Protein AF-0000000069087493 (afdb_homodimer)

Foldseek 3Di:
DPPDDPPQDPLLVLLVVVLVVVLVVLVVPQPPDDDDCVCCCCVPPVVVLVVDVVSVVLLVVLLVLVLQVVLLVSSLVSQLVSCVVCCCVPVVNDSVVSNCVSPDDPDPVVVVSVVVSVVSLVVSVVVHCSNVVSVVLCPRSVSVSVSSVVSSVCVSVVVVPDDPVVVLVVCLVVLPDPLSVLLVCLCVVPVVQCLVCLVVQQVVVCVPDDPPFAEAEDSAEEEEAALLLADDPDLCVQPVQKAFPAKTDWDFDDDPNDHGDTDIFTWIWGDDPRYIYIYTYYYSVVSNVLNVLCVDVVSPQPSVNSNVSSVSNVVNNQVVQCVDPSRVLRYDYQYDHSVVVVVVPDDPVVSVVVVVVVSVVVVVVVVVD/DPPDDPPQDPLLVLLVVVLVVVLVVLVVPQPPDDDDCVCCCCVPPVVVCVVDVVSVVLLVVLLVLVLQVVLLVSSLVSQLVSCVVCCCVPVVNDSVVSNCVSPDDPDPVVVVSVVVSVVSLVVSVVVHCSNVVSVVLCPRSVSVSVSSVVSSVCVSVVVVPDDPVVVLVVCLVVLPDPLSVLLVCLCVVPVVQCLVCLVVQQVVVCVPDDPPFAEAEDSAEEEEAALLLADDPDLCVQPVQKAFPAKTDWDFDDDPNDHGDTDIFTWIWGDDPRYIYIYTYYYSVVSNVLNVLCVDVVSPQPSVNSNVSSVSNVVNNQVVQCVDPSRVLRYDYQYDHSVVVVVVPDDPVVSVVVVVVVSVVVVVVVVVD

Nearest PDB structures (foldseek):
  8ik3-assembly1_F  TM=7.720E-01  e=5.953E-19  Homo sapiens
  8ik3-assembly1_A  TM=7.837E-01  e=1.578E-18  Homo sapiens
  8t5l-assembly1_B-2  TM=9.305E-01  e=2.709E-14  Homo sapiens
  6xf4-assembly1_A  TM=9.193E-01  e=1.200E-13  Homo sapiens
  8a2i-assembly1_B  TM=8.775E-01  e=1.140E-13  Homo sapiens

InterPro domains:
  IPR029158 Stimulator of interferon genes protein [PTHR34339] (51-343)
  IPR038623 Stimulator of interferon genes protein, C-terminal domain superfamily [G3DSA:3.40.50.12100] (219-363)
  IPR055432 STING, ligand-binding domain [PF15009] (177-353)
  IPR055434 STING, transmembrane domain [PF23417] (68-175)

Structure (mmCIF, N/CA/C/O backbone):
data_AF-0000000069087493-model_v1
#
loop_
_entity.id
_entity.type
_entity.pdbx_description
1 polymer 'Stimulator of interferon genes protein'
#
loop_
_atom_site.group_PDB
_atom_site.id
_atom_site.type_symbol
_atom_site.label_atom_id
_atom_site.label_alt_id
_atom_site.label_comp_id
_atom_site.label_asym_id
_atom_site.label_entity_id
_atom_site.label_seq_id
_atom_site.pdbx_PDB_ins_code
_atom_site.Cartn_x
_atom_site.Cartn_y
_atom_site.Cartn_z
_atom_site.occupancy
_atom_site.B_iso_or_equiv
_atom_site.auth_seq_id
_atom_site.auth_comp_id
_atom_site.auth_asym_id
_atom_site.auth_atom_id
_atom_site.pdbx_PDB_model_num
ATOM 1 N N . MET A 1 1 ? -15.547 -16.578 16.344 1 19.97 1 MET A N 1
ATOM 2 C CA . MET A 1 1 ? -16.047 -15.547 15.445 1 19.97 1 MET A CA 1
ATOM 3 C C . MET A 1 1 ? -15.594 -15.805 14.016 1 19.97 1 MET A C 1
ATOM 5 O O . MET A 1 1 ? -14.398 -15.828 13.734 1 19.97 1 MET A O 1
ATOM 9 N N . PHE A 1 2 ? -16.312 -16.609 13.344 1 24.84 2 PHE A N 1
ATOM 10 C CA . PHE A 1 2 ? -16.188 -17.203 12.023 1 24.84 2 PHE A CA 1
ATOM 11 C C . PHE A 1 2 ? -16.031 -16.125 10.953 1 24.84 2 PHE A C 1
ATOM 13 O O . PHE A 1 2 ? -16.969 -15.359 10.703 1 24.84 2 PHE A O 1
ATOM 20 N N . ARG A 1 3 ? -14.992 -15.562 10.883 1 33.47 3 ARG A N 1
ATOM 21 C CA . ARG A 1 3 ? -14.617 -14.578 9.867 1 33.47 3 ARG A CA 1
ATOM 22 C C . ARG A 1 3 ? -15.164 -14.977 8.5 1 33.47 3 ARG A C 1
ATOM 24 O O . ARG A 1 3 ? -15.125 -16.156 8.125 1 33.47 3 ARG A O 1
ATOM 31 N N . THR A 1 4 ? -16.094 -14.188 7.957 1 34.22 4 THR A N 1
ATOM 32 C CA . THR A 1 4 ? -16.844 -14.297 6.715 1 34.22 4 THR A CA 1
ATOM 33 C C . THR A 1 4 ? -15.961 -14.82 5.586 1 34.22 4 THR A C 1
ATOM 35 O O . THR A 1 4 ? -14.766 -14.539 5.551 1 34.22 4 THR A O 1
ATOM 38 N N . CYS A 1 5 ? -16.406 -15.836 5.051 1 33.22 5 CYS A N 1
ATOM 39 C CA . CYS A 1 5 ? -15.906 -16.516 3.854 1 33.22 5 CYS A CA 1
ATOM 40 C C . CYS A 1 5 ? -15.438 -15.492 2.814 1 33.22 5 CYS A C 1
ATOM 42 O O . CYS A 1 5 ? -16.188 -14.586 2.451 1 33.22 5 CYS A O 1
ATOM 44 N N . PRO A 1 6 ? -14.281 -15.266 2.732 1 44.59 6 PRO A N 1
ATOM 45 C CA . PRO A 1 6 ? -13.797 -14.312 1.733 1 44.59 6 PRO A CA 1
ATOM 46 C C . PRO A 1 6 ? -14.625 -14.336 0.449 1 44.59 6 PRO A C 1
ATOM 48 O O . PRO A 1 6 ? -14.898 -15.406 -0.092 1 44.59 6 PRO A O 1
ATOM 51 N N . LYS A 1 7 ? -15.57 -13.508 0.241 1 47.47 7 LYS A N 1
ATOM 52 C CA . LYS A 1 7 ? -16.359 -13.312 -0.976 1 47.47 7 LYS A CA 1
ATOM 53 C C . LYS A 1 7 ? -15.492 -13.516 -2.221 1 47.47 7 LYS A C 1
ATOM 55 O O . LYS A 1 7 ? -14.43 -12.914 -2.348 1 47.47 7 LYS A O 1
ATOM 60 N N . LEU A 1 8 ? -15.703 -14.586 -2.928 1 49.97 8 LEU A N 1
ATOM 61 C CA . LEU A 1 8 ? -15.102 -14.82 -4.234 1 49.97 8 LEU A CA 1
ATOM 62 C C . LEU A 1 8 ? -15.195 -13.578 -5.113 1 49.97 8 LEU A C 1
ATOM 64 O O . LEU A 1 8 ? -16.266 -12.961 -5.207 1 49.97 8 LEU A O 1
ATOM 68 N N . SER A 1 9 ? -14.062 -13.047 -5.43 1 59.5 9 SER A N 1
ATOM 69 C CA . SER A 1 9 ? -14.078 -11.914 -6.352 1 59.5 9 SER A CA 1
ATOM 70 C C . SER A 1 9 ? -14.797 -12.266 -7.648 1 59.5 9 SER A C 1
ATOM 72 O O . SER A 1 9 ? -15.047 -13.438 -7.93 1 59.5 9 SER A O 1
ATOM 74 N N . LEU A 1 10 ? -15.523 -11.352 -8.234 1 59.5 10 LEU A N 1
ATOM 75 C CA . LEU A 1 10 ? -16.188 -11.523 -9.523 1 59.5 10 LEU A CA 1
ATOM 76 C C . LEU A 1 10 ? -15.312 -12.305 -10.492 1 59.5 10 LEU A C 1
ATOM 78 O O . LEU A 1 10 ? -15.812 -13.133 -11.266 1 59.5 10 LEU A O 1
ATOM 82 N N . SER A 1 11 ? -14.047 -12.078 -10.289 1 62.94 11 SER A N 1
ATOM 83 C CA . SER A 1 11 ? -13.125 -12.789 -11.172 1 62.94 11 SER A CA 1
ATOM 84 C C . SER A 1 11 ? -13.062 -14.273 -10.836 1 62.94 11 SER A C 1
ATOM 86 O O . SER A 1 11 ? -12.992 -15.117 -11.734 1 62.94 11 SER A O 1
ATOM 88 N N . ASP A 1 12 ? -13.203 -14.562 -9.625 1 63.97 12 ASP A N 1
ATOM 89 C CA . ASP A 1 12 ? -13.188 -15.969 -9.219 1 63.97 12 ASP A CA 1
ATOM 90 C C . ASP A 1 12 ? -14.43 -16.703 -9.719 1 63.97 12 ASP A C 1
ATOM 92 O O . ASP A 1 12 ? -14.352 -17.844 -10.156 1 63.97 12 ASP A O 1
ATOM 96 N N . ARG A 1 13 ? -15.523 -15.984 -9.641 1 65.62 13 ARG A N 1
ATOM 97 C CA . ARG A 1 13 ? -16.781 -16.562 -10.125 1 65.62 13 ARG A CA 1
ATOM 98 C C . ARG A 1 13 ? -16.719 -16.797 -11.633 1 65.62 13 ARG A C 1
ATOM 100 O O . ARG A 1 13 ? -17.188 -17.828 -12.125 1 65.62 13 ARG A O 1
ATOM 107 N N . ALA A 1 14 ? -16.141 -15.812 -12.219 1 68.38 14 ALA A N 1
ATOM 108 C CA . ALA A 1 14 ? -16.016 -15.93 -13.672 1 68.38 14 ALA A CA 1
ATOM 109 C C . ALA A 1 14 ? -15.086 -17.078 -14.055 1 68.38 14 ALA A C 1
ATOM 111 O O . ALA A 1 14 ? -15.352 -17.812 -15.016 1 68.38 14 ALA A O 1
ATOM 112 N N . MET A 1 15 ? -14.117 -17.234 -13.289 1 70.94 15 MET A N 1
ATOM 113 C CA . MET A 1 15 ? -13.172 -18.312 -13.562 1 70.94 15 MET A CA 1
ATOM 114 C C . MET A 1 15 ? -13.82 -19.672 -13.32 1 70.94 15 MET A C 1
ATOM 116 O O . MET A 1 15 ? -13.609 -20.609 -14.086 1 70.94 15 MET A O 1
ATOM 120 N N . ALA A 1 16 ? -14.57 -19.688 -12.258 1 68.38 16 ALA A N 1
ATOM 121 C CA . ALA A 1 16 ? -15.25 -20.953 -11.953 1 68.38 16 ALA A CA 1
ATOM 122 C C . ALA A 1 16 ? -16.25 -21.312 -13.047 1 68.38 16 ALA A C 1
ATOM 124 O O . ALA A 1 16 ? -16.281 -22.438 -13.523 1 68.38 16 ALA A O 1
ATOM 125 N N . LEU A 1 17 ? -16.984 -20.328 -13.445 1 71.81 17 LEU A N 1
ATOM 126 C CA . LEU A 1 17 ? -17.984 -20.547 -14.492 1 71.81 17 LEU A CA 1
ATOM 127 C C . LEU A 1 17 ? -17.312 -20.859 -15.828 1 71.81 17 LEU A C 1
ATOM 129 O O . LEU A 1 17 ? -17.781 -21.703 -16.594 1 71.81 17 LEU A O 1
ATOM 133 N N . GLY A 1 18 ? -16.266 -20.125 -16.047 1 71.19 18 GLY A N 1
ATOM 134 C CA . GLY A 1 18 ? -15.508 -20.375 -17.266 1 71.19 18 GLY A CA 1
ATOM 135 C C . GLY A 1 18 ? -14.914 -21.781 -17.312 1 71.19 18 GLY A C 1
ATOM 136 O O . GLY A 1 18 ? -14.938 -22.422 -18.359 1 71.19 18 GLY A O 1
ATOM 137 N N . THR A 1 19 ? -14.469 -22.188 -16.203 1 69.31 19 THR A N 1
ATOM 138 C CA . THR A 1 19 ? -13.906 -23.531 -16.141 1 69.31 19 THR A CA 1
ATOM 139 C C . THR A 1 19 ? -14.977 -24.578 -16.406 1 69.31 19 THR A C 1
ATOM 141 O O . THR A 1 19 ? -14.742 -25.531 -17.141 1 69.31 19 THR A O 1
ATOM 144 N N . ILE A 1 20 ? -16.031 -24.297 -15.828 1 70.56 20 ILE A N 1
ATOM 145 C CA . ILE A 1 20 ? -17.141 -25.219 -16.047 1 70.56 20 ILE A CA 1
ATOM 146 C C . ILE A 1 20 ? -17.531 -25.203 -17.516 1 70.56 20 ILE A C 1
ATOM 148 O O . ILE A 1 20 ? -17.812 -26.266 -18.094 1 70.56 20 ILE A O 1
ATOM 152 N N . GLY A 1 21 ? -17.516 -24 -18.031 1 70.75 21 GLY A N 1
ATOM 153 C CA . GLY A 1 21 ? -17.844 -23.891 -19.438 1 70.75 21 GLY A CA 1
ATOM 154 C C . GLY A 1 21 ? -16.828 -24.578 -20.344 1 70.75 21 GLY A C 1
ATOM 155 O O . GLY A 1 21 ? -17.203 -25.281 -21.281 1 70.75 21 GLY A O 1
ATOM 156 N N . ILE A 1 22 ? -15.617 -24.422 -20.031 1 71.19 22 ILE A N 1
ATOM 157 C CA . ILE A 1 22 ? -14.555 -25.016 -20.844 1 71.19 22 ILE A CA 1
ATOM 158 C C . ILE A 1 22 ? -14.594 -26.531 -20.703 1 71.19 22 ILE A C 1
ATOM 160 O O . ILE A 1 22 ? -14.484 -27.266 -21.703 1 71.19 22 ILE A O 1
ATOM 164 N N . LEU A 1 23 ? -14.836 -26.984 -19.531 1 68.31 23 LEU A N 1
ATOM 165 C CA . LEU A 1 23 ? -14.922 -28.422 -19.312 1 68.31 23 LEU A CA 1
ATOM 166 C C . LEU A 1 23 ? -16.125 -29.016 -20.047 1 68.31 23 LEU A C 1
ATOM 168 O O . LEU A 1 23 ? -16.031 -30.109 -20.609 1 68.31 23 LEU A O 1
ATOM 172 N N . SER A 1 24 ? -17.156 -28.297 -19.984 1 68.94 24 SER A N 1
ATOM 173 C CA . SER A 1 24 ? -18.344 -28.766 -20.688 1 68.94 24 SER A CA 1
ATOM 174 C C . SER A 1 24 ? -18.125 -28.781 -22.188 1 68.94 24 SER A C 1
ATOM 176 O O . SER A 1 24 ? -18.578 -29.703 -22.875 1 68.94 24 SER A O 1
ATOM 178 N N . MET A 1 25 ? -17.5 -27.766 -22.641 1 68.44 25 MET A N 1
ATOM 179 C CA . MET A 1 25 ? -17.219 -27.688 -24.078 1 68.44 25 MET A CA 1
ATOM 180 C C . MET A 1 25 ? -16.312 -28.844 -24.516 1 68.44 25 MET A C 1
ATOM 182 O O . MET A 1 25 ? -16.531 -29.438 -25.578 1 68.44 25 MET A O 1
ATOM 186 N N . PHE A 1 26 ? -15.438 -29.047 -23.75 1 63.72 26 PHE A N 1
ATOM 187 C CA . PHE A 1 26 ? -14.523 -30.125 -24.094 1 63.72 26 PHE A CA 1
ATOM 188 C C . PHE A 1 26 ? -15.219 -31.484 -23.984 1 63.72 26 PHE A C 1
ATOM 190 O O . PHE A 1 26 ? -14.945 -32.406 -24.766 1 63.72 26 PHE A O 1
ATOM 197 N N . SER A 1 27 ? -16.016 -31.594 -23.062 1 61.53 27 SER A N 1
ATOM 198 C CA . SER A 1 27 ? -16.734 -32.844 -22.891 1 61.53 27 SER A CA 1
ATOM 199 C C . SER A 1 27 ? -17.625 -33.125 -24.094 1 61.53 27 SER A C 1
ATOM 201 O O . SER A 1 27 ? -17.844 -34.281 -24.453 1 61.53 27 SER A O 1
ATOM 203 N N . VAL A 1 28 ? -18.094 -32.062 -24.609 1 62.84 28 VAL A N 1
ATOM 204 C CA . VAL A 1 28 ? -19 -32.219 -25.734 1 62.84 28 VAL A CA 1
ATOM 205 C C . VAL A 1 28 ? -18.203 -32.438 -27.016 1 62.84 28 VAL A C 1
ATOM 207 O O . VAL A 1 28 ? -18.609 -33.219 -27.875 1 62.84 28 VAL A O 1
ATOM 210 N N . THR A 1 29 ? -17.203 -31.625 -27.109 1 57.53 29 THR A N 1
ATOM 211 C CA . THR A 1 29 ? -16.469 -31.641 -28.359 1 57.53 29 THR A CA 1
ATOM 212 C C . THR A 1 29 ? -15.523 -32.844 -28.422 1 57.53 29 THR A C 1
ATOM 214 O O . THR A 1 29 ? -15.094 -33.25 -29.5 1 57.53 29 THR A O 1
ATOM 217 N N . CYS A 1 30 ? -14.992 -33 -27.281 1 52.28 30 CYS A N 1
ATOM 218 C CA . CYS A 1 30 ? -13.984 -34.062 -27.312 1 52.28 30 CYS A CA 1
ATOM 219 C C . CYS A 1 30 ? -14.633 -35.406 -27.562 1 52.28 30 CYS A C 1
ATOM 221 O O . CYS A 1 30 ? -15.445 -35.875 -26.766 1 52.28 30 CYS A O 1
ATOM 223 N N . LYS A 1 31 ? -15.141 -35.469 -28.766 1 50.5 31 LYS A N 1
ATOM 224 C CA . LYS A 1 31 ? -15.5 -36.812 -29.172 1 50.5 31 LYS A CA 1
ATOM 225 C C . LYS A 1 31 ? -14.438 -37.812 -28.734 1 50.5 31 LYS A C 1
ATOM 227 O O . LYS A 1 31 ? -13.242 -37.5 -28.75 1 50.5 31 LYS A O 1
ATOM 232 N N . SER A 1 32 ? -14.945 -38.688 -27.828 1 47.5 32 SER A N 1
ATOM 233 C CA . SER A 1 32 ? -14.234 -39.875 -27.375 1 47.5 32 SER A CA 1
ATOM 234 C C . SER A 1 32 ? -13.445 -40.5 -28.5 1 47.5 32 SER A C 1
ATOM 236 O O . SER A 1 32 ? -13.992 -41.312 -29.266 1 47.5 32 SER A O 1
ATOM 238 N N . THR A 1 33 ? -13.109 -39.781 -29.5 1 43.16 33 THR A N 1
ATOM 239 C CA . THR A 1 33 ? -12.555 -40.719 -30.469 1 43.16 33 THR A CA 1
ATOM 240 C C . THR A 1 33 ? -11.836 -41.844 -29.766 1 43.16 33 THR A C 1
ATOM 242 O O . THR A 1 33 ? -11.461 -41.719 -28.594 1 43.16 33 THR A O 1
ATOM 245 N N . ASP A 1 34 ? -11.398 -42.812 -30.75 1 41.62 34 ASP A N 1
ATOM 246 C CA . ASP A 1 34 ? -10.992 -44.219 -30.875 1 41.62 34 ASP A CA 1
ATOM 247 C C . ASP A 1 34 ? -9.938 -44.594 -29.828 1 41.62 34 ASP A C 1
ATOM 249 O O . ASP A 1 34 ? -9.398 -43.719 -29.156 1 41.62 34 ASP A O 1
ATOM 253 N N . ASN A 1 35 ? -8.688 -45.312 -30.438 1 47.47 35 ASN A N 1
ATOM 254 C CA . ASN A 1 35 ? -7.703 -46.281 -29.969 1 47.47 35 ASN A CA 1
ATOM 255 C C . ASN A 1 35 ? -6.73 -45.656 -28.969 1 47.47 35 ASN A C 1
ATOM 257 O O . ASN A 1 35 ? -6.473 -44.469 -29.016 1 47.47 35 ASN A O 1
ATOM 261 N N . ASN A 1 36 ? -6.352 -46.406 -27.875 1 54.53 36 ASN A N 1
ATOM 262 C CA . ASN A 1 36 ? -5.441 -46.312 -26.734 1 54.53 36 ASN A CA 1
ATOM 263 C C . ASN A 1 36 ? -4.172 -45.562 -27.094 1 54.53 36 ASN A C 1
ATOM 265 O O . ASN A 1 36 ? -3.246 -46.125 -27.672 1 54.53 36 ASN A O 1
ATOM 269 N N . PHE A 1 37 ? -4.234 -44.219 -27.438 1 58 37 PHE A N 1
ATOM 270 C CA . PHE A 1 37 ? -3.033 -43.469 -27.75 1 58 37 PHE A CA 1
ATOM 271 C C . PHE A 1 37 ? -1.846 -43.969 -26.938 1 58 37 PHE A C 1
ATOM 273 O O . PHE A 1 37 ? -0.772 -44.219 -27.5 1 58 37 PHE A O 1
ATOM 280 N N . TRP A 1 38 ? -2.176 -44.094 -25.797 1 60.09 38 TRP A N 1
ATOM 281 C CA . TRP A 1 38 ? -1.07 -44.531 -24.938 1 60.09 38 TRP A CA 1
ATOM 282 C C . TRP A 1 38 ? -0.703 -45.969 -25.219 1 60.09 38 TRP A C 1
ATOM 284 O O . TRP A 1 38 ? 0.477 -46.344 -25.203 1 60.09 38 TRP A O 1
ATOM 294 N N . LYS A 1 39 ? -1.8 -46.656 -25.5 1 61.22 39 LYS A N 1
ATOM 295 C CA . LYS A 1 39 ? -1.493 -48.031 -25.828 1 61.22 39 LYS A CA 1
ATOM 296 C C . LYS A 1 39 ? -0.771 -48.125 -27.172 1 61.22 39 LYS A C 1
ATOM 298 O O . LYS A 1 39 ? 0.178 -48.906 -27.312 1 61.22 39 LYS A O 1
ATOM 303 N N . SER A 1 40 ? -1.273 -47.375 -28.062 1 61.91 40 SER A N 1
ATOM 304 C CA . SER A 1 40 ? -0.661 -47.438 -29.391 1 61.91 40 SER A CA 1
ATOM 305 C C . SER A 1 40 ? 0.743 -46.844 -29.375 1 61.91 40 SER A C 1
ATOM 307 O O . SER A 1 40 ? 1.646 -47.344 -30.047 1 61.91 40 SER A O 1
ATOM 309 N N . THR A 1 41 ? 0.914 -45.781 -28.719 1 60.34 41 THR A N 1
ATOM 310 C CA . THR A 1 41 ? 2.201 -45.094 -28.672 1 60.34 41 THR A CA 1
ATOM 311 C C . THR A 1 41 ? 3.236 -45.938 -27.922 1 60.34 41 THR A C 1
ATOM 313 O O . THR A 1 41 ? 4.41 -45.969 -28.297 1 60.34 41 THR A O 1
ATOM 316 N N . PHE A 1 42 ? 2.65 -46.594 -26.953 1 58.25 42 PHE A N 1
ATOM 317 C CA . PHE A 1 42 ? 3.596 -47.375 -26.156 1 58.25 42 PHE A CA 1
ATOM 318 C C . PHE A 1 42 ? 3.818 -48.75 -26.734 1 58.25 42 PHE A C 1
ATOM 320 O O . PHE A 1 42 ? 4.848 -49.375 -26.484 1 58.25 42 PHE A O 1
ATOM 327 N N . THR A 1 43 ? 2.701 -49.219 -27.297 1 58.09 43 THR A N 1
ATOM 328 C CA . THR A 1 43 ? 2.889 -50.5 -27.938 1 58.09 43 THR A CA 1
ATOM 329 C C . THR A 1 43 ? 3.668 -50.375 -29.234 1 58.09 43 THR A C 1
ATOM 331 O O . THR A 1 43 ? 4.309 -51.312 -29.688 1 58.09 43 THR A O 1
ATOM 334 N N . SER A 1 44 ? 3.4 -49.188 -29.859 1 54.44 44 SER A N 1
ATOM 335 C CA . SER A 1 44 ? 4.129 -49.062 -31.125 1 54.44 44 SER A CA 1
ATOM 336 C C . SER A 1 44 ? 5.621 -48.875 -30.875 1 54.44 44 SER A C 1
ATOM 338 O O . SER A 1 44 ? 6.031 -48.469 -29.797 1 54.44 44 SER A O 1
ATOM 340 N N . ASN A 1 45 ? 6.551 -49.312 -31.75 1 51 45 ASN A N 1
ATOM 341 C CA . ASN A 1 45 ? 8.008 -49.25 -31.828 1 51 45 ASN A CA 1
ATOM 342 C C . ASN A 1 45 ? 8.539 -47.906 -31.344 1 51 45 ASN A C 1
ATOM 344 O O . ASN A 1 45 ? 9.742 -47.656 -31.328 1 51 45 ASN A O 1
ATOM 348 N N . ASN A 1 46 ? 7.789 -47 -31.156 1 51.88 46 ASN A N 1
ATOM 349 C CA . ASN A 1 46 ? 8.266 -45.688 -30.734 1 51.88 46 ASN A CA 1
ATOM 350 C C . ASN A 1 46 ? 8.727 -45.688 -29.281 1 51.88 46 ASN A C 1
ATOM 352 O O . ASN A 1 46 ? 8.977 -44.625 -28.703 1 51.88 46 ASN A O 1
ATOM 356 N N . VAL A 1 47 ? 8.742 -46.844 -28.656 1 54.75 47 VAL A N 1
ATOM 357 C CA . VAL A 1 47 ? 9.203 -47.25 -27.328 1 54.75 47 VAL A CA 1
ATOM 358 C C . VAL A 1 47 ? 10.656 -46.844 -27.125 1 54.75 47 VAL A C 1
ATOM 360 O O . VAL A 1 47 ? 11.109 -46.656 -26 1 54.75 47 VAL A O 1
ATOM 363 N N . ASN A 1 48 ? 11.203 -46.688 -28.156 1 56.84 48 ASN A N 1
ATOM 364 C CA . ASN A 1 48 ? 12.609 -46.375 -27.922 1 56.84 48 ASN A CA 1
ATOM 365 C C . ASN A 1 48 ? 12.766 -45 -27.281 1 56.84 48 ASN A C 1
ATOM 367 O O . ASN A 1 48 ? 13.766 -44.75 -26.609 1 56.84 48 ASN A O 1
ATOM 371 N N . LEU A 1 49 ? 11.805 -44.219 -27.516 1 56.69 49 LEU A N 1
ATOM 372 C CA . LEU A 1 49 ? 11.93 -42.875 -27 1 56.69 49 LEU A CA 1
ATOM 373 C C . LEU A 1 49 ? 11.828 -42.875 -25.469 1 56.69 49 LEU A C 1
ATOM 375 O O . LEU A 1 49 ? 12.477 -42.062 -24.812 1 56.69 49 LEU A O 1
ATOM 379 N N . PHE A 1 50 ? 11.086 -43.875 -24.984 1 57.19 50 PHE A N 1
ATOM 380 C CA . PHE A 1 50 ? 10.961 -43.969 -23.531 1 57.19 50 PHE A CA 1
ATOM 381 C C . PHE A 1 50 ? 12.086 -44.812 -22.938 1 57.19 50 PHE A C 1
ATOM 383 O O . PHE A 1 50 ? 12.219 -44.906 -21.719 1 57.19 50 PHE A O 1
ATOM 390 N N . GLY A 1 51 ? 12.781 -45.312 -23.953 1 58.28 51 GLY A N 1
ATOM 391 C CA . GLY A 1 51 ? 13.938 -46.062 -23.484 1 58.28 51 GLY A CA 1
ATOM 392 C C . GLY A 1 51 ? 15.055 -45.156 -22.984 1 58.28 51 GLY A C 1
ATOM 393 O O . GLY A 1 51 ? 15.828 -45.562 -22.109 1 58.28 51 GLY A O 1
ATOM 394 N N . ASP A 1 52 ? 15.141 -43.906 -23.594 1 64.38 52 ASP A N 1
ATOM 395 C CA . ASP A 1 52 ? 16.156 -42.969 -23.125 1 64.38 52 ASP A CA 1
ATOM 396 C C . ASP A 1 52 ? 15.594 -42.094 -22.016 1 64.38 52 ASP A C 1
ATOM 398 O O . ASP A 1 52 ? 14.617 -41.344 -22.219 1 64.38 52 ASP A O 1
ATOM 402 N N . GLU A 1 53 ? 16.141 -42.344 -20.844 1 65.19 53 GLU A N 1
ATOM 403 C CA . GLU A 1 53 ? 15.688 -41.656 -19.641 1 65.19 53 GLU A CA 1
ATOM 404 C C . GLU A 1 53 ? 15.688 -40.125 -19.828 1 65.19 53 GLU A C 1
ATOM 406 O O . GLU A 1 53 ? 14.781 -39.438 -19.375 1 65.19 53 GLU A O 1
ATOM 411 N N . LEU A 1 54 ? 16.641 -39.656 -20.547 1 67.25 54 LEU A N 1
ATOM 412 C CA . LEU A 1 54 ? 16.75 -38.219 -20.719 1 67.25 54 LEU A CA 1
ATOM 413 C C . LEU A 1 54 ? 15.625 -37.688 -21.609 1 67.25 54 LEU A C 1
ATOM 415 O O . LEU A 1 54 ? 15.055 -36.625 -21.328 1 67.25 54 LEU A O 1
ATOM 419 N N . SER A 1 55 ? 15.391 -38.469 -22.594 1 71.56 55 SER A N 1
ATOM 420 C CA . SER A 1 55 ? 14.352 -38.031 -23.516 1 71.56 55 SER A CA 1
ATOM 421 C C . SER A 1 55 ? 12.977 -38.062 -22.844 1 71.56 55 SER A C 1
ATOM 423 O O . SER A 1 55 ? 12.18 -37.125 -23.031 1 71.56 55 SER A O 1
ATOM 425 N N . TYR A 1 56 ? 12.883 -39 -21.953 1 73.38 56 TYR A N 1
ATOM 426 C CA . TYR A 1 56 ? 11.625 -39.125 -21.234 1 73.38 56 TYR A CA 1
ATOM 427 C C . TYR A 1 56 ? 11.438 -37.969 -20.266 1 73.38 56 TYR A C 1
ATOM 429 O O . TYR A 1 56 ? 10.359 -37.344 -20.219 1 73.38 56 TYR A O 1
ATOM 437 N N . ASN A 1 57 ? 12.453 -37.625 -19.547 1 77.5 57 ASN A N 1
ATOM 438 C CA . ASN A 1 57 ? 12.383 -36.531 -18.594 1 77.5 57 ASN A CA 1
ATOM 439 C C . ASN A 1 57 ? 12.125 -35.188 -19.281 1 77.5 57 ASN A C 1
ATOM 441 O O . ASN A 1 57 ? 11.336 -34.375 -18.797 1 77.5 57 ASN A O 1
ATOM 445 N N . LEU A 1 58 ? 12.742 -35.031 -20.375 1 81.81 58 LEU A N 1
ATOM 446 C CA . LEU A 1 58 ? 12.602 -33.781 -21.094 1 81.81 58 LEU A CA 1
ATOM 447 C C . LEU A 1 58 ? 11.188 -33.625 -21.641 1 81.81 58 LEU A C 1
ATOM 449 O O . LEU A 1 58 ? 10.648 -32.5 -21.656 1 81.81 58 LEU A O 1
ATOM 453 N N . ILE A 1 59 ? 10.625 -34.719 -22.047 1 82.94 59 ILE A N 1
ATOM 454 C CA . ILE A 1 59 ? 9.273 -34.688 -22.594 1 82.94 59 ILE A CA 1
ATOM 455 C C . ILE A 1 59 ? 8.281 -34.25 -21.516 1 82.94 59 ILE A C 1
ATOM 457 O O . ILE A 1 59 ? 7.48 -33.344 -21.734 1 82.94 59 ILE A O 1
ATOM 461 N N . PHE A 1 60 ? 8.43 -34.812 -20.344 1 82.38 60 PHE A N 1
ATOM 462 C CA . PHE A 1 60 ? 7.457 -34.531 -19.297 1 82.38 60 PHE A CA 1
ATOM 463 C C . PHE A 1 60 ? 7.703 -33.156 -18.672 1 82.38 60 PHE A C 1
ATOM 465 O O . PHE A 1 60 ? 6.762 -32.5 -18.266 1 82.38 60 PHE A O 1
ATOM 472 N N . VAL A 1 61 ? 8.906 -32.75 -18.656 1 85.5 61 VAL A N 1
ATOM 473 C CA . VAL A 1 61 ? 9.195 -31.391 -18.172 1 85.5 61 VAL A CA 1
ATOM 474 C C . VAL A 1 61 ? 8.609 -30.359 -19.141 1 85.5 61 VAL A C 1
ATOM 476 O O . VAL A 1 61 ? 8.008 -29.375 -18.703 1 85.5 61 VAL A O 1
ATOM 479 N N . THR A 1 62 ? 8.789 -30.656 -20.406 1 86.62 62 THR A N 1
ATOM 480 C CA . THR A 1 62 ? 8.25 -29.734 -21.406 1 86.62 62 THR A CA 1
ATOM 481 C C . THR A 1 62 ? 6.723 -29.688 -21.312 1 86.62 62 THR A C 1
ATOM 483 O O . THR A 1 62 ? 6.129 -28.609 -21.359 1 86.62 62 THR A O 1
ATOM 486 N N . LEU A 1 63 ? 6.133 -30.844 -21.109 1 85.12 63 LEU A N 1
ATOM 487 C CA . LEU A 1 63 ? 4.684 -30.891 -20.969 1 85.12 63 LEU A CA 1
ATOM 488 C C . LEU A 1 63 ? 4.227 -30.156 -19.719 1 85.12 63 LEU A C 1
ATOM 490 O O . LEU A 1 63 ? 3.197 -29.484 -19.719 1 85.12 63 LEU A O 1
ATOM 494 N N . GLY A 1 64 ? 5.012 -30.328 -18.672 1 87.25 64 GLY A N 1
ATOM 495 C CA . GLY A 1 64 ? 4.688 -29.641 -17.438 1 87.25 64 GLY A CA 1
ATOM 496 C C . GLY A 1 64 ? 4.754 -28.125 -17.562 1 87.25 64 GLY A C 1
ATOM 497 O O . GLY A 1 64 ? 3.871 -27.422 -17.078 1 87.25 64 GLY A O 1
ATOM 498 N N . ILE A 1 65 ? 5.742 -27.672 -18.234 1 87.31 65 ILE A N 1
ATOM 499 C CA . ILE A 1 65 ? 5.91 -26.219 -18.422 1 87.31 65 ILE A CA 1
ATOM 500 C C . ILE A 1 65 ? 4.793 -25.688 -19.312 1 87.31 65 ILE A C 1
ATOM 502 O O . ILE A 1 65 ? 4.25 -24.609 -19.047 1 87.31 65 ILE A O 1
ATOM 506 N N . ILE A 1 66 ? 4.461 -26.453 -20.312 1 85.75 66 ILE A N 1
ATOM 507 C CA . ILE A 1 66 ? 3.381 -26.047 -21.203 1 85.75 66 ILE A CA 1
ATOM 508 C C . ILE A 1 66 ? 2.068 -25.969 -20.422 1 85.75 66 ILE A C 1
ATOM 510 O O . ILE A 1 66 ? 1.273 -25.047 -20.609 1 85.75 66 ILE A O 1
ATOM 514 N N . ASP A 1 67 ? 1.892 -26.906 -19.547 1 86.19 67 ASP A N 1
ATOM 515 C CA . ASP A 1 67 ? 0.677 -26.922 -18.734 1 86.19 67 ASP A CA 1
ATOM 516 C C . ASP A 1 67 ? 0.579 -25.688 -17.859 1 86.19 67 ASP A C 1
ATOM 518 O O . ASP A 1 67 ? -0.473 -25.047 -17.797 1 86.19 67 ASP A O 1
ATOM 522 N N . ILE A 1 68 ? 1.643 -25.375 -17.266 1 86.44 68 ILE A N 1
ATOM 523 C CA . ILE A 1 68 ? 1.653 -24.219 -16.375 1 86.44 68 ILE A CA 1
ATOM 524 C C . ILE A 1 68 ? 1.447 -22.938 -17.188 1 86.44 68 ILE A C 1
ATOM 526 O O . ILE A 1 68 ? 0.686 -22.047 -16.797 1 86.44 68 ILE A O 1
ATOM 530 N N . TRP A 1 69 ? 2.096 -22.922 -18.312 1 85.94 69 TRP A N 1
ATOM 531 C CA . TRP A 1 69 ? 1.987 -21.75 -19.172 1 85.94 69 TRP A CA 1
ATOM 532 C C . TRP A 1 69 ? 0.562 -21.578 -19.688 1 85.94 69 TRP A C 1
ATOM 534 O O . TRP A 1 69 ? 0.025 -20.469 -19.688 1 85.94 69 TRP A O 1
ATOM 544 N N . VAL A 1 70 ? -0.018 -22.609 -20.141 1 83.25 70 VAL A N 1
ATOM 545 C CA . VAL A 1 70 ? -1.381 -22.562 -20.656 1 83.25 70 VAL A CA 1
ATOM 546 C C . VAL A 1 70 ? -2.35 -22.188 -19.547 1 83.25 70 VAL A C 1
ATOM 548 O O . VAL A 1 70 ? -3.268 -21.391 -19.734 1 83.25 70 VAL A O 1
ATOM 551 N N . GLY A 1 71 ? -2.143 -22.828 -18.453 1 82.25 71 GLY A N 1
ATOM 552 C CA . GLY A 1 71 ? -2.979 -22.516 -17.297 1 82.25 71 GLY A CA 1
ATOM 553 C C . GLY A 1 71 ? -2.928 -21.047 -16.906 1 82.25 71 GLY A C 1
ATOM 554 O O . GLY A 1 71 ? -3.959 -20.438 -16.625 1 82.25 71 GLY A O 1
ATOM 555 N N . GLU A 1 72 ? -1.788 -20.516 -16.969 1 83.62 72 GLU A N 1
ATOM 556 C CA . GLU A 1 72 ? -1.624 -19.109 -16.625 1 83.62 72 GLU A CA 1
ATOM 557 C C . GLU A 1 72 ? -2.277 -18.203 -17.656 1 83.62 72 GLU A C 1
ATOM 559 O O . GLU A 1 72 ? -2.865 -17.172 -17.312 1 83.62 72 GLU A O 1
ATOM 564 N N . MET A 1 73 ? -2.174 -18.625 -18.859 1 83.62 73 MET A N 1
ATOM 565 C CA . MET A 1 73 ? -2.779 -17.828 -19.922 1 83.62 73 MET A CA 1
ATOM 566 C C . MET A 1 73 ? -4.301 -17.828 -19.797 1 83.62 73 MET A C 1
ATOM 568 O O . MET A 1 73 ? -4.938 -16.797 -20 1 83.62 73 MET A O 1
ATOM 572 N N . ILE A 1 74 ? -4.809 -18.938 -19.484 1 81.06 74 ILE A N 1
ATOM 573 C CA . ILE A 1 74 ? -6.254 -19.031 -19.312 1 81.06 74 ILE A CA 1
ATOM 574 C C . ILE A 1 74 ? -6.684 -18.141 -18.141 1 81.06 74 ILE A C 1
ATOM 576 O O . ILE A 1 74 ? -7.668 -17.406 -18.234 1 81.06 74 ILE A O 1
ATOM 580 N N . LYS A 1 75 ? -5.965 -18.266 -17.125 1 81.5 75 LYS A N 1
ATOM 581 C CA . LYS A 1 75 ? -6.262 -17.438 -15.953 1 81.5 75 LYS A CA 1
ATOM 582 C C . LYS A 1 75 ? -6.234 -15.953 -16.297 1 81.5 75 LYS A C 1
ATOM 584 O O . LYS A 1 75 ? -7.121 -15.195 -15.898 1 81.5 75 LYS A O 1
ATOM 589 N N . ARG A 1 76 ? -5.285 -15.547 -17.047 1 83.19 76 ARG A N 1
ATOM 590 C CA . ARG A 1 76 ? -5.117 -14.141 -17.391 1 83.19 76 ARG A CA 1
ATOM 591 C C . ARG A 1 76 ? -6.246 -13.656 -18.297 1 83.19 76 ARG A C 1
ATOM 593 O O . ARG A 1 76 ? -6.648 -12.492 -18.234 1 83.19 76 ARG A O 1
ATOM 600 N N . VAL A 1 77 ? -6.715 -14.547 -19.078 1 83.06 77 VAL A N 1
ATOM 601 C CA . VAL A 1 77 ? -7.844 -14.195 -19.938 1 83.06 77 VAL A CA 1
ATOM 602 C C . VAL A 1 77 ? -9.086 -13.945 -19.094 1 83.06 77 VAL A C 1
ATOM 604 O O . VAL A 1 77 ? -9.859 -13.023 -19.359 1 83.06 77 VAL A O 1
ATOM 607 N N . PHE A 1 78 ? -9.234 -14.695 -18.078 1 80.19 78 PHE A N 1
ATOM 608 C CA . PHE A 1 78 ? -10.383 -14.5 -17.203 1 80.19 78 PHE A CA 1
ATOM 609 C C . PHE A 1 78 ? -10.227 -13.219 -16.391 1 80.19 78 PHE A C 1
ATOM 611 O O . PHE A 1 78 ? -11.211 -12.523 -16.125 1 80.19 78 PHE A O 1
ATOM 618 N N . VAL A 1 79 ? -9.039 -12.953 -16.016 1 80.5 79 VAL A N 1
ATOM 619 C CA . VAL A 1 79 ? -8.781 -11.703 -15.305 1 80.5 79 VAL A CA 1
ATOM 620 C C . VAL A 1 79 ? -9.07 -10.516 -16.219 1 80.5 79 VAL A C 1
ATOM 622 O O . VAL A 1 79 ? -9.664 -9.523 -15.805 1 80.5 79 VAL A O 1
ATOM 625 N N . PHE A 1 80 ? -8.672 -10.68 -17.438 1 84.25 80 PHE A N 1
ATOM 626 C CA . PHE A 1 80 ? -8.906 -9.641 -18.438 1 84.25 80 PHE A CA 1
ATOM 627 C C . PHE A 1 80 ? -10.398 -9.398 -18.609 1 84.25 80 PHE A C 1
ATOM 629 O O . PHE A 1 80 ? -10.852 -8.258 -18.656 1 84.25 80 PHE A O 1
ATOM 636 N N . CYS A 1 81 ? -11.133 -10.508 -18.688 1 81.19 81 CYS A N 1
ATOM 637 C CA . CYS A 1 81 ? -12.578 -10.383 -18.859 1 81.19 81 CYS A CA 1
ATOM 638 C C . CYS A 1 81 ? -13.219 -9.719 -17.641 1 81.19 81 CYS A C 1
ATOM 640 O O . CYS A 1 81 ? -14.148 -8.922 -17.797 1 81.19 81 CYS A O 1
ATOM 642 N N . GLY A 1 82 ? -12.773 -9.969 -16.547 1 78.88 82 GLY A N 1
ATOM 643 C CA . GLY A 1 82 ? -13.281 -9.336 -15.344 1 78.88 82 GLY A CA 1
ATOM 644 C C . GLY A 1 82 ? -12.977 -7.852 -15.273 1 78.88 82 GLY A C 1
ATOM 645 O O . GLY A 1 82 ? -13.828 -7.051 -14.898 1 78.88 82 GLY A O 1
ATOM 646 N N . GLU A 1 83 ? -11.781 -7.504 -15.711 1 79.25 83 GLU A N 1
ATOM 647 C CA . GLU A 1 83 ? -11.352 -6.109 -15.656 1 79.25 83 GLU A CA 1
ATOM 648 C C . GLU A 1 83 ? -11.984 -5.289 -16.781 1 79.25 83 GLU A C 1
ATOM 650 O O . GLU A 1 83 ? -12.141 -4.07 -16.641 1 79.25 83 GLU A O 1
ATOM 655 N N . PHE A 1 84 ? -12.352 -6.023 -17.766 1 82.69 84 PHE A N 1
ATOM 656 C CA . PHE A 1 84 ? -12.914 -5.352 -18.938 1 82.69 84 PHE A CA 1
ATOM 657 C C . PHE A 1 84 ? -14.242 -4.691 -18.594 1 82.69 84 PHE A C 1
ATOM 659 O O . PHE A 1 84 ? -14.594 -3.654 -19.156 1 82.69 84 PHE A O 1
ATOM 666 N N . ARG A 1 85 ? -14.938 -5.137 -17.672 1 81.06 85 ARG A N 1
ATOM 667 C CA . ARG A 1 85 ? -16.219 -4.582 -17.234 1 81.06 85 ARG A CA 1
ATOM 668 C C . ARG A 1 85 ? -16.031 -3.213 -16.594 1 81.06 85 ARG A C 1
ATOM 670 O O . ARG A 1 85 ? -16.953 -2.4 -16.562 1 81.06 85 ARG A O 1
ATOM 677 N N . PHE A 1 86 ? -14.852 -2.992 -16.109 1 78.44 86 PHE A N 1
ATOM 678 C CA . PHE A 1 86 ? -14.586 -1.741 -15.406 1 78.44 86 PHE A CA 1
ATOM 679 C C . PHE A 1 86 ? -13.742 -0.809 -16.266 1 78.44 86 PHE A C 1
ATOM 681 O O . PHE A 1 86 ? -13.008 0.033 -15.742 1 78.44 86 PHE A O 1
ATOM 688 N N . ILE A 1 87 ? -13.789 -0.944 -17.531 1 81.31 87 ILE A N 1
ATOM 689 C CA . ILE A 1 87 ? -12.922 -0.2 -18.438 1 81.31 87 ILE A CA 1
ATOM 690 C C . ILE A 1 87 ? -13.203 1.296 -18.297 1 81.31 87 ILE A C 1
ATOM 692 O O . ILE A 1 87 ? -12.273 2.107 -18.312 1 81.31 87 ILE A O 1
ATOM 696 N N . ASN A 1 88 ? -14.383 1.686 -18.031 1 75.31 88 ASN A N 1
ATOM 697 C CA . ASN A 1 88 ? -14.727 3.102 -17.984 1 75.31 88 ASN A CA 1
ATOM 698 C C . ASN A 1 88 ? -14.508 3.691 -16.594 1 75.31 88 ASN A C 1
ATOM 700 O O . ASN A 1 88 ? -14.039 4.824 -16.453 1 75.31 88 ASN A O 1
ATOM 704 N N . SER A 1 89 ? -14.742 2.924 -15.602 1 70.75 89 SER A N 1
ATOM 705 C CA . SER A 1 89 ? -14.664 3.439 -14.234 1 70.75 89 SER A CA 1
ATOM 706 C C . SER A 1 89 ? -13.227 3.461 -13.727 1 70.75 89 SER A C 1
ATOM 708 O O . SER A 1 89 ? -12.805 4.426 -13.086 1 70.75 89 SER A O 1
ATOM 710 N N . ARG A 1 90 ? -12.461 2.461 -14.211 1 74.12 90 ARG A N 1
ATOM 711 C CA . ARG A 1 90 ? -11.133 2.33 -13.625 1 74.12 90 ARG A CA 1
ATOM 712 C C . ARG A 1 90 ? -10.047 2.76 -14.609 1 74.12 90 ARG A C 1
ATOM 714 O O . ARG A 1 90 ? -8.984 3.232 -14.211 1 74.12 90 ARG A O 1
ATOM 721 N N . TYR A 1 91 ? -10.312 2.545 -15.898 1 75.5 91 TYR A N 1
ATOM 722 C CA . TYR A 1 91 ? -9.227 2.719 -16.859 1 75.5 91 TYR A CA 1
ATOM 723 C C . TYR A 1 91 ? -9.539 3.852 -17.828 1 75.5 91 TYR A C 1
ATOM 725 O O . TYR A 1 91 ? -8.867 3.996 -18.859 1 75.5 91 TYR A O 1
ATOM 733 N N . ASP A 1 92 ? -10.5 4.633 -17.625 1 73.44 92 ASP A N 1
ATOM 734 C CA . ASP A 1 92 ? -10.859 5.789 -18.438 1 73.44 92 ASP A CA 1
ATOM 735 C C . ASP A 1 92 ? -11.07 5.391 -19.891 1 73.44 92 ASP A C 1
ATOM 737 O O . ASP A 1 92 ? -10.625 6.09 -20.812 1 73.44 92 ASP A O 1
ATOM 741 N N . GLY A 1 93 ? -11.484 4.188 -20.188 1 75.5 93 GLY A N 1
ATOM 742 C CA . GLY A 1 93 ? -11.875 3.725 -21.5 1 75.5 93 GLY A CA 1
ATOM 743 C C . GLY A 1 93 ? -10.719 3.178 -22.312 1 75.5 93 GLY A C 1
ATOM 744 O O . GLY A 1 93 ? -10.883 2.832 -23.484 1 75.5 93 GLY A O 1
ATOM 745 N N . ARG A 1 94 ? -9.602 3.193 -21.875 1 82.62 94 ARG A N 1
ATOM 746 C CA . ARG A 1 94 ? -8.445 2.725 -22.641 1 82.62 94 ARG A CA 1
ATOM 747 C C . ARG A 1 94 ? -8.258 1.22 -22.484 1 82.62 94 ARG A C 1
ATOM 749 O O . ARG A 1 94 ? -7.887 0.744 -21.406 1 82.62 94 ARG A O 1
ATOM 756 N N . ILE A 1 95 ? -8.445 0.521 -23.562 1 85.94 95 ILE A N 1
ATOM 757 C CA . ILE A 1 95 ? -8.383 -0.937 -23.531 1 85.94 95 ILE A CA 1
ATOM 758 C C . ILE A 1 95 ? -6.93 -1.385 -23.359 1 85.94 95 ILE A C 1
ATOM 760 O O . ILE A 1 95 ? -6.66 -2.438 -22.781 1 85.94 95 ILE A O 1
ATOM 764 N N . SER A 1 96 ? -6.016 -0.61 -23.844 1 84.56 96 SER A N 1
ATOM 765 C CA . SER A 1 96 ? -4.605 -0.975 -23.75 1 84.56 96 SER A CA 1
ATOM 766 C C . SER A 1 96 ? -4.156 -1.09 -22.297 1 84.56 96 SER A C 1
ATOM 768 O O . SER A 1 96 ? -3.359 -1.967 -21.953 1 84.56 96 SER A O 1
ATOM 770 N N . PHE A 1 97 ? -4.793 -0.329 -21.469 1 80.44 97 PHE A N 1
ATOM 771 C CA . PHE A 1 97 ? -4.434 -0.37 -20.047 1 80.44 97 PHE A CA 1
ATOM 772 C C . PHE A 1 97 ? -5.004 -1.615 -19.391 1 80.44 97 PHE A C 1
ATOM 774 O O . PHE A 1 97 ? -4.371 -2.195 -18.5 1 80.44 97 PHE A O 1
ATOM 781 N N . VAL A 1 98 ? -6.109 -1.989 -19.922 1 84.06 98 VAL A N 1
ATOM 782 C CA . VAL A 1 98 ? -6.73 -3.186 -19.359 1 84.06 98 VAL A CA 1
ATOM 783 C C . VAL A 1 98 ? -5.891 -4.414 -19.703 1 84.06 98 VAL A C 1
ATOM 785 O O . VAL A 1 98 ? -5.672 -5.285 -18.859 1 84.06 98 VAL A O 1
ATOM 788 N N . VAL A 1 99 ? -5.41 -4.426 -20.922 1 84.12 99 VAL A N 1
ATOM 789 C CA . VAL A 1 99 ? -4.602 -5.551 -21.391 1 84.12 99 VAL A CA 1
ATOM 790 C C . VAL A 1 99 ? -3.273 -5.578 -20.641 1 84.12 99 VAL A C 1
ATOM 792 O O . VAL A 1 99 ? -2.824 -6.637 -20.188 1 84.12 99 VAL A O 1
ATOM 795 N N . GLN A 1 100 ? -2.771 -4.477 -20.438 1 81.06 100 GLN A N 1
ATOM 796 C CA . GLN A 1 100 ? -1.48 -4.395 -19.766 1 81.06 100 GLN A CA 1
ATOM 797 C C . GLN A 1 100 ? -1.602 -4.797 -18.297 1 81.06 100 GLN A C 1
ATOM 799 O O . GLN A 1 100 ? -0.748 -5.516 -17.781 1 81.06 100 GLN A O 1
ATOM 804 N N . GLN A 1 101 ? -2.617 -4.41 -17.719 1 78.94 101 GLN A N 1
ATOM 805 C CA . GLN A 1 101 ? -2.799 -4.695 -16.297 1 78.94 101 GLN A CA 1
ATOM 806 C C . GLN A 1 101 ? -3.162 -6.164 -16.078 1 78.94 101 GLN A C 1
ATOM 808 O O . GLN A 1 101 ? -2.828 -6.738 -15.031 1 78.94 101 GLN A O 1
ATOM 813 N N . SER A 1 102 ? -3.803 -6.727 -17.062 1 81.88 102 SER A N 1
ATOM 814 C CA . SER A 1 102 ? -4.281 -8.094 -16.875 1 81.88 102 SER A CA 1
ATOM 815 C C . SER A 1 102 ? -3.23 -9.109 -17.312 1 81.88 102 SER A C 1
ATOM 817 O O . SER A 1 102 ? -3.193 -10.234 -16.812 1 81.88 102 SER A O 1
ATOM 819 N N . PHE A 1 103 ? -2.348 -8.727 -18.234 1 81.69 103 PHE A N 1
ATOM 820 C CA . PHE A 1 103 ? -1.467 -9.742 -18.797 1 81.69 103 PHE A CA 1
ATOM 821 C C . PHE A 1 103 ? -0.021 -9.492 -18.375 1 81.69 103 PHE A C 1
ATOM 823 O O . PHE A 1 103 ? 0.788 -10.422 -18.359 1 81.69 103 PHE A O 1
ATOM 830 N N . CYS A 1 104 ? 0.248 -8.312 -18.078 1 74.38 104 CYS A N 1
ATOM 831 C CA . CYS A 1 104 ? 1.646 -8.016 -17.781 1 74.38 104 CYS A CA 1
ATOM 832 C C . CYS A 1 104 ? 1.943 -8.203 -16.312 1 74.38 104 CYS A C 1
ATOM 834 O O . CYS A 1 104 ? 1.077 -7.965 -15.461 1 74.38 104 CYS A O 1
ATOM 836 N N . THR A 1 105 ? 3.072 -8.867 -16.188 1 73.38 105 THR A N 1
ATOM 837 C CA . THR A 1 105 ? 3.611 -8.984 -14.844 1 73.38 105 THR A CA 1
ATOM 838 C C . THR A 1 105 ? 4.688 -7.934 -14.594 1 73.38 105 THR A C 1
ATOM 840 O O . THR A 1 105 ? 5.051 -7.188 -15.508 1 73.38 105 THR A O 1
ATOM 843 N N . LYS A 1 106 ? 5.031 -7.793 -13.406 1 63.94 106 LYS A N 1
ATOM 844 C CA . LYS A 1 106 ? 6.043 -6.797 -13.07 1 63.94 106 LYS A CA 1
ATOM 845 C C . LYS A 1 106 ? 7.391 -7.156 -13.688 1 63.94 106 LYS A C 1
ATOM 847 O O . LYS A 1 106 ? 8.164 -6.27 -14.07 1 63.94 106 LYS A O 1
ATOM 852 N N . SER A 1 107 ? 7.535 -8.477 -13.812 1 65.12 107 SER A N 1
ATOM 853 C CA . SER A 1 107 ? 8.82 -8.906 -14.352 1 65.12 107 SER A CA 1
ATOM 854 C C . SER A 1 107 ? 8.68 -9.391 -15.789 1 65.12 107 SER A C 1
ATOM 856 O O . SER A 1 107 ? 7.609 -9.867 -16.188 1 65.12 107 SER A O 1
ATOM 858 N N . ASN A 1 108 ? 9.672 -9.117 -16.609 1 66.44 108 ASN A N 1
ATOM 859 C CA . ASN A 1 108 ? 9.695 -9.617 -17.969 1 66.44 108 ASN A CA 1
ATOM 860 C C . ASN A 1 108 ? 10.273 -11.031 -18.047 1 66.44 108 ASN A C 1
ATOM 862 O O . ASN A 1 108 ? 10.453 -11.57 -19.141 1 66.44 108 ASN A O 1
ATOM 866 N N . ILE A 1 109 ? 10.344 -11.562 -16.938 1 70.06 109 ILE A N 1
ATOM 867 C CA . ILE A 1 109 ? 11.008 -12.867 -16.859 1 70.06 109 ILE A CA 1
ATOM 868 C C . ILE A 1 109 ? 10.125 -13.93 -17.516 1 70.06 109 ILE A C 1
ATOM 870 O O . ILE A 1 109 ? 10.625 -14.812 -18.219 1 70.06 109 ILE A O 1
ATOM 874 N N . PRO A 1 110 ? 8.836 -13.82 -17.453 1 75.56 110 PRO A N 1
ATOM 875 C CA . PRO A 1 110 ? 8 -14.859 -18.047 1 75.56 110 PRO A CA 1
ATOM 876 C C . PRO A 1 110 ? 8.102 -14.898 -19.578 1 75.56 110 PRO A C 1
ATOM 878 O O . PRO A 1 110 ? 7.805 -15.922 -20.188 1 75.56 110 PRO A O 1
ATOM 881 N N . PHE A 1 111 ? 8.664 -13.906 -20.156 1 76.5 111 PHE A N 1
ATOM 882 C CA . PHE A 1 111 ? 8.82 -13.891 -21.609 1 76.5 111 PHE A CA 1
ATOM 883 C C . PHE A 1 111 ? 9.938 -14.828 -22.047 1 76.5 111 PHE A C 1
ATOM 885 O O . PHE A 1 111 ? 9.992 -15.234 -23.203 1 76.5 111 PHE A O 1
ATOM 892 N N . LEU A 1 112 ? 10.75 -15.188 -21.078 1 79.56 112 LEU A N 1
ATOM 893 C CA . LEU A 1 112 ? 11.852 -16.094 -21.375 1 79.56 112 LEU A CA 1
ATOM 894 C C . LEU A 1 112 ? 11.359 -17.531 -21.531 1 79.56 112 LEU A C 1
ATOM 896 O O . LEU A 1 112 ? 12.094 -18.391 -22 1 79.56 112 LEU A O 1
ATOM 900 N N . THR A 1 113 ? 10.102 -17.703 -21.203 1 84.75 113 THR A N 1
ATOM 901 C CA . THR A 1 113 ? 9.57 -19.062 -21.266 1 84.75 113 THR A CA 1
ATOM 902 C C . THR A 1 113 ? 9.484 -19.547 -22.703 1 84.75 113 THR A C 1
ATOM 904 O O . THR A 1 113 ? 9.789 -20.703 -23 1 84.75 113 THR A O 1
ATOM 907 N N . LEU A 1 114 ? 9.188 -18.656 -23.578 1 83.75 114 LEU A N 1
ATOM 908 C CA . LEU A 1 114 ? 8.992 -19.062 -24.969 1 83.75 114 LEU A CA 1
ATOM 909 C C . LEU A 1 114 ? 10.312 -19.5 -25.594 1 83.75 114 LEU A C 1
ATOM 911 O O . LEU A 1 114 ? 10.406 -20.594 -26.172 1 83.75 114 LEU A O 1
ATOM 915 N N . PRO A 1 115 ? 11.352 -18.656 -25.422 1 85.94 115 PRO A N 1
ATOM 916 C CA . PRO A 1 115 ? 12.625 -19.109 -25.984 1 85.94 115 PRO A CA 1
ATOM 917 C C . PRO A 1 115 ? 13.133 -20.391 -25.328 1 85.94 115 PRO A C 1
ATOM 919 O O . PRO A 1 115 ? 13.75 -21.234 -25.984 1 85.94 115 PRO A O 1
ATOM 922 N N . ILE A 1 116 ? 12.922 -20.625 -24.125 1 86.31 116 ILE A N 1
ATOM 923 C CA . ILE A 1 116 ? 13.367 -21.828 -23.422 1 86.31 116 ILE A CA 1
ATOM 924 C C . ILE A 1 116 ? 12.586 -23.047 -23.938 1 86.31 116 ILE A C 1
ATOM 926 O O . ILE A 1 116 ? 13.172 -24.094 -24.188 1 86.31 116 ILE A O 1
ATOM 930 N N . LEU A 1 117 ? 11.297 -22.844 -24.172 1 87.81 117 LEU A N 1
ATOM 931 C CA . LEU A 1 117 ? 10.484 -23.938 -24.703 1 87.81 117 LEU A CA 1
ATOM 932 C C . LEU A 1 117 ? 10.906 -24.297 -26.125 1 87.81 117 LEU A C 1
ATOM 934 O O . LEU A 1 117 ? 10.984 -25.484 -26.469 1 87.81 117 LEU A O 1
ATOM 938 N N . VAL A 1 118 ? 11.219 -23.25 -26.875 1 86.44 118 VAL A N 1
ATOM 939 C CA . VAL A 1 118 ? 11.656 -23.5 -28.25 1 86.44 118 VAL A CA 1
ATOM 940 C C . VAL A 1 118 ? 12.992 -24.234 -28.234 1 86.44 118 VAL A C 1
ATOM 942 O O . VAL A 1 118 ? 13.203 -25.156 -29.031 1 86.44 118 VAL A O 1
ATOM 945 N N . ALA A 1 119 ? 13.844 -23.844 -27.344 1 87 119 ALA A N 1
ATOM 946 C CA . ALA A 1 119 ? 15.148 -24.5 -27.234 1 87 119 ALA A CA 1
ATOM 947 C C . ALA A 1 119 ? 14.992 -25.953 -26.812 1 87 119 ALA A C 1
ATOM 949 O O . ALA A 1 119 ? 15.664 -26.828 -27.359 1 87 119 ALA A O 1
ATOM 950 N N . MET A 1 120 ? 14.117 -26.219 -25.922 1 86.88 120 MET A N 1
ATOM 951 C CA . MET A 1 120 ? 13.891 -27.594 -25.469 1 86.88 120 MET A CA 1
ATOM 952 C C . MET A 1 120 ? 13.305 -28.453 -26.578 1 86.88 120 MET A C 1
ATOM 954 O O . MET A 1 120 ? 13.727 -29.578 -26.781 1 86.88 120 MET A O 1
ATOM 958 N N . LEU A 1 121 ? 12.414 -27.891 -27.344 1 84.94 121 LEU A N 1
ATOM 959 C CA . LEU A 1 121 ? 11.781 -28.609 -28.438 1 84.94 121 LEU A CA 1
ATOM 960 C C . LEU A 1 121 ? 12.773 -28.875 -29.562 1 84.94 121 LEU A C 1
ATOM 962 O O . LEU A 1 121 ? 12.766 -29.953 -30.172 1 84.94 121 LEU A O 1
ATOM 966 N N . THR A 1 122 ? 13.57 -27.859 -29.844 1 84.06 122 THR A N 1
ATOM 967 C CA . THR A 1 122 ? 14.594 -28.047 -30.875 1 84.06 122 THR A CA 1
ATOM 968 C C . THR A 1 122 ? 15.586 -29.125 -30.469 1 84.06 122 THR A C 1
ATOM 970 O O . THR A 1 122 ? 15.992 -29.938 -31.297 1 84.06 122 THR A O 1
ATOM 973 N N . TYR A 1 123 ? 15.953 -29.109 -29.234 1 84.31 123 TYR A N 1
ATOM 974 C CA . TYR A 1 123 ? 16.875 -30.141 -28.734 1 84.31 123 TYR A CA 1
ATOM 975 C C . TYR A 1 123 ? 16.266 -31.531 -28.875 1 84.31 123 TYR A C 1
ATOM 977 O O . TYR A 1 123 ? 16.938 -32.469 -29.297 1 84.31 123 TYR A O 1
ATOM 985 N N . MET A 1 124 ? 15.023 -31.703 -28.578 1 83.56 124 MET A N 1
ATOM 986 C CA . MET A 1 124 ? 14.344 -33 -28.672 1 83.56 124 MET A CA 1
ATOM 987 C C . MET A 1 124 ? 14.211 -33.438 -30.125 1 83.56 124 MET A C 1
ATOM 989 O O . MET A 1 124 ? 14.273 -34.625 -30.422 1 83.56 124 MET A O 1
ATOM 993 N N . ASN A 1 125 ? 14.07 -32.469 -30.969 1 81.75 125 ASN A N 1
ATOM 994 C CA . ASN A 1 125 ? 13.938 -32.812 -32.375 1 81.75 125 ASN A CA 1
ATOM 995 C C . ASN A 1 125 ? 15.266 -33.281 -32.969 1 81.75 125 ASN A C 1
ATOM 997 O O . ASN A 1 125 ? 15.281 -34.125 -33.844 1 81.75 125 ASN A O 1
ATOM 1001 N N . LEU A 1 126 ? 16.328 -32.781 -32.5 1 80.19 126 LEU A N 1
ATOM 1002 C CA . LEU A 1 126 ? 17.656 -33.125 -33.031 1 80.19 126 LEU A CA 1
ATOM 1003 C C . LEU A 1 126 ? 18.078 -34.5 -32.531 1 80.19 126 LEU A C 1
ATOM 1005 O O . LEU A 1 126 ? 18.828 -35.219 -33.219 1 80.19 126 LEU A O 1
ATOM 1009 N N . HIS A 1 127 ? 17.609 -34.938 -31.391 1 76.06 127 HIS A N 1
ATOM 1010 C CA . HIS A 1 127 ? 18.078 -36.188 -30.781 1 76.06 127 HIS A CA 1
ATOM 1011 C C . HIS A 1 127 ? 17 -37.281 -30.859 1 76.06 127 HIS A C 1
ATOM 1013 O O . HIS A 1 127 ? 17.188 -38.375 -30.312 1 76.06 127 HIS A O 1
ATOM 1019 N N . GLY A 1 128 ? 15.867 -36.906 -31.578 1 75.19 128 GLY A N 1
ATOM 1020 C CA . GLY A 1 128 ? 14.836 -37.906 -31.688 1 75.19 128 GLY A CA 1
ATOM 1021 C C . GLY A 1 128 ? 13.477 -37.344 -32.031 1 75.19 128 GLY A C 1
ATOM 1022 O O . GLY A 1 128 ? 13.375 -36.25 -32.562 1 75.19 128 GLY A O 1
ATOM 1023 N N . ASP A 1 129 ? 12.453 -38.188 -31.828 1 75.31 129 ASP A N 1
ATOM 1024 C CA . ASP A 1 129 ? 11.102 -37.781 -32.188 1 75.31 129 ASP A CA 1
ATOM 1025 C C . ASP A 1 129 ? 10.352 -37.25 -30.969 1 75.31 129 ASP A C 1
ATOM 1027 O O . ASP A 1 129 ? 9.148 -37.469 -30.828 1 75.31 129 ASP A O 1
ATOM 1031 N N . GLY A 1 130 ? 11.25 -36.688 -30.109 1 75.25 130 GLY A N 1
ATOM 1032 C CA . GLY A 1 130 ? 10.617 -36.188 -28.906 1 75.25 130 GLY A CA 1
ATOM 1033 C C . GLY A 1 130 ? 9.594 -35.094 -29.172 1 75.25 130 GLY A C 1
ATOM 1034 O O . GLY A 1 130 ? 8.539 -35.062 -28.547 1 75.25 130 GLY A O 1
ATOM 1035 N N . MET A 1 131 ? 9.883 -34.281 -30.156 1 78.38 131 MET A N 1
ATOM 1036 C CA . MET A 1 131 ? 8.969 -33.188 -30.484 1 78.38 131 MET A CA 1
ATOM 1037 C C . MET A 1 131 ? 7.664 -33.719 -31.062 1 78.38 131 MET A C 1
ATOM 1039 O O . MET A 1 131 ? 6.582 -33.219 -30.734 1 78.38 131 MET A O 1
ATOM 1043 N N . LEU A 1 132 ? 7.785 -34.656 -31.812 1 75.81 132 LEU A N 1
ATOM 1044 C CA . LEU A 1 132 ? 6.602 -35.281 -32.406 1 75.81 132 LEU A CA 1
ATOM 1045 C C . LEU A 1 132 ? 5.723 -35.906 -31.344 1 75.81 132 LEU A C 1
ATOM 1047 O O . LEU A 1 132 ? 4.492 -35.812 -31.406 1 75.81 132 LEU A O 1
ATOM 1051 N N . LEU A 1 133 ? 6.398 -36.469 -30.406 1 76.81 133 LEU A N 1
ATOM 1052 C CA . LEU A 1 133 ? 5.648 -37.094 -29.328 1 76.81 133 LEU A CA 1
ATOM 1053 C C . LEU A 1 133 ? 4.91 -36.062 -28.5 1 76.81 133 LEU A C 1
ATOM 1055 O O . LEU A 1 133 ? 3.75 -36.25 -28.125 1 76.81 133 LEU A O 1
ATOM 1059 N N . VAL A 1 134 ? 5.605 -35 -28.172 1 80.19 134 VAL A N 1
ATOM 1060 C CA . VAL A 1 134 ? 4.973 -33.938 -27.422 1 80.19 134 VAL A CA 1
ATOM 1061 C C . VAL A 1 134 ? 3.762 -33.406 -28.188 1 80.19 134 VAL A C 1
ATOM 1063 O O . VAL A 1 134 ? 2.693 -33.219 -27.609 1 80.19 134 VAL A O 1
ATOM 1066 N N . TRP A 1 135 ? 3.914 -33.312 -29.406 1 76.88 135 TRP A N 1
ATOM 1067 C CA . TRP A 1 135 ? 2.836 -32.812 -30.266 1 76.88 135 TRP A CA 1
ATOM 1068 C C . TRP A 1 135 ? 1.677 -33.781 -30.312 1 76.88 135 TRP A C 1
ATOM 1070 O O . TRP A 1 135 ? 0.51 -33.406 -30.25 1 76.88 135 TRP A O 1
ATOM 1080 N N . MET A 1 136 ? 2.029 -35.031 -30.359 1 75.25 136 MET A N 1
ATOM 1081 C CA . MET A 1 136 ? 1.001 -36.062 -30.391 1 75.25 136 MET A CA 1
ATOM 1082 C C . MET A 1 136 ? 0.21 -36.094 -29.094 1 75.25 136 MET A C 1
ATOM 1084 O O . MET A 1 136 ? -1.012 -36.25 -29.094 1 75.25 136 MET A O 1
ATOM 1088 N N . ILE A 1 137 ? 0.934 -35.875 -28.047 1 75.88 137 ILE A N 1
ATOM 1089 C CA . ILE A 1 137 ? 0.284 -35.906 -26.75 1 75.88 137 ILE A CA 1
ATOM 1090 C C . ILE A 1 137 ? -0.628 -34.688 -26.625 1 75.88 137 ILE A C 1
ATOM 1092 O O . ILE A 1 137 ? -1.759 -34.781 -26.141 1 75.88 137 ILE A O 1
ATOM 1096 N N . LEU A 1 138 ? -0.199 -33.562 -27.156 1 76.06 138 LEU A N 1
ATOM 1097 C CA . LEU A 1 138 ? -0.933 -32.312 -27.016 1 76.06 138 LEU A CA 1
ATOM 1098 C C . LEU A 1 138 ? -2.164 -32.281 -27.906 1 76.06 138 LEU A C 1
ATOM 1100 O O . LEU A 1 138 ? -3.109 -31.531 -27.656 1 76.06 138 LEU A O 1
ATOM 1104 N N . GLN A 1 139 ? -2.115 -33.125 -28.875 1 71 139 GLN A N 1
ATOM 1105 C CA . GLN A 1 139 ? -3.207 -33.094 -29.844 1 71 139 GLN A CA 1
ATOM 1106 C C . GLN A 1 139 ? -4.359 -34 -29.391 1 71 139 GLN A C 1
ATOM 1108 O O . GLN A 1 139 ? -5.48 -33.875 -29.891 1 71 139 GLN A O 1
ATOM 1113 N N . THR A 1 140 ? -4.082 -34.812 -28.406 1 70.81 140 THR A N 1
ATOM 1114 C CA . THR A 1 140 ? -5.148 -35.719 -27.938 1 70.81 140 THR A CA 1
ATOM 1115 C C . THR A 1 140 ? -6.141 -34.938 -27.062 1 70.81 140 THR A C 1
ATOM 1117 O O . THR A 1 140 ? -5.742 -34.125 -26.25 1 70.81 140 THR A O 1
ATOM 1120 N N . LYS A 1 141 ? -7.375 -35.094 -27.312 1 68.94 141 LYS A N 1
ATOM 1121 C CA . LYS A 1 141 ? -8.461 -34.406 -26.609 1 68.94 141 LYS A CA 1
ATOM 1122 C C . LYS A 1 141 ? -8.32 -34.594 -25.094 1 68.94 141 LYS A C 1
ATOM 1124 O O . LYS A 1 141 ? -8.484 -33.625 -24.344 1 68.94 141 LYS A O 1
ATOM 1129 N N . TRP A 1 142 ? -7.984 -35.75 -24.672 1 69.69 142 TRP A N 1
ATOM 1130 C CA . TRP A 1 142 ? -7.953 -36.062 -23.25 1 69.69 142 TRP A CA 1
ATOM 1131 C C . TRP A 1 142 ? -6.816 -35.344 -22.547 1 69.69 142 TRP A C 1
ATOM 1133 O O . TRP A 1 142 ? -6.961 -34.906 -21.406 1 69.69 142 TRP A O 1
ATOM 1143 N N . ASN A 1 143 ? -5.773 -35.125 -23.359 1 74.19 143 ASN A N 1
ATOM 1144 C CA . ASN A 1 143 ? -4.656 -34.406 -22.75 1 74.19 143 ASN A CA 1
ATOM 1145 C C . ASN A 1 143 ? -4.957 -32.938 -22.578 1 74.19 143 ASN A C 1
ATOM 1147 O O . ASN A 1 143 ? -4.547 -32.312 -21.594 1 74.19 143 ASN A O 1
ATOM 1151 N N . CYS A 1 144 ? -5.676 -32.438 -23.484 1 72.94 144 CYS A N 1
ATOM 1152 C CA . CYS A 1 144 ? -6.055 -31.016 -23.359 1 72.94 144 CYS A CA 1
ATOM 1153 C C . CYS A 1 144 ? -6.992 -30.812 -22.172 1 72.94 144 CYS A C 1
ATOM 1155 O O . CYS A 1 144 ? -6.859 -29.844 -21.438 1 72.94 144 CYS A O 1
ATOM 1157 N N . ILE A 1 145 ? -7.852 -31.797 -21.969 1 77.19 145 ILE A N 1
ATOM 1158 C CA . ILE A 1 145 ? -8.781 -31.703 -20.859 1 77.19 145 ILE A CA 1
ATOM 1159 C C . ILE A 1 145 ? -8.008 -31.797 -19.531 1 77.19 145 ILE A C 1
ATOM 1161 O O . ILE A 1 145 ? -8.312 -31.078 -18.578 1 77.19 145 ILE A O 1
ATOM 1165 N N . ILE A 1 146 ? -7.051 -32.625 -19.547 1 81.38 146 ILE A N 1
ATOM 1166 C CA . ILE A 1 146 ? -6.254 -32.812 -18.344 1 81.38 146 ILE A CA 1
ATOM 1167 C C . ILE A 1 146 ? -5.535 -31.5 -18 1 81.38 146 ILE A C 1
ATOM 1169 O O . ILE A 1 146 ? -5.582 -31.047 -16.859 1 81.38 146 ILE A O 1
ATOM 1173 N N . ILE A 1 147 ? -4.988 -30.922 -19.047 1 80.06 147 ILE A N 1
ATOM 1174 C CA . ILE A 1 147 ? -4.188 -29.719 -18.844 1 80.06 147 ILE A CA 1
ATOM 1175 C C . ILE A 1 147 ? -5.078 -28.594 -18.328 1 80.06 147 ILE A C 1
ATOM 1177 O O . ILE A 1 147 ? -4.738 -27.906 -17.359 1 80.06 147 ILE A O 1
ATOM 1181 N N . VAL A 1 148 ? -6.168 -28.453 -18.859 1 77.94 148 VAL A N 1
ATOM 1182 C CA . VAL A 1 148 ? -7.07 -27.359 -18.5 1 77.94 148 VAL A CA 1
ATOM 1183 C C . VAL A 1 148 ? -7.652 -27.609 -17.109 1 77.94 148 VAL A C 1
ATOM 1185 O O . VAL A 1 148 ? -7.785 -26.672 -16.312 1 77.94 148 VAL A O 1
ATOM 1188 N N . THR A 1 149 ? -7.973 -28.844 -16.828 1 81.44 149 THR A N 1
ATOM 1189 C CA . THR A 1 149 ? -8.562 -29.172 -15.531 1 81.44 149 THR A CA 1
ATOM 1190 C C . THR A 1 149 ? -7.559 -28.922 -14.406 1 81.44 149 THR A C 1
ATOM 1192 O O . THR A 1 149 ? -7.91 -28.375 -13.359 1 81.44 149 THR A O 1
ATOM 1195 N N . ILE A 1 150 ? -6.344 -29.328 -14.664 1 85.12 150 ILE A N 1
ATOM 1196 C CA . ILE A 1 150 ? -5.309 -29.109 -13.656 1 85.12 150 ILE A CA 1
ATOM 1197 C C . ILE A 1 150 ? -5.168 -27.625 -13.367 1 85.12 150 ILE A C 1
ATOM 1199 O O . ILE A 1 150 ? -5.152 -27.203 -12.203 1 85.12 150 ILE A O 1
ATOM 1203 N N . SER A 1 151 ? -5.078 -26.906 -14.438 1 79.38 151 SER A N 1
ATOM 1204 C CA . SER A 1 151 ? -4.883 -25.469 -14.297 1 79.38 151 SER A CA 1
ATOM 1205 C C . SER A 1 151 ? -6.059 -24.812 -13.586 1 79.38 151 SER A C 1
ATOM 1207 O O . SER A 1 151 ? -5.871 -23.938 -12.742 1 79.38 151 SER A O 1
ATOM 1209 N N . MET A 1 152 ? -7.195 -25.234 -13.828 1 79.69 152 MET A N 1
ATOM 1210 C CA . MET A 1 152 ? -8.391 -24.641 -13.234 1 79.69 152 MET A CA 1
ATOM 1211 C C . MET A 1 152 ? -8.5 -25 -11.758 1 79.69 152 MET A C 1
ATOM 1213 O O . MET A 1 152 ? -8.836 -24.141 -10.93 1 79.69 152 MET A O 1
ATOM 1217 N N . ILE A 1 153 ? -8.242 -26.203 -11.469 1 80.81 153 ILE A N 1
ATOM 1218 C CA . ILE A 1 153 ? -8.305 -26.625 -10.07 1 80.81 153 ILE A CA 1
ATOM 1219 C C . ILE A 1 153 ? -7.238 -25.875 -9.266 1 80.81 153 ILE A C 1
ATOM 1221 O O . ILE A 1 153 ? -7.504 -25.422 -8.148 1 80.81 153 ILE A O 1
ATOM 1225 N N . ALA A 1 154 ? -6.094 -25.781 -9.867 1 83.19 154 ALA A N 1
ATOM 1226 C CA . ALA A 1 154 ? -5.008 -25.094 -9.188 1 83.19 154 ALA A CA 1
ATOM 1227 C C . ALA A 1 154 ? -5.375 -23.641 -8.906 1 83.19 154 ALA A C 1
ATOM 1229 O O . ALA A 1 154 ? -5.051 -23.094 -7.848 1 83.19 154 ALA A O 1
ATOM 1230 N N . HIS A 1 155 ? -6.078 -23.078 -9.805 1 78.31 155 HIS A N 1
ATOM 1231 C CA . HIS A 1 155 ? -6.48 -21.688 -9.648 1 78.31 155 HIS A CA 1
ATOM 1232 C C . HIS A 1 155 ? -7.598 -21.547 -8.617 1 78.31 155 HIS A C 1
ATOM 1234 O O . HIS A 1 155 ? -7.562 -20.641 -7.781 1 78.31 155 HIS A O 1
ATOM 1240 N N . LEU A 1 156 ? -8.57 -22.391 -8.727 1 75.75 156 LEU A N 1
ATOM 1241 C CA . LEU A 1 156 ? -9.711 -22.312 -7.816 1 75.75 156 LEU A CA 1
ATOM 1242 C C . LEU A 1 156 ? -9.273 -22.562 -6.379 1 75.75 156 LEU A C 1
ATOM 1244 O O . LEU A 1 156 ? -9.805 -21.953 -5.445 1 75.75 156 LEU A O 1
ATOM 1248 N N . LEU A 1 157 ? -8.266 -23.391 -6.266 1 79.5 157 LEU A N 1
ATOM 1249 C CA . LEU A 1 157 ? -7.766 -23.688 -4.93 1 79.5 157 LEU A CA 1
ATOM 1250 C C . LEU A 1 157 ? -6.715 -22.672 -4.504 1 79.5 157 LEU A C 1
ATOM 1252 O O . LEU A 1 157 ? -6.199 -22.734 -3.387 1 79.5 157 LEU A O 1
ATOM 1256 N N . ARG A 1 158 ? -6.414 -21.75 -5.414 1 79.12 158 ARG A N 1
ATOM 1257 C CA . ARG A 1 158 ? -5.465 -20.672 -5.113 1 79.12 158 ARG A CA 1
ATOM 1258 C C . ARG A 1 158 ? -4.141 -21.25 -4.609 1 79.12 158 ARG A C 1
ATOM 1260 O O . ARG A 1 158 ? -3.6 -20.766 -3.611 1 79.12 158 ARG A O 1
ATOM 1267 N N . LEU A 1 159 ? -3.717 -22.25 -5.25 1 79.5 159 LEU A N 1
ATOM 1268 C CA . LEU A 1 159 ? -2.518 -22.953 -4.793 1 79.5 159 LEU A CA 1
ATOM 1269 C C . LEU A 1 159 ? -1.271 -22.109 -5.051 1 79.5 159 LEU A C 1
ATOM 1271 O O . LEU A 1 159 ? -0.275 -22.234 -4.332 1 79.5 159 LEU A O 1
ATOM 1275 N N . THR A 1 160 ? -1.355 -21.25 -6.012 1 77.44 160 THR A N 1
ATOM 1276 C CA . THR A 1 160 ? -0.155 -20.5 -6.383 1 77.44 160 THR A CA 1
ATOM 1277 C C . THR A 1 160 ? -0.239 -19.062 -5.898 1 77.44 160 THR A C 1
ATOM 1279 O O . THR A 1 160 ? 0.498 -18.188 -6.379 1 77.44 160 THR A O 1
ATOM 1282 N N . ASP A 1 161 ? -1.094 -18.828 -4.992 1 76.25 161 ASP A N 1
ATOM 1283 C CA . ASP A 1 161 ? -1.183 -17.5 -4.426 1 76.25 161 ASP A CA 1
ATOM 1284 C C . ASP A 1 161 ? 0.079 -17.141 -3.639 1 76.25 161 ASP A C 1
ATOM 1286 O O . ASP A 1 161 ? 0.641 -18 -2.945 1 76.25 161 ASP A O 1
ATOM 1290 N N . PRO A 1 162 ? 0.432 -15.977 -3.82 1 75.75 162 PRO A N 1
ATOM 1291 C CA . PRO A 1 162 ? 1.637 -15.57 -3.092 1 75.75 162 PRO A CA 1
ATOM 1292 C C . PRO A 1 162 ? 1.436 -15.562 -1.578 1 75.75 162 PRO A C 1
ATOM 1294 O O . PRO A 1 162 ? 0.317 -15.359 -1.101 1 75.75 162 PRO A O 1
ATOM 1297 N N . THR A 1 163 ? 2.545 -15.883 -0.894 1 77 163 THR A N 1
ATOM 1298 C CA . THR A 1 163 ? 2.535 -15.805 0.563 1 77 163 THR A CA 1
ATOM 1299 C C . THR A 1 163 ? 2.49 -14.359 1.032 1 77 163 THR A C 1
ATOM 1301 O O . THR A 1 163 ? 2.635 -13.438 0.227 1 77 163 THR A O 1
ATOM 1304 N N . ARG A 1 164 ? 2.246 -14.219 2.293 1 74.69 164 ARG A N 1
ATOM 1305 C CA . ARG A 1 164 ? 2.205 -12.883 2.879 1 74.69 164 ARG A CA 1
ATOM 1306 C C . ARG A 1 164 ? 3.545 -12.172 2.717 1 74.69 164 ARG A C 1
ATOM 1308 O O . ARG A 1 164 ? 3.586 -10.969 2.439 1 74.69 164 ARG A O 1
ATOM 1315 N N . SER A 1 165 ? 4.586 -12.898 2.885 1 76.75 165 SER A N 1
ATOM 1316 C CA . SER A 1 165 ? 5.914 -12.32 2.746 1 76.75 165 SER A CA 1
ATOM 1317 C C . SER A 1 165 ? 6.191 -11.906 1.305 1 76.75 165 SER A C 1
ATOM 1319 O O . SER A 1 165 ? 6.793 -10.859 1.06 1 76.75 165 SER A O 1
ATOM 1321 N N . GLU A 1 166 ? 5.758 -12.75 0.39 1 75.81 166 GLU A N 1
ATOM 1322 C CA . GLU A 1 166 ? 5.949 -12.422 -1.021 1 75.81 166 GLU A CA 1
ATOM 1323 C C . GLU A 1 166 ? 5.145 -11.18 -1.413 1 75.81 166 GLU A C 1
ATOM 1325 O O . GLU A 1 166 ? 5.629 -10.336 -2.168 1 75.81 166 GLU A O 1
ATOM 1330 N N . MET A 1 167 ? 3.971 -11.148 -0.912 1 72.56 167 MET A N 1
ATOM 1331 C CA . MET A 1 167 ? 3.119 -9.992 -1.188 1 72.56 167 MET A CA 1
ATOM 1332 C C . MET A 1 167 ? 3.74 -8.711 -0.639 1 72.56 167 MET A C 1
ATOM 1334 O O . MET A 1 167 ? 3.717 -7.672 -1.3 1 72.56 167 MET A O 1
ATOM 1338 N N . SER A 1 168 ? 4.25 -8.859 0.613 1 70.5 168 SER A N 1
ATOM 1339 C CA . SER A 1 168 ? 4.914 -7.715 1.227 1 70.5 168 SER A CA 1
ATOM 1340 C C . SER A 1 168 ? 6.102 -7.25 0.392 1 70.5 168 SER A C 1
ATOM 1342 O O . SER A 1 168 ? 6.332 -6.051 0.245 1 70.5 168 SER A O 1
ATOM 1344 N N . ARG A 1 169 ? 6.77 -8.18 -0.164 1 70.88 169 ARG A N 1
ATOM 1345 C CA . ARG A 1 169 ? 7.93 -7.859 -0.989 1 70.88 169 ARG A CA 1
ATOM 1346 C C . ARG A 1 169 ? 7.508 -7.176 -2.285 1 70.88 169 ARG A C 1
ATOM 1348 O O . ARG A 1 169 ? 8.148 -6.215 -2.723 1 70.88 169 ARG A O 1
ATOM 1355 N N . VAL A 1 170 ? 6.52 -7.734 -2.836 1 68.62 170 VAL A N 1
ATOM 1356 C CA . VAL A 1 170 ? 6.012 -7.156 -4.078 1 68.62 170 VAL A CA 1
ATOM 1357 C C . VAL A 1 170 ? 5.52 -5.734 -3.822 1 68.62 170 VAL A C 1
ATOM 1359 O O . VAL A 1 170 ? 5.77 -4.832 -4.625 1 68.62 170 VAL A O 1
ATOM 1362 N N . MET A 1 171 ? 4.848 -5.539 -2.742 1 68.81 171 MET A N 1
ATOM 1363 C CA . MET A 1 171 ? 4.344 -4.215 -2.389 1 68.81 171 MET A CA 1
ATOM 1364 C C . MET A 1 171 ? 5.496 -3.238 -2.168 1 68.81 171 MET A C 1
ATOM 1366 O O . MET A 1 171 ? 5.398 -2.066 -2.541 1 68.81 171 MET A O 1
ATOM 1370 N N . GLU A 1 172 ? 6.5 -3.717 -1.512 1 68.56 172 GLU A N 1
ATOM 1371 C CA . GLU A 1 172 ? 7.68 -2.893 -1.268 1 68.56 172 GLU A CA 1
ATOM 1372 C C . GLU A 1 172 ? 8.359 -2.5 -2.576 1 68.56 172 GLU A C 1
ATOM 1374 O O . GLU A 1 172 ? 8.789 -1.357 -2.74 1 68.56 172 GLU A O 1
ATOM 1379 N N . GLU A 1 173 ? 8.359 -3.455 -3.469 1 67.44 173 GLU A N 1
ATOM 1380 C CA . GLU A 1 173 ? 9.008 -3.215 -4.754 1 67.44 173 GLU A CA 1
ATOM 1381 C C . GLU A 1 173 ? 8.203 -2.24 -5.605 1 67.44 173 GLU A C 1
ATOM 1383 O O . GLU A 1 173 ? 8.766 -1.471 -6.383 1 67.44 173 GLU A O 1
ATOM 1388 N N . GLN A 1 174 ? 6.867 -2.281 -5.406 1 68.81 174 GLN A N 1
ATOM 1389 C CA . GLN A 1 174 ? 6 -1.439 -6.227 1 68.81 174 GLN A CA 1
ATOM 1390 C C . GLN A 1 174 ? 5.762 -0.085 -5.562 1 68.81 174 GLN A C 1
ATOM 1392 O O . GLN A 1 174 ? 5.148 0.802 -6.16 1 68.81 174 GLN A O 1
ATOM 1397 N N . LYS A 1 175 ? 6.32 0.119 -4.414 1 72.81 175 LYS A N 1
ATOM 1398 C CA . LYS A 1 175 ? 6.203 1.393 -3.709 1 72.81 175 LYS A CA 1
ATOM 1399 C C . LYS A 1 175 ? 4.738 1.779 -3.514 1 72.81 175 LYS A C 1
ATOM 1401 O O . LYS A 1 175 ? 4.355 2.924 -3.76 1 72.81 175 LYS A O 1
ATOM 1406 N N . LEU A 1 176 ? 3.936 0.814 -3.17 1 76.38 176 LEU A N 1
ATOM 1407 C CA . LEU A 1 176 ? 2.502 1.043 -3.023 1 76.38 176 LEU A CA 1
ATOM 1408 C C . LEU A 1 176 ? 2.061 0.815 -1.582 1 76.38 176 LEU A C 1
ATOM 1410 O O . LEU A 1 176 ? 0.864 0.819 -1.286 1 76.38 176 LEU A O 1
ATOM 1414 N N . ASN A 1 177 ? 3.059 0.729 -0.685 1 85.75 177 ASN A N 1
ATOM 1415 C CA . ASN A 1 177 ? 2.742 0.439 0.709 1 85.75 177 ASN A CA 1
ATOM 1416 C C . ASN A 1 177 ? 2.316 1.697 1.461 1 85.75 177 ASN A C 1
ATOM 1418 O O . ASN A 1 177 ? 2.639 2.812 1.046 1 85.75 177 ASN A O 1
ATOM 1422 N N . VAL A 1 178 ? 1.647 1.438 2.473 1 89.12 178 VAL A N 1
ATOM 1423 C CA . VAL A 1 178 ? 1.186 2.508 3.352 1 89.12 178 VAL A CA 1
ATOM 1424 C C . VAL A 1 178 ? 2.373 3.359 3.793 1 89.12 178 VAL A C 1
ATOM 1426 O O . VAL A 1 178 ? 2.326 4.59 3.713 1 89.12 178 VAL A O 1
ATOM 1429 N N . GLY A 1 179 ? 3.426 2.654 4.242 1 92.69 179 GLY A N 1
ATOM 1430 C CA . GLY A 1 179 ? 4.598 3.361 4.727 1 92.69 179 GLY A CA 1
ATOM 1431 C C . GLY A 1 179 ? 5.242 4.246 3.674 1 92.69 179 GLY A C 1
ATOM 1432 O O . GLY A 1 179 ? 5.668 5.363 3.971 1 92.69 179 GLY A O 1
ATOM 1433 N N . HIS A 1 180 ? 5.277 3.787 2.443 1 91.5 180 HIS A N 1
ATOM 1434 C CA . HIS A 1 180 ? 5.84 4.547 1.332 1 91.5 180 HIS A CA 1
ATOM 1435 C C . HIS A 1 180 ? 5.027 5.812 1.066 1 91.5 180 HIS A C 1
ATOM 1437 O O . HIS A 1 180 ? 5.594 6.898 0.923 1 91.5 180 HIS A O 1
ATOM 1443 N N . GLY A 1 181 ? 3.748 5.66 1.007 1 93.5 181 GLY A N 1
ATOM 1444 C CA . GLY A 1 181 ? 2.869 6.797 0.779 1 93.5 181 GLY A CA 1
ATOM 1445 C C . GLY A 1 181 ? 2.938 7.832 1.883 1 93.5 181 GLY A C 1
ATOM 1446 O O . GLY A 1 181 ? 2.961 9.039 1.61 1 93.5 181 GLY A O 1
ATOM 1447 N N . LEU A 1 182 ? 2.969 7.359 3.107 1 96.38 182 LEU A N 1
ATOM 1448 C CA . LEU A 1 182 ? 3.029 8.266 4.25 1 96.38 182 LEU A CA 1
ATOM 1449 C C . LEU A 1 182 ? 4.332 9.055 4.25 1 96.38 182 LEU A C 1
ATOM 1451 O O . LEU A 1 182 ? 4.352 10.234 4.609 1 96.38 182 LEU A O 1
ATOM 1455 N N . ALA A 1 183 ? 5.41 8.406 3.832 1 96.62 183 ALA A N 1
ATOM 1456 C CA . ALA A 1 183 ? 6.707 9.078 3.783 1 96.62 183 ALA A CA 1
ATOM 1457 C C . ALA A 1 183 ? 6.699 10.219 2.766 1 96.62 183 ALA A C 1
ATOM 1459 O O . ALA A 1 183 ? 7.121 11.336 3.072 1 96.62 183 ALA A O 1
ATOM 1460 N N . TRP A 1 184 ? 6.199 9.953 1.617 1 95.12 184 TRP A N 1
ATOM 1461 C CA . TRP A 1 184 ? 6.156 10.969 0.567 1 95.12 184 TRP A CA 1
ATOM 1462 C C . TRP A 1 184 ? 5.172 12.078 0.92 1 95.12 184 TRP A C 1
ATOM 1464 O O . TRP A 1 184 ? 5.426 13.25 0.643 1 95.12 184 TRP A O 1
ATOM 1474 N N . SER A 1 185 ? 4.074 11.664 1.508 1 94.75 185 SER A N 1
ATOM 1475 C CA . SER A 1 185 ? 3.109 12.664 1.953 1 94.75 185 SER A CA 1
ATOM 1476 C C . SER A 1 185 ? 3.715 13.586 3.008 1 94.75 185 SER A C 1
ATOM 1478 O O . SER A 1 185 ? 3.486 14.797 2.986 1 94.75 185 SER A O 1
ATOM 1480 N N . TYR A 1 186 ? 4.477 13.047 3.889 1 95.62 186 TYR A N 1
ATOM 1481 C CA . TYR A 1 186 ? 5.16 13.812 4.926 1 95.62 186 TYR A CA 1
ATOM 1482 C C . TYR A 1 186 ? 6.195 14.75 4.32 1 95.62 186 TYR A C 1
ATOM 1484 O O . TYR A 1 186 ? 6.336 15.898 4.758 1 95.62 186 TYR A O 1
ATOM 1492 N N . TYR A 1 187 ? 6.859 14.336 3.342 1 95.88 187 TYR A N 1
ATOM 1493 C CA . TYR A 1 187 ? 7.879 15.148 2.693 1 95.88 187 TYR A CA 1
ATOM 1494 C C . TYR A 1 187 ? 7.246 16.297 1.92 1 95.88 187 TYR A C 1
ATOM 1496 O O . TYR A 1 187 ? 7.602 17.469 2.121 1 95.88 187 TYR A O 1
ATOM 1504 N N . PHE A 1 188 ? 6.25 16 1.09 1 93.12 188 PHE A N 1
ATOM 1505 C CA . PHE A 1 188 ? 5.648 17.016 0.228 1 93.12 188 PHE A CA 1
ATOM 1506 C C . PHE A 1 188 ? 4.816 18 1.045 1 93.12 188 PHE A C 1
ATOM 1508 O O . PHE A 1 188 ? 4.758 19.188 0.721 1 93.12 188 PHE A O 1
ATOM 1515 N N . GLY A 1 189 ? 4.238 17.469 2.08 1 90.44 189 GLY A N 1
ATOM 1516 C CA . GLY A 1 189 ? 3.303 18.297 2.832 1 90.44 189 GLY A CA 1
ATOM 1517 C C . GLY A 1 189 ? 3.955 19.047 3.969 1 90.44 189 GLY A C 1
ATOM 1518 O O . GLY A 1 189 ? 3.385 20.016 4.488 1 90.44 189 GLY A O 1
ATOM 1519 N N . TYR A 1 190 ? 5.188 18.688 4.324 1 91.31 190 TYR A N 1
ATOM 1520 C CA . TYR A 1 190 ? 5.758 19.312 5.516 1 91.31 190 TYR A CA 1
ATOM 1521 C C . TYR A 1 190 ? 7.242 19.609 5.32 1 91.31 190 TYR A C 1
ATOM 1523 O O . TYR A 1 190 ? 7.641 20.766 5.242 1 91.31 190 TYR A O 1
ATOM 1531 N N . LEU A 1 191 ? 8.07 18.625 5.098 1 94 191 LEU A N 1
ATOM 1532 C CA . LEU A 1 191 ? 9.523 18.797 5.094 1 94 191 LEU A CA 1
ATOM 1533 C C . LEU A 1 191 ? 9.961 19.688 3.945 1 94 191 LEU A C 1
ATOM 1535 O O . LEU A 1 191 ? 10.82 20.562 4.121 1 94 191 LEU A O 1
ATOM 1539 N N . ARG A 1 192 ? 9.422 19.484 2.82 1 92.31 192 ARG A N 1
ATOM 1540 C CA . ARG A 1 192 ? 9.789 20.266 1.646 1 92.31 192 ARG A CA 1
ATOM 1541 C C . ARG A 1 192 ? 9.477 21.75 1.859 1 92.31 192 ARG A C 1
ATOM 1543 O O . ARG A 1 192 ? 10.133 22.609 1.279 1 92.31 192 ARG A O 1
ATOM 1550 N N . LEU A 1 193 ? 8.539 22.016 2.693 1 90 193 LEU A N 1
ATOM 1551 C CA . LEU A 1 193 ? 8.094 23.391 2.93 1 90 193 LEU A CA 1
ATOM 1552 C C . LEU A 1 193 ? 8.906 24.047 4.043 1 90 193 LEU A C 1
ATOM 1554 O O . LEU A 1 193 ? 9.312 25.203 3.92 1 90 193 LEU A O 1
ATOM 1558 N N . ILE A 1 194 ? 9.242 23.328 5.082 1 90.44 194 ILE A N 1
ATOM 1559 C CA . ILE A 1 194 ? 9.742 23.953 6.305 1 90.44 194 ILE A CA 1
ATOM 1560 C C . ILE A 1 194 ? 11.266 23.953 6.301 1 90.44 194 ILE A C 1
ATOM 1562 O O . ILE A 1 194 ? 11.891 24.781 6.961 1 90.44 194 ILE A O 1
ATOM 1566 N N . ILE A 1 195 ? 11.867 23.047 5.652 1 93 195 ILE A N 1
ATOM 1567 C CA . ILE A 1 195 ? 13.305 22.859 5.777 1 93 195 ILE A CA 1
ATOM 1568 C C . ILE A 1 195 ? 14.039 24 5.07 1 93 195 ILE A C 1
ATOM 1570 O O . ILE A 1 195 ? 15 24.547 5.605 1 93 195 ILE A O 1
ATOM 1574 N N . PRO A 1 196 ? 13.445 24.266 3.83 1 90.94 196 PRO A N 1
ATOM 1575 C CA . PRO A 1 196 ? 14.078 25.453 3.244 1 90.94 196 PRO A CA 1
ATOM 1576 C C . PRO A 1 196 ? 13.914 26.703 4.109 1 90.94 196 PRO A C 1
ATOM 1578 O O . PRO A 1 196 ? 12.805 27.016 4.539 1 90.94 196 PRO A O 1
ATOM 1581 N N . GLY A 1 197 ? 14.883 27.375 4.566 1 89.62 197 GLY A N 1
ATOM 1582 C CA . GLY A 1 197 ? 14.828 28.562 5.391 1 89.62 197 GLY A CA 1
ATOM 1583 C C . GLY A 1 197 ? 14.922 28.266 6.879 1 89.62 197 GLY A C 1
ATOM 1584 O O . GLY A 1 197 ? 14.836 29.188 7.703 1 89.62 197 GLY A O 1
ATOM 1585 N N . LEU A 1 198 ? 14.977 27.047 7.164 1 91.44 198 LEU A N 1
ATOM 1586 C CA . LEU A 1 198 ? 15.039 26.641 8.562 1 91.44 198 LEU A CA 1
ATOM 1587 C C . LEU A 1 198 ? 16.219 27.297 9.266 1 91.44 198 LEU A C 1
ATOM 1589 O O . LEU A 1 198 ? 16.109 27.75 10.414 1 91.44 198 LEU A O 1
ATOM 1593 N N . GLN A 1 199 ? 17.328 27.375 8.578 1 90.62 199 GLN A N 1
ATOM 1594 C CA . GLN A 1 199 ? 18.516 28 9.141 1 90.62 199 GLN A CA 1
ATOM 1595 C C . GLN A 1 199 ? 18.266 29.469 9.477 1 90.62 199 GLN A C 1
ATOM 1597 O O . GLN A 1 199 ? 18.641 29.938 10.547 1 90.62 199 GLN A O 1
ATOM 1602 N N . SER A 1 200 ? 17.656 30.094 8.562 1 91.19 200 SER A N 1
ATOM 1603 C CA . SER A 1 200 ? 17.359 31.516 8.766 1 91.19 200 SER A CA 1
ATOM 1604 C C . SER A 1 200 ? 16.391 31.719 9.93 1 91.19 200 SER A C 1
ATOM 1606 O O . SER A 1 200 ? 16.531 32.688 10.695 1 91.19 200 SER A O 1
ATOM 1608 N N . ARG A 1 201 ? 15.43 30.906 10.039 1 91.81 201 ARG A N 1
ATOM 1609 C CA . ARG A 1 201 ? 14.469 31 11.133 1 91.81 201 ARG A CA 1
ATOM 1610 C C . ARG A 1 201 ? 15.133 30.734 12.477 1 91.81 201 ARG A C 1
ATOM 1612 O O . ARG A 1 201 ? 14.844 31.406 13.469 1 91.81 201 ARG A O 1
ATOM 1619 N N . MET A 1 202 ? 16.031 29.812 12.516 1 91.12 202 MET A N 1
ATOM 1620 C CA . MET A 1 202 ? 16.75 29.5 13.742 1 91.12 202 MET A CA 1
ATOM 1621 C C . MET A 1 202 ? 17.688 30.625 14.125 1 91.12 202 MET A C 1
ATOM 1623 O O . MET A 1 202 ? 17.875 30.922 15.312 1 91.12 202 MET A O 1
ATOM 1627 N N . ASP A 1 203 ? 18.297 31.203 13.141 1 90.62 203 ASP A N 1
ATOM 1628 C CA . ASP A 1 203 ? 19.172 32.344 13.391 1 90.62 203 ASP A CA 1
ATOM 1629 C C . ASP A 1 203 ? 18.406 33.531 13.984 1 90.62 203 ASP A C 1
ATOM 1631 O O . ASP A 1 203 ? 18.906 34.219 14.867 1 90.62 203 ASP A O 1
ATOM 1635 N N . SER A 1 204 ? 17.25 33.656 13.445 1 89.38 204 SER A N 1
ATOM 1636 C CA . SER A 1 204 ? 16.391 34.719 13.961 1 89.38 204 SER A CA 1
ATOM 1637 C C . SER A 1 204 ? 15.977 34.469 15.398 1 89.38 204 SER A C 1
ATOM 1639 O O . SER A 1 204 ? 15.883 35.375 16.203 1 89.38 204 SER A O 1
ATOM 1641 N N . TRP A 1 205 ? 15.711 33.281 15.648 1 88.5 205 TRP A N 1
ATOM 1642 C CA . TRP A 1 205 ? 15.32 32.906 17 1 88.5 205 TRP A CA 1
ATOM 1643 C C . TRP A 1 205 ? 16.484 33.062 17.969 1 88.5 205 TRP A C 1
ATOM 1645 O O . TRP A 1 205 ? 16.312 33.469 19.109 1 88.5 205 TRP A O 1
ATOM 1655 N N . LYS A 1 206 ? 17.688 32.688 17.594 1 86.12 206 LYS A N 1
ATOM 1656 C CA . LYS A 1 206 ? 18.906 32.719 18.391 1 86.12 206 LYS A CA 1
ATOM 1657 C C . LYS A 1 206 ? 19.188 34.156 18.891 1 86.12 206 LYS A C 1
ATOM 1659 O O . LYS A 1 206 ? 19.781 34.312 19.953 1 86.12 206 LYS A O 1
ATOM 1664 N N . LYS A 1 207 ? 18.891 35.062 18.078 1 80.81 207 LYS A N 1
ATOM 1665 C CA . LYS A 1 207 ? 19.172 36.469 18.438 1 80.81 207 LYS A CA 1
ATOM 1666 C C . LYS A 1 207 ? 18.516 36.812 19.781 1 80.81 207 LYS A C 1
ATOM 1668 O O . LYS A 1 207 ? 18.984 37.719 20.484 1 80.81 207 LYS A O 1
ATOM 1673 N N . GLY A 1 208 ? 17.625 36 20.172 1 73.81 208 GLY A N 1
ATOM 1674 C CA . GLY A 1 208 ? 16.891 36.312 21.406 1 73.81 208 GLY A CA 1
ATOM 1675 C C . GLY A 1 208 ? 17.453 35.594 22.609 1 73.81 208 GLY A C 1
ATOM 1676 O O . GLY A 1 208 ? 17 35.812 23.734 1 73.81 208 GLY A O 1
ATOM 1677 N N . ILE A 1 209 ? 18.438 34.781 22.391 1 73.56 209 ILE A N 1
ATOM 1678 C CA . ILE A 1 209 ? 18.922 33.969 23.469 1 73.56 209 ILE A CA 1
ATOM 1679 C C . ILE A 1 209 ? 20.016 34.688 24.25 1 73.56 209 ILE A C 1
ATOM 1681 O O . ILE A 1 209 ? 20.797 35.438 23.672 1 73.56 209 ILE A O 1
ATOM 1685 N N . ASP A 1 210 ? 19.922 34.469 25.531 1 66.06 210 ASP A N 1
ATOM 1686 C CA . ASP A 1 210 ? 20.906 35.031 26.453 1 66.06 210 ASP A CA 1
ATOM 1687 C C . ASP A 1 210 ? 22.25 34.312 26.297 1 66.06 210 ASP A C 1
ATOM 1689 O O . ASP A 1 210 ? 22.328 33.094 26.469 1 66.06 210 ASP A O 1
ATOM 1693 N N . THR A 1 211 ? 23.203 34.938 25.859 1 64.94 211 THR A N 1
ATOM 1694 C CA . THR A 1 211 ? 24.531 34.438 25.531 1 64.94 211 THR A CA 1
ATOM 1695 C C . THR A 1 211 ? 25.391 34.312 26.781 1 64.94 211 THR A C 1
ATOM 1697 O O . THR A 1 211 ? 26.609 34.125 26.688 1 64.94 211 THR A O 1
ATOM 1700 N N . THR A 1 212 ? 24.859 34.312 27.891 1 68 212 THR A N 1
ATOM 1701 C CA . THR A 1 212 ? 25.719 34.281 29.062 1 68 212 THR A CA 1
ATOM 1702 C C . THR A 1 212 ? 26.328 32.906 29.266 1 68 212 THR A C 1
ATOM 1704 O O . THR A 1 212 ? 27.422 32.781 29.797 1 68 212 THR A O 1
ATOM 1707 N N . ARG A 1 213 ? 25.656 31.906 28.922 1 77.62 213 ARG A N 1
ATOM 1708 C CA . ARG A 1 213 ? 26.125 30.531 29.062 1 77.62 213 ARG A CA 1
ATOM 1709 C C . ARG A 1 213 ? 26.562 29.969 27.719 1 77.62 213 ARG A C 1
ATOM 1711 O O . ARG A 1 213 ? 26.109 30.422 26.672 1 77.62 213 ARG A O 1
ATOM 1718 N N . LYS A 1 214 ? 27.562 29.047 27.828 1 84.75 214 LYS A N 1
ATOM 1719 C CA . LYS A 1 214 ? 27.953 28.328 26.625 1 84.75 214 LYS A CA 1
ATOM 1720 C C . LYS A 1 214 ? 26.766 27.609 25.984 1 84.75 214 LYS A C 1
ATOM 1722 O O . LYS A 1 214 ? 26.047 26.875 26.672 1 84.75 214 LYS A O 1
ATOM 1727 N N . SER A 1 215 ? 26.406 28.078 24.828 1 87.62 215 SER A N 1
ATOM 1728 C CA . SER A 1 215 ? 25.25 27.484 24.172 1 87.62 215 SER A CA 1
ATOM 1729 C C . SER A 1 215 ? 25.578 27.031 22.75 1 87.62 215 SER A C 1
ATOM 1731 O O . SER A 1 215 ? 26.406 27.656 22.078 1 87.62 215 SER A O 1
ATOM 1733 N N . VAL A 1 216 ? 25.141 25.859 22.453 1 88.44 216 VAL A N 1
ATOM 1734 C CA . VAL A 1 216 ? 25.281 25.312 21.109 1 88.44 216 VAL A CA 1
ATOM 1735 C C . VAL A 1 216 ? 23.906 25.266 20.438 1 88.44 216 VAL A C 1
ATOM 1737 O O . VAL A 1 216 ? 22.969 24.641 20.953 1 88.44 216 VAL A O 1
ATOM 1740 N N . VAL A 1 217 ? 23.781 26 19.391 1 88.88 217 VAL A N 1
ATOM 1741 C CA . VAL A 1 217 ? 22.547 26 18.625 1 88.88 217 VAL A CA 1
ATOM 1742 C C . VAL A 1 217 ? 22.719 25.203 17.344 1 88.88 217 VAL A C 1
ATOM 1744 O O . VAL A 1 217 ? 23.594 25.531 16.516 1 88.88 217 VAL A O 1
ATOM 1747 N N . VAL A 1 218 ? 21.984 24.172 17.172 1 90.44 218 VAL A N 1
ATOM 1748 C CA . VAL A 1 218 ? 22.078 23.297 16 1 90.44 218 VAL A CA 1
ATOM 1749 C C . VAL A 1 218 ? 20.891 23.562 15.078 1 90.44 218 VAL A C 1
ATOM 1751 O O . VAL A 1 218 ? 19.75 23.219 15.398 1 90.44 218 VAL A O 1
ATOM 1754 N N . PRO A 1 219 ? 21.125 24.125 13.938 1 90 219 PRO A N 1
ATOM 1755 C CA . PRO A 1 219 ? 20.031 24.422 13 1 90 219 PRO A CA 1
ATOM 1756 C C . PRO A 1 219 ? 19.625 23.203 12.172 1 90 219 PRO A C 1
ATOM 1758 O O . PRO A 1 219 ? 19.672 23.25 10.938 1 90 219 PRO A O 1
ATOM 1761 N N . LYS A 1 220 ? 19.281 22.156 12.812 1 93 220 LYS A N 1
ATOM 1762 C CA . LYS A 1 220 ? 18.891 20.891 12.188 1 93 220 LYS A CA 1
ATOM 1763 C C . LYS A 1 220 ? 17.641 20.328 12.844 1 93 220 LYS A C 1
ATOM 1765 O O . LYS A 1 220 ? 17.453 20.438 14.055 1 93 220 LYS A O 1
ATOM 1770 N N . LEU A 1 221 ? 16.797 19.781 11.969 1 95.31 221 LEU A N 1
ATOM 1771 C CA . LEU A 1 221 ? 15.578 19.172 12.492 1 95.31 221 LEU A CA 1
ATOM 1772 C C . LEU A 1 221 ? 15.789 17.703 12.789 1 95.31 221 LEU A C 1
ATOM 1774 O O . LEU A 1 221 ? 16.141 16.922 11.891 1 95.31 221 LEU A O 1
ATOM 1778 N N . TYR A 1 222 ? 15.617 17.328 13.984 1 95.56 222 TYR A N 1
ATOM 1779 C CA . TYR A 1 222 ? 15.695 15.93 14.391 1 95.56 222 TYR A CA 1
ATOM 1780 C C . TYR A 1 222 ? 14.312 15.32 14.516 1 95.56 222 TYR A C 1
ATOM 1782 O O . TYR A 1 222 ? 13.5 15.758 15.336 1 95.56 222 TYR A O 1
ATOM 1790 N N . ILE A 1 223 ? 14.086 14.336 13.711 1 95.88 223 ILE A N 1
ATOM 1791 C CA . ILE A 1 223 ? 12.781 13.688 13.672 1 95.88 223 ILE A CA 1
ATOM 1792 C C . ILE A 1 223 ? 12.828 12.375 14.453 1 95.88 223 ILE A C 1
ATOM 1794 O O . ILE A 1 223 ? 13.57 11.461 14.094 1 95.88 223 ILE A O 1
ATOM 1798 N N . LEU A 1 224 ? 12.008 12.289 15.469 1 95.5 224 LEU A N 1
ATOM 1799 C CA . LEU A 1 224 ? 11.984 11.117 16.344 1 95.5 224 LEU A CA 1
ATOM 1800 C C . LEU A 1 224 ? 10.992 10.078 15.82 1 95.5 224 LEU A C 1
ATOM 1802 O O . LEU A 1 224 ? 9.867 10.414 15.445 1 95.5 224 LEU A O 1
ATOM 1806 N N . ILE A 1 225 ? 11.438 8.812 15.812 1 95.94 225 ILE A N 1
ATOM 1807 C CA . ILE A 1 225 ? 10.586 7.711 15.375 1 95.94 225 ILE A CA 1
ATOM 1808 C C . ILE A 1 225 ? 10.695 6.551 16.359 1 95.94 225 ILE A C 1
ATOM 1810 O O . ILE A 1 225 ? 11.578 5.703 16.234 1 95.94 225 ILE A O 1
ATOM 1814 N N . PRO A 1 226 ? 9.719 6.547 17.266 1 93.5 226 PRO A N 1
ATOM 1815 C CA . PRO A 1 226 ? 9.695 5.395 18.156 1 93.5 226 PRO A CA 1
ATOM 1816 C C . PRO A 1 226 ? 9.273 4.105 17.453 1 93.5 226 PRO A C 1
ATOM 1818 O O . PRO A 1 226 ? 8.383 4.129 16.609 1 93.5 226 PRO A O 1
ATOM 1821 N N . LYS A 1 227 ? 9.781 2.988 17.812 1 89.31 227 LYS A N 1
ATOM 1822 C CA . LYS A 1 227 ? 9.469 1.71 17.188 1 89.31 227 LYS A CA 1
ATOM 1823 C C . LYS A 1 227 ? 8.023 1.301 17.469 1 89.31 227 LYS A C 1
ATOM 1825 O O . LYS A 1 227 ? 7.398 0.604 16.672 1 89.31 227 LYS A O 1
ATOM 1830 N N . SER A 1 228 ? 7.496 1.668 18.578 1 89.62 228 SER A N 1
ATOM 1831 C CA . SER A 1 228 ? 6.102 1.382 18.906 1 89.62 228 SER A CA 1
ATOM 1832 C C . SER A 1 228 ? 5.156 2.229 18.062 1 89.62 228 SER A C 1
ATOM 1834 O O . SER A 1 228 ? 3.963 1.933 17.969 1 89.62 228 SER A O 1
ATOM 1836 N N . CYS A 1 229 ? 5.648 3.279 17.516 1 94.38 229 CYS A N 1
ATOM 1837 C CA . CYS A 1 229 ? 4.918 4.242 16.688 1 94.38 229 CYS A CA 1
ATOM 1838 C C . CYS A 1 229 ? 4.051 5.148 17.562 1 94.38 229 CYS A C 1
ATOM 1840 O O . CYS A 1 229 ? 3.301 5.977 17.047 1 94.38 229 CYS A O 1
ATOM 1842 N N . TYR A 1 230 ? 4.145 4.934 18.875 1 93.19 230 TYR A N 1
ATOM 1843 C CA . TYR A 1 230 ? 3.406 5.832 19.75 1 93.19 230 TYR A CA 1
ATOM 1844 C C . TYR A 1 230 ? 4.18 7.121 19.984 1 93.19 230 TYR A C 1
ATOM 1846 O O . TYR A 1 230 ? 5.344 7.094 20.375 1 93.19 230 TYR A O 1
ATOM 1854 N N . CYS A 1 231 ? 3.578 8.195 19.656 1 92.88 231 CYS A N 1
ATOM 1855 C CA . CYS A 1 231 ? 4.133 9.523 19.859 1 92.88 231 CYS A CA 1
ATOM 1856 C C . CYS A 1 231 ? 3.346 10.281 20.922 1 92.88 231 CYS A C 1
ATOM 1858 O O . CYS A 1 231 ? 2.238 10.75 20.656 1 92.88 231 CYS A O 1
ATOM 1860 N N . PRO A 1 232 ? 3.953 10.438 22.031 1 89.25 232 PRO A N 1
ATOM 1861 C CA . PRO A 1 232 ? 3.252 11.195 23.078 1 89.25 232 PRO A CA 1
ATOM 1862 C C . PRO A 1 232 ? 2.949 12.633 22.656 1 89.25 232 PRO A C 1
ATOM 1864 O O . PRO A 1 232 ? 3.613 13.172 21.766 1 89.25 232 PRO A O 1
ATOM 1867 N N . PRO A 1 233 ? 1.972 13.234 23.266 1 86.56 233 PRO A N 1
ATOM 1868 C CA . PRO A 1 233 ? 1.603 14.609 22.906 1 86.56 233 PRO A CA 1
ATOM 1869 C C . PRO A 1 233 ? 2.707 15.609 23.219 1 86.56 233 PRO A C 1
ATOM 1871 O O . PRO A 1 233 ? 2.818 16.641 22.547 1 86.56 233 PRO A O 1
ATOM 1874 N N . SER A 1 234 ? 3.451 15.328 24.266 1 87.25 234 SER A N 1
ATOM 1875 C CA . SER A 1 234 ? 4.555 16.203 24.641 1 87.25 234 SER A CA 1
ATOM 1876 C C . SER A 1 234 ? 5.863 15.43 24.75 1 87.25 234 SER A C 1
ATOM 1878 O O . SER A 1 234 ? 5.906 14.367 25.375 1 87.25 234 SER A O 1
ATOM 1880 N N . ILE A 1 235 ? 6.863 15.992 24.062 1 90.31 235 ILE A N 1
ATOM 1881 C CA . ILE A 1 235 ? 8.172 15.344 24.125 1 90.31 235 ILE A CA 1
ATOM 1882 C C . ILE A 1 235 ? 8.766 15.508 25.516 1 90.31 235 ILE A C 1
ATOM 1884 O O . ILE A 1 235 ? 9.469 14.617 26 1 90.31 235 ILE A O 1
ATOM 1888 N N . THR A 1 236 ? 8.484 16.625 26.172 1 88.81 236 THR A N 1
ATOM 1889 C CA . THR A 1 236 ? 8.953 16.875 27.531 1 88.81 236 THR A CA 1
ATOM 1890 C C . THR A 1 236 ? 8.367 15.867 28.516 1 88.81 236 THR A C 1
ATOM 1892 O O . THR A 1 236 ? 9.023 15.484 29.484 1 88.81 236 THR A O 1
ATOM 1895 N N . ALA A 1 237 ? 7.18 15.477 28.203 1 84.06 237 ALA A N 1
ATOM 1896 C CA . ALA A 1 237 ? 6.555 14.461 29.047 1 84.06 237 ALA A CA 1
ATOM 1897 C C . ALA A 1 237 ? 7.266 13.117 28.906 1 84.06 237 ALA A C 1
ATOM 1899 O O . ALA A 1 237 ? 7.363 12.352 29.875 1 84.06 237 ALA A O 1
ATOM 1900 N N . ALA A 1 238 ? 7.727 12.852 27.734 1 86.12 238 ALA A N 1
ATOM 1901 C CA . ALA A 1 238 ? 8.43 11.602 27.484 1 86.12 238 ALA A CA 1
ATOM 1902 C C . ALA A 1 238 ? 9.844 11.641 28.047 1 86.12 238 ALA A C 1
ATOM 1904 O O . ALA A 1 238 ? 10.367 10.625 28.516 1 86.12 238 ALA A O 1
ATOM 1905 N N . ASP A 1 239 ? 10.492 12.75 27.953 1 90.12 239 ASP A N 1
ATOM 1906 C CA . ASP A 1 239 ? 11.82 12.977 28.5 1 90.12 239 ASP A CA 1
ATOM 1907 C C . ASP A 1 239 ? 11.914 14.344 29.156 1 90.12 239 ASP A C 1
ATOM 1909 O O . ASP A 1 239 ? 12.172 15.352 28.484 1 90.12 239 ASP A O 1
ATOM 1913 N N . PRO A 1 240 ? 11.883 14.43 30.469 1 89.44 240 PRO A N 1
ATOM 1914 C CA . PRO A 1 240 ? 11.844 15.695 31.203 1 89.44 240 PRO A CA 1
ATOM 1915 C C . PRO A 1 240 ? 13.117 16.516 31.016 1 89.44 240 PRO A C 1
ATOM 1917 O O . PRO A 1 240 ? 13.133 17.719 31.312 1 89.44 240 PRO A O 1
ATOM 1920 N N . GLN A 1 241 ? 14.18 15.938 30.547 1 91.06 241 GLN A N 1
ATOM 1921 C CA . GLN A 1 241 ? 15.422 16.672 30.328 1 91.06 241 GLN A CA 1
ATOM 1922 C C . GLN A 1 241 ? 15.312 17.578 29.109 1 91.06 241 GLN A C 1
ATOM 1924 O O . GLN A 1 241 ? 16.094 18.516 28.953 1 91.06 241 GLN A O 1
ATOM 1929 N N . LEU A 1 242 ? 14.43 17.297 28.25 1 92.12 242 LEU A N 1
ATOM 1930 C CA . LEU A 1 242 ? 14.188 18.109 27.062 1 92.12 242 LEU A CA 1
ATOM 1931 C C . LEU A 1 242 ? 13.109 19.156 27.344 1 92.12 242 LEU A C 1
ATOM 1933 O O . LEU A 1 242 ? 11.914 18.844 27.344 1 92.12 242 LEU A O 1
ATOM 1937 N N . LYS A 1 243 ? 13.508 20.344 27.484 1 92.06 243 LYS A N 1
ATOM 1938 C CA . LYS A 1 243 ? 12.578 21.422 27.828 1 92.06 243 LYS A CA 1
ATOM 1939 C C . LYS A 1 243 ? 12.336 22.344 26.641 1 92.06 243 LYS A C 1
ATOM 1941 O O . LYS A 1 243 ? 13.219 22.531 25.797 1 92.06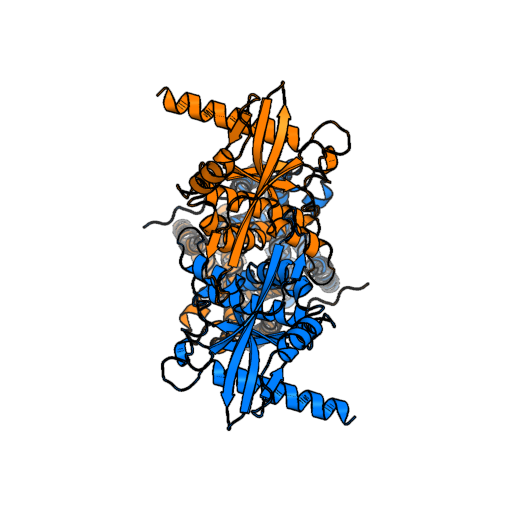 243 LYS A O 1
ATOM 1946 N N . VAL A 1 244 ? 11.156 22.891 26.625 1 91.44 244 VAL A N 1
ATOM 1947 C CA . VAL A 1 244 ? 10.812 23.797 25.547 1 91.44 244 VAL A CA 1
ATOM 1948 C C . VAL A 1 244 ? 11.516 25.141 25.766 1 91.44 244 VAL A C 1
ATOM 1950 O O . VAL A 1 244 ? 11.367 25.766 26.828 1 91.44 244 VAL A O 1
ATOM 1953 N N . ALA A 1 245 ? 12.32 25.531 24.812 1 90.56 245 ALA A N 1
ATOM 1954 C CA . ALA A 1 245 ? 13.023 26.812 24.891 1 90.56 245 ALA A CA 1
ATOM 1955 C C . ALA A 1 245 ? 12.234 27.922 24.203 1 90.56 245 ALA A C 1
ATOM 1957 O O . ALA A 1 245 ? 12.312 29.094 24.578 1 90.56 245 ALA A O 1
ATOM 1958 N N . GLY A 1 246 ? 11.547 27.547 23.188 1 88.31 246 GLY A N 1
ATOM 1959 C CA . GLY A 1 246 ? 10.758 28.5 22.422 1 88.31 246 GLY A CA 1
ATOM 1960 C C . GLY A 1 246 ? 10.242 27.953 21.109 1 88.31 246 GLY A C 1
ATOM 1961 O O . GLY A 1 246 ? 10.227 26.734 20.906 1 88.31 246 GLY A O 1
ATOM 1962 N N . VAL A 1 247 ? 9.641 28.906 20.312 1 88.88 247 VAL A N 1
ATOM 1963 C CA . VAL A 1 247 ? 9.109 28.547 19 1 88.88 247 VAL A CA 1
ATOM 1964 C C . VAL A 1 247 ? 9.727 29.453 17.938 1 88.88 247 VAL A C 1
ATOM 1966 O O . VAL A 1 247 ? 9.93 30.641 18.172 1 88.88 247 VAL A O 1
ATOM 1969 N N . THR A 1 248 ? 10.109 28.859 16.859 1 89.25 248 THR A N 1
ATOM 1970 C CA . THR A 1 248 ? 10.664 29.641 15.766 1 89.25 248 THR A CA 1
ATOM 1971 C C . THR A 1 248 ? 9.594 30.531 15.148 1 89.25 248 THR A C 1
ATOM 1973 O O . THR A 1 248 ? 8.398 30.297 15.32 1 89.25 248 THR A O 1
ATOM 1976 N N . PRO A 1 249 ? 10.086 31.516 14.461 1 87.69 249 PRO A N 1
ATOM 1977 C CA . PRO A 1 249 ? 9.117 32.312 13.711 1 87.69 249 PRO A CA 1
ATOM 1978 C C . PRO A 1 249 ? 8.297 31.484 12.727 1 87.69 249 PRO A C 1
ATOM 1980 O O . PRO A 1 249 ? 8.828 30.547 12.109 1 87.69 249 PRO A O 1
ATOM 1983 N N . SER A 1 250 ? 7.074 31.875 12.594 1 86 250 SER A N 1
ATOM 1984 C CA . SER A 1 250 ? 6.137 31.109 11.789 1 86 250 SER A CA 1
ATOM 1985 C C . SER A 1 250 ? 6.441 31.25 10.297 1 86 250 SER A C 1
ATOM 1987 O O . SER A 1 250 ? 6.844 32.312 9.836 1 86 250 SER A O 1
ATOM 1989 N N . PHE A 1 251 ? 6.367 30.094 9.656 1 86.88 251 PHE A N 1
ATOM 1990 C CA . PHE A 1 251 ? 6.375 30.031 8.203 1 86.88 251 PHE A CA 1
ATOM 1991 C C . PHE A 1 251 ? 4.965 29.844 7.66 1 86.88 251 PHE A C 1
ATOM 1993 O O . PHE A 1 251 ? 4.242 28.938 8.102 1 86.88 251 PHE A O 1
ATOM 2000 N N . VAL A 1 252 ? 4.508 30.812 6.816 1 85.06 252 VAL A N 1
ATOM 2001 C CA . VAL A 1 252 ? 3.146 30.75 6.297 1 85.06 252 VAL A CA 1
ATOM 2002 C C . VAL A 1 252 ? 3.168 30.312 4.836 1 85.06 252 VAL A C 1
ATOM 2004 O O . VAL A 1 252 ? 3.953 30.828 4.039 1 85.06 252 VAL A O 1
ATOM 2007 N N . ALA A 1 253 ? 2.434 29.344 4.531 1 83.19 253 ALA A N 1
ATOM 2008 C CA . ALA A 1 253 ? 2.338 28.875 3.152 1 83.19 253 ALA A CA 1
ATOM 2009 C C . ALA A 1 253 ? 0.912 28.453 2.814 1 83.19 253 ALA A C 1
ATOM 2011 O O . ALA A 1 253 ? 0.139 28.094 3.703 1 83.19 253 ALA A O 1
ATOM 2012 N N . ASN A 1 254 ? 0.605 28.594 1.494 1 77.75 254 ASN A N 1
ATOM 2013 C CA . ASN A 1 254 ? -0.65 28.062 0.979 1 77.75 254 ASN A CA 1
ATOM 2014 C C . ASN A 1 254 ? -0.479 26.641 0.461 1 77.75 254 ASN A C 1
ATOM 2016 O O . ASN A 1 254 ? 0.528 26.328 -0.174 1 77.75 254 ASN A O 1
ATOM 2020 N N . ARG A 1 255 ? -1.397 25.797 0.899 1 79.5 255 ARG A N 1
ATOM 2021 C CA . ARG A 1 255 ? -1.332 24.422 0.404 1 79.5 255 ARG A CA 1
ATOM 2022 C C . ARG A 1 255 ? -2.729 23.859 0.202 1 79.5 255 ARG A C 1
ATOM 2024 O O . ARG A 1 255 ? -3.578 23.938 1.09 1 79.5 255 ARG A O 1
ATOM 2031 N N . ALA A 1 256 ? -2.996 23.25 -0.908 1 78.69 256 ALA A N 1
ATOM 2032 C CA . ALA A 1 256 ? -4.219 22.531 -1.247 1 78.69 256 ALA A CA 1
ATOM 2033 C C . ALA A 1 256 ? -5.457 23.344 -0.884 1 78.69 256 ALA A C 1
ATOM 2035 O O . ALA A 1 256 ? -6.363 22.844 -0.215 1 78.69 256 ALA A O 1
ATOM 2036 N N . GLY A 1 257 ? -5.453 24.562 -1.135 1 74.75 257 GLY A N 1
ATOM 2037 C CA . GLY A 1 257 ? -6.625 25.391 -0.911 1 74.75 257 GLY A CA 1
ATOM 2038 C C . GLY A 1 257 ? -6.688 25.984 0.488 1 74.75 257 GLY A C 1
ATOM 2039 O O . GLY A 1 257 ? -7.551 26.812 0.784 1 74.75 257 GLY A O 1
ATOM 2040 N N . ASN A 1 258 ? -5.879 25.422 1.405 1 73.25 258 ASN A N 1
ATOM 2041 C CA . ASN A 1 258 ? -5.762 26 2.738 1 73.25 258 ASN A CA 1
ATOM 2042 C C . ASN A 1 258 ? -4.828 27.203 2.746 1 73.25 258 ASN A C 1
ATOM 2044 O O . ASN A 1 258 ? -3.613 27.047 2.605 1 73.25 258 ASN A O 1
ATOM 2048 N N . GLN A 1 259 ? -5.492 28.281 2.998 1 74.5 259 GLN A N 1
ATOM 2049 C CA . GLN A 1 259 ? -4.738 29.516 2.877 1 74.5 259 GLN A CA 1
ATOM 2050 C C . GLN A 1 259 ? -4.078 29.891 4.199 1 74.5 259 GLN A C 1
ATOM 2052 O O . GLN A 1 259 ? -4.664 29.703 5.27 1 74.5 259 GLN A O 1
ATOM 2057 N N . ARG A 1 260 ? -2.842 30.25 4.09 1 76.25 260 ARG A N 1
ATOM 2058 C CA . ARG A 1 260 ? -2.051 30.828 5.172 1 76.25 260 ARG A CA 1
ATOM 2059 C C . ARG A 1 260 ? -1.877 29.828 6.316 1 76.25 260 ARG A C 1
ATOM 2061 O O . ARG A 1 260 ? -2.164 30.156 7.473 1 76.25 260 ARG A O 1
ATOM 2068 N N . ARG A 1 261 ? -1.543 28.672 5.941 1 76.75 261 ARG A N 1
ATOM 2069 C CA . ARG A 1 261 ? -1.199 27.703 6.973 1 76.75 261 ARG A CA 1
ATOM 2070 C C . ARG A 1 261 ? 0.102 28.078 7.672 1 76.75 261 ARG A C 1
ATOM 2072 O O . ARG A 1 261 ? 1.076 28.453 7.02 1 76.75 261 ARG A O 1
ATOM 2079 N N . GLU A 1 262 ? 0.027 28.016 8.961 1 80.94 262 GLU A N 1
ATOM 2080 C CA . GLU A 1 262 ? 1.198 28.422 9.734 1 80.94 262 GLU A CA 1
ATOM 2081 C C . GLU A 1 262 ? 1.975 27.188 10.219 1 80.94 262 GLU A C 1
ATOM 2083 O O . GLU A 1 262 ? 1.397 26.281 10.805 1 80.94 262 GLU A O 1
ATOM 2088 N N . TYR A 1 263 ? 3.213 27.203 9.859 1 84 263 TYR A N 1
ATOM 2089 C CA . TYR A 1 263 ? 4.133 26.156 10.312 1 84 263 TYR A CA 1
ATOM 2090 C C . TYR A 1 263 ? 5.094 26.703 11.359 1 84 263 TYR A C 1
ATOM 2092 O O . TYR A 1 263 ? 5.652 27.797 11.195 1 84 263 TYR A O 1
ATOM 2100 N N . LYS A 1 264 ? 5.105 26.031 12.469 1 83.31 264 LYS A N 1
ATOM 2101 C CA . LYS A 1 264 ? 6.031 26.406 13.531 1 83.31 264 LYS A CA 1
ATOM 2102 C C . LYS A 1 264 ? 6.809 25.203 14.047 1 83.31 264 LYS A C 1
ATOM 2104 O O . LYS A 1 264 ? 6.312 24.078 14 1 83.31 264 LYS A O 1
ATOM 2109 N N . ASN A 1 265 ? 8.031 25.469 14.391 1 88.56 265 ASN A N 1
ATOM 2110 C CA . ASN A 1 265 ? 8.828 24.422 15.031 1 88.56 265 ASN A CA 1
ATOM 2111 C C . ASN A 1 265 ? 9.164 24.781 16.469 1 88.56 265 ASN A C 1
ATOM 2113 O O . ASN A 1 265 ? 9.422 25.938 16.781 1 88.56 265 ASN A O 1
ATOM 2117 N N . THR A 1 266 ? 9.109 23.812 17.25 1 88.88 266 THR A N 1
ATOM 2118 C CA . THR A 1 266 ? 9.445 24 18.656 1 88.88 266 THR A CA 1
ATOM 2119 C C . THR A 1 266 ? 10.93 23.766 18.891 1 88.88 266 THR A C 1
ATOM 2121 O O . THR A 1 266 ? 11.492 22.781 18.422 1 88.88 266 THR A O 1
ATOM 2124 N N . VAL A 1 267 ? 11.562 24.734 19.547 1 92.19 267 VAL A N 1
ATOM 2125 C CA . VAL A 1 267 ? 12.969 24.609 19.906 1 92.19 267 VAL A CA 1
ATOM 2126 C C . VAL A 1 267 ? 13.078 24.016 21.312 1 92.19 267 VAL A C 1
ATOM 2128 O O . VAL A 1 267 ? 12.445 24.516 22.25 1 92.19 267 VAL A O 1
ATOM 2131 N N . TYR A 1 268 ? 13.859 22.984 21.391 1 92.88 268 TYR A N 1
ATOM 2132 C CA . TYR A 1 268 ? 14.086 22.344 22.672 1 92.88 268 TYR A CA 1
ATOM 2133 C C . TYR A 1 268 ? 15.5 22.625 23.188 1 92.88 268 TYR A C 1
ATOM 2135 O O . TYR A 1 268 ? 16.406 22.891 22.391 1 92.88 268 TYR A O 1
ATOM 2143 N N . CYS A 1 269 ? 15.602 22.609 24.484 1 93.19 269 CYS A N 1
ATOM 2144 C CA . CYS A 1 269 ? 16.906 22.828 25.125 1 93.19 269 CYS A CA 1
ATOM 2145 C C . CYS A 1 269 ? 17.172 21.766 26.172 1 93.19 269 CYS A C 1
ATOM 2147 O O . CYS A 1 269 ? 16.25 21.312 26.859 1 93.19 269 CYS A O 1
ATOM 2149 N N . PHE A 1 270 ? 18.375 21.328 26.234 1 93.5 270 PHE A N 1
ATOM 2150 C CA . PHE A 1 270 ? 18.828 20.453 27.297 1 93.5 270 PHE A CA 1
ATOM 2151 C C . PHE A 1 270 ? 20.266 20.781 27.672 1 93.5 270 PHE A C 1
ATOM 2153 O O . PHE A 1 270 ? 21.016 21.359 26.875 1 93.5 270 PHE A O 1
ATOM 2160 N N . GLU A 1 271 ? 20.531 20.484 28.891 1 92 271 GLU A N 1
ATOM 2161 C CA . GLU A 1 271 ? 21.875 20.766 29.406 1 92 271 GLU A CA 1
ATOM 2162 C C . GLU A 1 271 ? 22.703 19.5 29.484 1 92 271 GLU A C 1
ATOM 2164 O O . GLU A 1 271 ? 22.234 18.453 29.953 1 92 271 GLU A O 1
ATOM 2169 N N . ALA A 1 272 ? 23.859 19.578 28.812 1 87.75 272 ALA A N 1
ATOM 2170 C CA . ALA A 1 272 ? 24.844 18.516 28.906 1 87.75 272 ALA A CA 1
ATOM 2171 C C . ALA A 1 272 ? 26.266 19.062 29.031 1 87.75 272 ALA A C 1
ATOM 2173 O O . ALA A 1 272 ? 26.672 19.938 28.25 1 87.75 272 ALA A O 1
ATOM 2174 N N . ASP A 1 273 ? 27.031 18.594 30.062 1 86.88 273 ASP A N 1
ATOM 2175 C CA . ASP A 1 273 ? 28.422 19 30.281 1 86.88 273 ASP A CA 1
ATOM 2176 C C . ASP A 1 273 ? 28.531 20.516 30.422 1 86.88 273 ASP A C 1
ATOM 2178 O O . ASP A 1 273 ? 29.375 21.141 29.766 1 86.88 273 ASP A O 1
ATOM 2182 N N . LYS A 1 274 ? 27.656 21.156 31.031 1 87 274 LYS A N 1
ATOM 2183 C CA . LYS A 1 274 ? 27.641 22.578 31.328 1 87 274 LYS A CA 1
ATOM 2184 C C . LYS A 1 274 ? 27.438 23.406 30.062 1 87 274 LYS A C 1
ATOM 2186 O O . LYS A 1 274 ? 27.906 24.547 29.969 1 87 274 LYS A O 1
ATOM 2191 N N . THR A 1 275 ? 26.953 22.75 29.078 1 89.56 275 THR A N 1
ATOM 2192 C CA . THR A 1 275 ? 26.625 23.406 27.828 1 89.56 275 THR A CA 1
ATOM 2193 C C . THR A 1 275 ? 25.141 23.266 27.5 1 89.56 275 THR A C 1
ATOM 2195 O O . THR A 1 275 ? 24.562 22.203 27.703 1 89.56 275 THR A O 1
ATOM 2198 N N . ASP A 1 276 ? 24.578 24.344 27.094 1 90.81 276 ASP A N 1
ATOM 2199 C CA . ASP A 1 276 ? 23.172 24.328 26.688 1 90.81 276 ASP A CA 1
ATOM 2200 C C . ASP A 1 276 ? 23.047 24.031 25.188 1 90.81 276 ASP A C 1
ATOM 2202 O O . ASP A 1 276 ? 23.641 24.719 24.359 1 90.81 276 ASP A O 1
ATOM 2206 N N . TYR A 1 277 ? 22.359 23 24.938 1 92.56 277 TYR A N 1
ATOM 2207 C CA . TYR A 1 277 ? 22.109 22.625 23.547 1 92.56 277 TYR A CA 1
ATOM 2208 C C . TYR A 1 277 ? 20.703 23.047 23.125 1 92.56 277 TYR A C 1
ATOM 2210 O O . TYR A 1 277 ? 19.734 22.844 23.875 1 92.56 277 TYR A O 1
ATOM 2218 N N . TYR A 1 278 ? 20.609 23.734 22.016 1 92.25 278 TYR A N 1
ATOM 2219 C CA . TYR A 1 278 ? 19.328 24.109 21.422 1 92.25 278 TYR A CA 1
ATOM 2220 C C . TYR A 1 278 ? 19.125 23.438 20.078 1 92.25 278 TYR A C 1
ATOM 2222 O O . TYR A 1 278 ? 19.984 23.516 19.203 1 92.25 278 TYR A O 1
ATOM 2230 N N . CYS A 1 279 ? 18.016 22.719 19.953 1 93.06 279 CYS A N 1
ATOM 2231 C CA . CYS A 1 279 ? 17.766 21.984 18.719 1 93.06 279 CYS A CA 1
ATOM 2232 C C . CYS A 1 279 ? 16.281 21.859 18.438 1 93.06 279 CYS A C 1
ATOM 2234 O O . CYS A 1 279 ? 15.453 22.125 19.312 1 93.06 279 CYS A O 1
ATOM 2236 N N . LEU A 1 280 ? 15.992 21.594 17.203 1 93.69 280 LEU A N 1
ATOM 2237 C CA . LEU A 1 280 ? 14.617 21.328 16.797 1 93.69 280 LEU A CA 1
ATOM 2238 C C . LEU A 1 280 ? 14.32 19.844 16.844 1 93.69 280 LEU A C 1
ATOM 2240 O O . LEU A 1 280 ? 15.039 19.047 16.234 1 93.69 280 LEU A O 1
ATOM 2244 N N . VAL A 1 281 ? 13.289 19.469 17.594 1 93.88 281 VAL A N 1
ATOM 2245 C CA . VAL A 1 281 ? 12.938 18.062 17.734 1 93.88 281 VAL A CA 1
ATOM 2246 C C . VAL A 1 281 ? 11.43 17.891 17.547 1 93.88 281 VAL A C 1
ATOM 2248 O O . VAL A 1 281 ? 10.641 18.656 18.094 1 93.88 281 VAL A O 1
ATOM 2251 N N . GLU A 1 282 ? 11.086 16.906 16.719 1 93.19 282 GLU A N 1
ATOM 2252 C CA . GLU A 1 282 ? 9.672 16.625 16.5 1 93.19 282 GLU A CA 1
ATOM 2253 C C . GLU A 1 282 ? 9.453 15.133 16.219 1 93.19 282 GLU A C 1
ATOM 2255 O O . GLU A 1 282 ? 10.367 14.438 15.773 1 93.19 282 GLU A O 1
ATOM 2260 N N . TYR A 1 283 ? 8.305 14.68 16.594 1 94.06 283 TYR A N 1
ATOM 2261 C CA . TYR A 1 283 ? 7.891 13.367 16.125 1 94.06 283 TYR A CA 1
ATOM 2262 C C . TYR A 1 283 ? 7.344 13.453 14.703 1 94.06 283 TYR A C 1
ATOM 2264 O O . TYR A 1 283 ? 6.789 14.477 14.305 1 94.06 283 TYR A O 1
ATOM 2272 N N . ALA A 1 284 ? 7.543 12.367 13.93 1 93.19 284 ALA A N 1
ATOM 2273 C CA . ALA A 1 284 ? 6.859 12.273 12.641 1 93.19 284 ALA A CA 1
ATOM 2274 C C . ALA A 1 284 ? 5.375 11.961 12.828 1 93.19 284 ALA A C 1
ATOM 2276 O O . ALA A 1 284 ? 5.023 10.867 13.289 1 93.19 284 ALA A O 1
ATOM 2277 N N . THR A 1 285 ? 4.535 12.789 12.43 1 91.94 285 THR A N 1
ATOM 2278 C CA . THR A 1 285 ? 3.104 12.672 12.688 1 91.94 285 THR A CA 1
ATOM 2279 C C . THR A 1 285 ? 2.535 11.422 12.008 1 91.94 285 THR A C 1
ATOM 2281 O O . THR A 1 285 ? 1.626 10.781 12.539 1 91.94 285 THR A O 1
ATOM 2284 N N . PRO A 1 286 ? 3.041 11.047 10.789 1 94.44 286 PRO A N 1
ATOM 2285 C CA . PRO A 1 286 ? 2.475 9.859 10.148 1 94.44 286 PRO A CA 1
ATOM 2286 C C . PRO A 1 286 ? 2.711 8.586 10.961 1 94.44 286 PRO A C 1
ATOM 2288 O O . PRO A 1 286 ? 1.943 7.625 10.852 1 94.44 286 PRO A O 1
ATOM 2291 N N . ILE A 1 287 ? 3.75 8.578 11.742 1 95.75 287 ILE A N 1
ATOM 2292 C CA . ILE A 1 287 ? 4.062 7.414 12.562 1 95.75 287 ILE A CA 1
ATOM 2293 C C . ILE A 1 287 ? 2.969 7.215 13.609 1 95.75 287 ILE A C 1
ATOM 2295 O O . ILE A 1 287 ? 2.59 6.082 13.914 1 95.75 287 ILE A O 1
ATOM 2299 N N . LEU A 1 288 ? 2.518 8.312 14.164 1 94.62 288 LEU A N 1
ATOM 2300 C CA . LEU A 1 288 ? 1.404 8.234 15.102 1 94.62 288 LEU A CA 1
ATOM 2301 C C . LEU A 1 288 ? 0.157 7.68 14.422 1 94.62 288 LEU A C 1
ATOM 2303 O O . LEU A 1 288 ? -0.62 6.949 15.039 1 94.62 288 LEU A O 1
ATOM 2307 N N . SER A 1 289 ? -0.031 8.078 13.18 1 94.25 289 SER A N 1
ATOM 2308 C CA . SER A 1 289 ? -1.161 7.559 12.422 1 94.25 289 SER A CA 1
ATOM 2309 C C . SER A 1 289 ? -1.08 6.043 12.281 1 94.25 289 SER A C 1
ATOM 2311 O O . SER A 1 289 ? -2.1 5.352 12.344 1 94.25 289 SER A O 1
ATOM 2313 N N . LEU A 1 290 ? 0.108 5.555 12.047 1 95.12 290 LEU A N 1
ATOM 2314 C CA . LEU A 1 290 ? 0.297 4.109 11.961 1 95.12 290 LEU A CA 1
ATOM 2315 C C . LEU A 1 290 ? -0.108 3.43 13.266 1 95.12 290 LEU A C 1
ATOM 2317 O O . LEU A 1 290 ? -0.742 2.373 13.25 1 95.12 290 LEU A O 1
ATOM 2321 N N . TYR A 1 291 ? 0.286 4.031 14.344 1 94.81 291 TYR A N 1
ATOM 2322 C CA . TYR A 1 291 ? -0.076 3.504 15.648 1 94.81 291 TYR A CA 1
ATOM 2323 C C . TYR A 1 291 ? -1.59 3.471 15.828 1 94.81 291 TYR A C 1
ATOM 2325 O O . TYR A 1 291 ? -2.146 2.469 16.281 1 94.81 291 TYR A O 1
ATOM 2333 N N . GLU A 1 292 ? -2.178 4.523 15.5 1 94.62 292 GLU A N 1
ATOM 2334 C CA . GLU A 1 292 ? -3.625 4.637 15.648 1 94.62 292 GLU A CA 1
ATOM 2335 C C . GLU A 1 292 ? -4.355 3.658 14.734 1 94.62 292 GLU A C 1
ATOM 2337 O O . GLU A 1 292 ? -5.383 3.096 15.109 1 94.62 292 GLU A O 1
ATOM 2342 N N . MET A 1 293 ? -3.861 3.465 13.57 1 93.19 293 MET A N 1
ATOM 2343 C CA . MET A 1 293 ? -4.434 2.496 12.633 1 93.19 293 MET A CA 1
ATOM 2344 C C . MET A 1 293 ? -4.383 1.088 13.219 1 93.19 293 MET A C 1
ATOM 2346 O O . MET A 1 293 ? -5.316 0.303 13.039 1 93.19 293 MET A O 1
ATOM 2350 N N . SER A 1 294 ? -3.24 0.808 13.812 1 91.62 294 SER A N 1
ATOM 2351 C CA . SER A 1 294 ? -3.053 -0.523 14.383 1 91.62 294 SER A CA 1
ATOM 2352 C C . SER A 1 294 ? -3.938 -0.731 15.609 1 91.62 294 SER A C 1
ATOM 2354 O O . SER A 1 294 ? -4.223 -1.868 15.992 1 91.62 294 SER A O 1
ATOM 2356 N N . ASN A 1 295 ? -4.383 0.326 16.203 1 91.5 295 ASN A N 1
ATOM 2357 C CA . ASN A 1 295 ? -5.219 0.235 17.406 1 91.5 295 ASN A CA 1
ATOM 2358 C C . ASN A 1 295 ? -6.691 0.474 17.078 1 91.5 295 ASN A C 1
ATOM 2360 O O . ASN A 1 295 ? -7.527 0.545 17.984 1 91.5 295 ASN A O 1
ATOM 2364 N N . SER A 1 296 ? -6.938 0.691 15.906 1 88.44 296 SER A N 1
ATOM 2365 C CA . SER A 1 296 ? -8.312 0.829 15.43 1 88.44 296 SER A CA 1
ATOM 2366 C C . SER A 1 296 ? -8.797 -0.457 14.773 1 88.44 296 SER A C 1
ATOM 2368 O O . SER A 1 296 ? -8.156 -0.977 13.859 1 88.44 296 SER A O 1
ATOM 2370 N N . GLU A 1 297 ? -9.859 -0.941 15.188 1 82.31 297 GLU A N 1
ATOM 2371 C CA . GLU A 1 297 ? -10.414 -2.162 14.617 1 82.31 297 GLU A CA 1
ATOM 2372 C C . GLU A 1 297 ? -10.82 -1.951 13.156 1 82.31 297 GLU A C 1
ATOM 2374 O O . GLU A 1 297 ? -10.68 -2.855 12.328 1 82.31 297 GLU A O 1
ATOM 2379 N N . GLU A 1 298 ? -11.266 -0.819 12.875 1 83.56 298 GLU A N 1
ATOM 2380 C CA . GLU A 1 298 ? -11.766 -0.517 11.539 1 83.56 298 GLU A CA 1
ATOM 2381 C C . GLU A 1 298 ? -10.625 -0.428 10.523 1 83.56 298 GLU A C 1
ATOM 2383 O O . GLU A 1 298 ? -10.773 -0.865 9.383 1 83.56 298 GLU A O 1
ATOM 2388 N N . ALA A 1 299 ? -9.562 0.124 10.953 1 85.62 299 ALA A N 1
ATOM 2389 C CA . ALA A 1 299 ? -8.445 0.293 10.031 1 85.62 299 ALA A CA 1
ATOM 2390 C C . ALA A 1 299 ? -7.773 -1.045 9.727 1 85.62 299 ALA A C 1
ATOM 2392 O O . ALA A 1 299 ? -7.238 -1.245 8.633 1 85.62 299 ALA A O 1
ATOM 2393 N N . GLY A 1 300 ? -7.77 -1.944 10.688 1 78.62 300 GLY A N 1
ATOM 2394 C CA . GLY A 1 300 ? -7.383 -3.328 10.469 1 78.62 300 GLY A CA 1
ATOM 2395 C C . GLY A 1 300 ? -5.891 -3.504 10.258 1 78.62 300 GLY A C 1
ATOM 2396 O O . GLY A 1 300 ? -5.465 -4.387 9.508 1 78.62 300 GLY A O 1
ATOM 2397 N N . LEU A 1 301 ? -5.027 -2.678 10.719 1 84.19 301 LEU A N 1
ATOM 2398 C CA . LEU A 1 301 ? -3.582 -2.84 10.617 1 84.19 301 LEU A CA 1
ATOM 2399 C C . LEU A 1 301 ? -3.047 -3.674 11.781 1 84.19 301 LEU A C 1
ATOM 2401 O O . LEU A 1 301 ? -3.184 -3.287 12.938 1 84.19 301 LEU A O 1
ATOM 2405 N N . SER A 1 302 ? -2.461 -4.773 11.5 1 80.5 302 SER A N 1
ATOM 2406 C CA . SER A 1 302 ? -1.913 -5.625 12.547 1 80.5 302 SER A CA 1
ATOM 2407 C C . SER A 1 302 ? -0.635 -5.035 13.133 1 80.5 302 SER A C 1
ATOM 2409 O O . SER A 1 302 ? -0.021 -4.152 12.523 1 80.5 302 SER A O 1
ATOM 2411 N N . SER A 1 303 ? -0.278 -5.512 14.312 1 81.88 303 SER A N 1
ATOM 2412 C CA . SER A 1 303 ? 0.958 -5.055 14.945 1 81.88 303 SER A CA 1
ATOM 2413 C C . SER A 1 303 ? 2.172 -5.383 14.078 1 81.88 303 SER A C 1
ATOM 2415 O O . SER A 1 303 ? 3.127 -4.605 14.023 1 81.88 303 SER A O 1
ATOM 2417 N N . PHE A 1 304 ? 2.123 -6.461 13.461 1 78.56 304 PHE A N 1
ATOM 2418 C CA . PHE A 1 304 ? 3.207 -6.852 12.562 1 78.56 304 PHE A CA 1
ATOM 2419 C C . PHE A 1 304 ? 3.291 -5.906 11.367 1 78.56 304 PHE A C 1
ATOM 2421 O O . PHE A 1 304 ? 4.379 -5.461 11 1 78.56 304 PHE A O 1
ATOM 2428 N N . ASP A 1 305 ? 2.129 -5.672 10.812 1 81.31 305 ASP A N 1
ATOM 2429 C CA . ASP A 1 305 ? 2.1 -4.781 9.656 1 81.31 305 ASP A CA 1
ATOM 2430 C C . ASP A 1 305 ? 2.539 -3.369 10.039 1 81.31 305 ASP A C 1
ATOM 2432 O O . ASP A 1 305 ? 3.168 -2.67 9.242 1 81.31 305 ASP A O 1
ATOM 2436 N N . ARG A 1 306 ? 2.135 -2.984 11.219 1 89.31 306 ARG A N 1
ATOM 2437 C CA . ARG A 1 306 ? 2.543 -1.671 11.711 1 89.31 306 ARG A CA 1
ATOM 2438 C C . ARG A 1 306 ? 4.062 -1.537 11.719 1 89.31 306 ARG A C 1
ATOM 2440 O O . ARG A 1 306 ? 4.605 -0.545 11.227 1 89.31 306 ARG A O 1
ATOM 2447 N N . LEU A 1 307 ? 4.684 -2.539 12.234 1 85.31 307 LEU A N 1
ATOM 2448 C CA . LEU A 1 307 ? 6.141 -2.518 12.305 1 85.31 307 LEU A CA 1
ATOM 2449 C C . LEU A 1 307 ? 6.746 -2.502 10.906 1 85.31 307 LEU A C 1
ATOM 2451 O O . LEU A 1 307 ? 7.711 -1.775 10.648 1 85.31 307 LEU A O 1
ATOM 2455 N N . GLN A 1 308 ? 6.234 -3.248 10.07 1 83.19 308 GLN A N 1
ATOM 2456 C CA . GLN A 1 308 ? 6.734 -3.297 8.695 1 83.19 308 GLN A CA 1
ATOM 2457 C C . GLN A 1 308 ? 6.543 -1.958 7.992 1 83.19 308 GLN A C 1
ATOM 2459 O O . GLN A 1 308 ? 7.43 -1.492 7.277 1 83.19 308 GLN A O 1
ATOM 2464 N N . GLN A 1 309 ? 5.344 -1.383 8.164 1 89.06 309 GLN A N 1
ATOM 2465 C CA . GLN A 1 309 ? 5.051 -0.098 7.535 1 89.06 309 GLN A CA 1
ATOM 2466 C C . GLN A 1 309 ? 5.922 1.01 8.117 1 89.06 309 GLN A C 1
ATOM 2468 O O . GLN A 1 309 ? 6.336 1.924 7.398 1 89.06 309 GLN A O 1
ATOM 2473 N N . MET A 1 310 ? 6.188 0.895 9.43 1 92.69 310 MET A N 1
ATOM 2474 C CA . MET A 1 310 ? 7.078 1.86 10.062 1 92.69 310 MET A CA 1
ATOM 2475 C C . MET A 1 310 ? 8.477 1.78 9.461 1 92.69 310 MET A C 1
ATOM 2477 O O . MET A 1 310 ? 9.086 2.807 9.148 1 92.69 310 MET A O 1
ATOM 2481 N N . ARG A 1 311 ? 8.969 0.658 9.227 1 88.5 311 ARG A N 1
ATOM 2482 C CA . ARG A 1 311 ? 10.297 0.466 8.641 1 88.5 311 ARG A CA 1
ATOM 2483 C C . ARG A 1 311 ? 10.344 0.989 7.211 1 88.5 311 ARG A C 1
ATOM 2485 O O . ARG A 1 311 ? 11.328 1.604 6.805 1 88.5 311 ARG A O 1
ATOM 2492 N N . THR A 1 312 ? 9.328 0.658 6.496 1 89.19 312 THR A N 1
ATOM 2493 C CA . THR A 1 312 ? 9.25 1.163 5.133 1 89.19 312 THR A CA 1
ATOM 2494 C C . THR A 1 312 ? 9.227 2.689 5.117 1 89.19 312 THR A C 1
ATOM 2496 O O . THR A 1 312 ? 9.859 3.314 4.266 1 89.19 312 THR A O 1
ATOM 2499 N N . PHE A 1 313 ? 8.469 3.277 6.027 1 95.38 313 PHE A N 1
ATOM 2500 C CA . PHE A 1 313 ? 8.414 4.727 6.164 1 95.38 313 PHE A CA 1
ATOM 2501 C C . PHE A 1 313 ? 9.805 5.301 6.395 1 95.38 313 PHE A C 1
ATOM 2503 O O . PHE A 1 313 ? 10.211 6.25 5.719 1 95.38 313 PHE A O 1
ATOM 2510 N N . VAL A 1 314 ? 10.484 4.668 7.324 1 95.31 314 VAL A N 1
ATOM 2511 C CA . VAL A 1 314 ? 11.805 5.156 7.707 1 95.31 314 VAL A CA 1
ATOM 2512 C C . VAL A 1 314 ? 12.766 5.027 6.531 1 95.31 314 VAL A C 1
ATOM 2514 O O . VAL A 1 314 ? 13.492 5.973 6.207 1 95.31 314 VAL A O 1
ATOM 2517 N N . ALA A 1 315 ? 12.766 3.947 5.902 1 92 315 ALA A N 1
ATOM 2518 C CA . ALA A 1 315 ? 13.664 3.709 4.777 1 92 315 ALA A CA 1
ATOM 2519 C C . ALA A 1 315 ? 13.375 4.676 3.631 1 92 315 ALA A C 1
ATOM 2521 O O . ALA A 1 315 ? 14.297 5.246 3.047 1 92 315 ALA A O 1
ATOM 2522 N N . THR A 1 316 ? 12.109 4.816 3.326 1 93.12 316 THR A N 1
ATOM 2523 C CA . THR A 1 316 ? 11.711 5.707 2.244 1 93.12 316 THR A CA 1
ATOM 2524 C C . THR A 1 316 ? 12.062 7.156 2.578 1 93.12 316 THR A C 1
ATOM 2526 O O . THR A 1 316 ? 12.617 7.875 1.741 1 93.12 316 THR A O 1
ATOM 2529 N N . LEU A 1 317 ? 11.711 7.578 3.793 1 96.31 317 LEU A N 1
ATOM 2530 C CA . LEU A 1 317 ? 11.984 8.953 4.195 1 96.31 317 LEU A CA 1
ATOM 2531 C C . LEU A 1 317 ? 13.484 9.234 4.199 1 96.31 317 LEU A C 1
ATOM 2533 O O . LEU A 1 317 ? 13.922 10.32 3.824 1 96.31 317 LEU A O 1
ATOM 2537 N N . GLN A 1 318 ? 14.234 8.281 4.633 1 95.56 318 GLN A N 1
ATOM 2538 C CA . GLN A 1 318 ? 15.688 8.43 4.613 1 95.56 318 GLN A CA 1
ATOM 2539 C C . GLN A 1 318 ? 16.203 8.609 3.188 1 95.56 318 GLN A C 1
ATOM 2541 O O . GLN A 1 318 ? 17.078 9.43 2.939 1 95.56 318 GLN A O 1
ATOM 2546 N N . GLU A 1 319 ? 15.703 7.859 2.314 1 92.69 319 GLU A N 1
ATOM 2547 C CA . GLU A 1 319 ? 16.078 7.992 0.909 1 92.69 319 GLU A CA 1
ATOM 2548 C C . GLU A 1 319 ? 15.703 9.375 0.37 1 92.69 319 GLU A C 1
ATOM 2550 O O . GLU A 1 319 ? 16.484 9.984 -0.37 1 92.69 319 GLU A O 1
ATOM 2555 N N . ILE A 1 320 ? 14.539 9.844 0.709 1 94.81 320 ILE A N 1
ATOM 2556 C CA . ILE A 1 320 ? 14.078 11.156 0.273 1 94.81 320 ILE A CA 1
ATOM 2557 C C . ILE A 1 320 ? 15.016 12.234 0.8 1 94.81 320 ILE A C 1
ATOM 2559 O O . ILE A 1 320 ? 15.453 13.109 0.046 1 94.81 320 ILE A O 1
ATOM 2563 N N . ILE A 1 321 ? 15.305 12.141 2.061 1 94.75 321 ILE A N 1
ATOM 2564 C CA . ILE A 1 321 ? 16.141 13.141 2.723 1 94.75 321 ILE A CA 1
ATOM 2565 C C . ILE A 1 321 ? 17.531 13.148 2.09 1 94.75 321 ILE A C 1
ATOM 2567 O O . ILE A 1 321 ? 18.094 14.219 1.827 1 94.75 321 ILE A O 1
ATOM 2571 N N . ASN A 1 322 ? 18.031 12.031 1.784 1 92.81 322 ASN A N 1
ATOM 2572 C CA . ASN A 1 322 ? 19.375 11.906 1.25 1 92.81 322 ASN A CA 1
ATOM 2573 C C . ASN A 1 322 ? 19.438 12.32 -0.218 1 92.81 322 ASN A C 1
ATOM 2575 O O . ASN A 1 322 ? 20.5 12.734 -0.706 1 92.81 322 ASN A O 1
ATOM 2579 N N . SER A 1 323 ? 18.375 12.211 -0.866 1 90.69 323 SER A N 1
ATOM 2580 C CA . SER A 1 323 ? 18.359 12.477 -2.299 1 90.69 323 SER A CA 1
ATOM 2581 C C . SER A 1 323 ? 18.172 13.969 -2.576 1 90.69 323 SER A C 1
ATOM 2583 O O . SER A 1 323 ? 18.453 14.438 -3.682 1 90.69 323 SER A O 1
ATOM 2585 N N . ASN A 1 324 ? 17.719 14.719 -1.669 1 90.25 324 ASN A N 1
ATOM 2586 C CA . ASN A 1 324 ? 17.469 16.156 -1.829 1 90.25 324 ASN A CA 1
ATOM 2587 C C . ASN A 1 324 ? 18.531 16.984 -1.108 1 90.25 324 ASN A C 1
ATOM 2589 O O . ASN A 1 324 ? 18.688 16.875 0.108 1 90.25 324 ASN A O 1
ATOM 2593 N N . PRO A 1 325 ? 19.156 17.797 -1.806 1 89.69 325 PRO A N 1
ATOM 2594 C CA . PRO A 1 325 ? 20.219 18.594 -1.206 1 89.69 325 PRO A CA 1
ATOM 2595 C C . PRO A 1 325 ? 19.719 19.531 -0.111 1 89.69 325 PRO A C 1
ATOM 2597 O O . PRO A 1 325 ? 20.438 19.812 0.848 1 89.69 325 PRO A O 1
ATOM 2600 N N . GLU A 1 326 ? 18.5 20 -0.199 1 88.56 326 GLU A N 1
ATOM 2601 C CA . GLU A 1 326 ? 17.953 20.938 0.786 1 88.56 326 GLU A CA 1
ATOM 2602 C C . GLU A 1 326 ? 17.703 20.234 2.121 1 88.56 326 GLU A C 1
ATOM 2604 O O . GLU A 1 326 ? 17.781 20.859 3.18 1 88.56 326 GLU A O 1
ATOM 2609 N N . THR A 1 327 ? 17.438 18.938 2.053 1 91.12 327 THR A N 1
ATOM 2610 C CA . THR A 1 327 ? 17.062 18.234 3.27 1 91.12 327 THR A CA 1
ATOM 2611 C C . THR A 1 327 ? 18.219 17.391 3.803 1 91.12 327 THR A C 1
ATOM 2613 O O . THR A 1 327 ? 18.297 17.109 5 1 91.12 327 THR A O 1
ATOM 2616 N N . LYS A 1 328 ? 19.109 16.953 3.1 1 89.62 328 LYS A N 1
ATOM 2617 C CA . LYS A 1 328 ? 20.156 16 3.432 1 89.62 328 LYS A CA 1
ATOM 2618 C C . LYS A 1 328 ? 20.922 16.438 4.672 1 89.62 328 LYS A C 1
ATOM 2620 O O . LYS A 1 328 ? 21.156 15.641 5.582 1 89.62 328 LYS A O 1
ATOM 2625 N N . ASP A 1 329 ? 21.234 17.641 4.809 1 87.94 329 ASP A N 1
ATOM 2626 C CA . ASP A 1 329 ? 22.062 18.094 5.926 1 87.94 329 ASP A CA 1
ATOM 2627 C C . ASP A 1 329 ? 21.25 18.891 6.938 1 87.94 329 ASP A C 1
ATOM 2629 O O . ASP A 1 329 ? 21.766 19.328 7.957 1 87.94 329 ASP A O 1
ATOM 2633 N N . ASN A 1 330 ? 20 18.938 6.742 1 92.81 330 ASN A N 1
ATOM 2634 C CA . ASN A 1 330 ? 19.172 19.797 7.586 1 92.81 330 ASN A CA 1
ATOM 2635 C C . ASN A 1 330 ? 18.141 19 8.367 1 92.81 330 ASN A C 1
ATOM 2637 O O . ASN A 1 330 ? 17.438 19.531 9.227 1 92.81 330 ASN A O 1
ATOM 2641 N N . CYS A 1 331 ? 18.109 17.719 8.062 1 93.56 331 CYS A N 1
ATOM 2642 C CA . CYS A 1 331 ? 17.188 16.828 8.766 1 93.56 331 CYS A CA 1
ATOM 2643 C C . CYS A 1 331 ? 17.859 15.5 9.086 1 93.56 331 CYS A C 1
ATOM 2645 O O . CYS A 1 331 ? 18.672 15.008 8.297 1 93.56 331 CYS A O 1
ATOM 2647 N N . SER A 1 332 ? 17.531 14.961 10.234 1 94.5 332 SER A N 1
ATOM 2648 C CA . SER A 1 332 ? 18.031 13.641 10.625 1 94.5 332 SER A CA 1
ATOM 2649 C C . SER A 1 332 ? 16.922 12.812 11.273 1 94.5 332 SER A C 1
ATOM 2651 O O . SER A 1 332 ? 16.125 13.336 12.055 1 94.5 332 SER A O 1
ATOM 2653 N N . LEU A 1 333 ? 16.922 11.562 10.922 1 96.12 333 LEU A N 1
ATOM 2654 C CA . LEU A 1 333 ? 15.953 10.641 11.5 1 96.12 333 LEU A CA 1
ATOM 2655 C C . LEU A 1 333 ? 16.562 9.883 12.672 1 96.12 333 LEU A C 1
ATOM 2657 O O . LEU A 1 333 ? 17.688 9.398 12.586 1 96.12 333 LEU A O 1
ATOM 2661 N N . LEU A 1 334 ? 15.836 9.844 13.742 1 95.62 334 LEU A N 1
ATOM 2662 C CA . LEU A 1 334 ? 16.266 9.109 14.93 1 95.62 334 LEU A CA 1
ATOM 2663 C C . LEU A 1 334 ? 15.266 8.016 15.281 1 95.62 334 LEU A C 1
ATOM 2665 O O . LEU A 1 334 ? 14.234 8.281 15.906 1 95.62 334 LEU A O 1
ATOM 2669 N N . VAL A 1 335 ? 15.664 6.797 14.945 1 94.19 335 VAL A N 1
ATOM 2670 C CA . VAL A 1 335 ? 14.828 5.645 15.266 1 94.19 335 VAL A CA 1
ATOM 2671 C C . VAL A 1 335 ? 15.281 5.031 16.594 1 94.19 335 VAL A C 1
ATOM 2673 O O . VAL A 1 335 ? 16.484 4.836 16.812 1 94.19 335 VAL A O 1
ATOM 2676 N N . TYR A 1 336 ? 14.312 4.836 17.484 1 90.88 336 TYR A N 1
ATOM 2677 C CA . TYR A 1 336 ? 14.711 4.262 18.766 1 90.88 336 TYR A CA 1
ATOM 2678 C C . TYR A 1 336 ? 13.641 3.301 19.281 1 90.88 336 TYR A C 1
ATOM 2680 O O . TYR A 1 336 ? 12.492 3.35 18.844 1 90.88 336 TYR A O 1
ATOM 2688 N N . ASP A 1 337 ? 14.078 2.445 20.156 1 87.44 337 ASP A N 1
ATOM 2689 C CA . ASP A 1 337 ? 13.172 1.497 20.797 1 87.44 337 ASP A CA 1
ATOM 2690 C C . ASP A 1 337 ? 12.656 2.045 22.125 1 87.44 337 ASP A C 1
ATOM 2692 O O . ASP A 1 337 ? 13.359 2.018 23.141 1 87.44 337 ASP A O 1
ATOM 2696 N N . ASP A 1 338 ? 11.445 2.49 22.141 1 85.75 338 ASP A N 1
ATOM 2697 C CA . ASP A 1 338 ? 10.883 3.156 23.312 1 85.75 338 ASP A CA 1
ATOM 2698 C C . ASP A 1 338 ? 10.609 2.156 24.438 1 85.75 338 ASP A C 1
ATOM 2700 O O . ASP A 1 338 ? 10.43 2.545 25.594 1 85.75 338 ASP A O 1
ATOM 2704 N N . LYS A 1 339 ? 10.562 0.88 24.156 1 78.19 339 LYS A N 1
ATOM 2705 C CA . LYS A 1 339 ? 10.406 -0.123 25.203 1 78.19 339 LYS A CA 1
ATOM 2706 C C . LYS A 1 339 ? 11.641 -0.182 26.094 1 78.19 339 LYS A C 1
ATOM 2708 O O . LYS A 1 339 ? 11.555 -0.561 27.266 1 78.19 339 LYS A O 1
ATOM 2713 N N . LYS A 1 340 ? 12.703 0.199 25.547 1 77.19 340 LYS A N 1
ATOM 2714 C CA . LYS A 1 340 ? 13.969 0.149 26.281 1 77.19 340 LYS A CA 1
ATOM 2715 C C . LYS A 1 340 ? 14.164 1.406 27.125 1 77.19 340 LYS A C 1
ATOM 2717 O O . LYS A 1 340 ? 15.047 1.453 27.984 1 77.19 340 LYS A O 1
ATOM 2722 N N . PHE A 1 341 ? 13.539 2.465 26.859 1 70 341 PHE A N 1
ATOM 2723 C CA . PHE A 1 341 ? 13.688 3.746 27.547 1 70 341 PHE A CA 1
ATOM 2724 C C . PHE A 1 341 ? 13.109 3.682 28.953 1 70 341 PHE A C 1
ATOM 2726 O O . PHE A 1 341 ? 13.578 4.387 29.844 1 70 341 PHE A O 1
ATOM 2733 N N . GLY A 1 342 ? 12.211 2.855 29.266 1 59.72 342 GLY A N 1
ATOM 2734 C CA . GLY A 1 342 ? 11.695 2.738 30.625 1 59.72 342 GLY A CA 1
ATOM 2735 C C . GLY A 1 342 ? 12.734 2.252 31.625 1 59.72 342 GLY A C 1
ATOM 2736 O O . GLY A 1 342 ? 12.688 2.605 32.812 1 59.72 342 GLY A O 1
ATOM 2737 N N . ASP A 1 343 ? 13.562 1.609 31.219 1 58.28 343 ASP A N 1
ATOM 2738 C CA . ASP A 1 343 ? 14.477 0.983 32.188 1 58.28 343 ASP A CA 1
ATOM 2739 C C . ASP A 1 343 ? 15.633 1.915 32.531 1 58.28 343 ASP A C 1
ATOM 2741 O O . ASP A 1 343 ? 16.531 1.542 33.281 1 58.28 343 ASP A O 1
ATOM 2745 N N . GLY A 1 344 ? 15.539 3.197 32.125 1 60.62 344 GLY A N 1
ATOM 2746 C CA . GLY A 1 344 ? 16.547 4.172 32.531 1 60.62 344 GLY A CA 1
ATOM 2747 C C . GLY A 1 344 ? 17.781 4.141 31.688 1 60.62 344 GLY A C 1
ATOM 2748 O O . GLY A 1 344 ? 18.672 4.988 31.828 1 60.62 344 GLY A O 1
ATOM 2749 N N . GLU A 1 345 ? 17.922 3.316 30.844 1 59.38 345 GLU A N 1
ATOM 2750 C CA . GLU A 1 345 ? 19.188 3.121 30.141 1 59.38 345 GLU A CA 1
ATOM 2751 C C . GLU A 1 345 ? 19.312 4.078 28.953 1 59.38 345 GLU A C 1
ATOM 2753 O O . GLU A 1 345 ? 20.391 4.574 28.672 1 59.38 345 GLU A O 1
ATOM 2758 N N . GLN A 1 346 ? 18.234 4.406 28.328 1 74.19 346 GLN A N 1
ATOM 2759 C CA . GLN A 1 346 ? 18.312 5.262 27.156 1 74.19 346 GLN A CA 1
ATOM 2760 C C . GLN A 1 346 ? 17.25 6.352 27.203 1 74.19 346 GLN A C 1
ATOM 2762 O O . GLN A 1 346 ? 16.141 6.137 27.719 1 74.19 346 GLN A O 1
ATOM 2767 N N . SER A 1 347 ? 17.734 7.578 27.078 1 87.38 347 SER A N 1
ATOM 2768 C CA . SER A 1 347 ? 16.812 8.711 27.031 1 87.38 347 SER A CA 1
ATOM 2769 C C . SER A 1 347 ? 16.859 9.391 25.656 1 87.38 347 SER A C 1
ATOM 2771 O O . SER A 1 347 ? 17.797 9.18 24.891 1 87.38 347 SER A O 1
ATOM 2773 N N . ILE A 1 348 ? 15.781 10 25.312 1 91.81 348 ILE A N 1
ATOM 2774 C CA . ILE A 1 348 ? 15.711 10.727 24.062 1 91.81 348 ILE A CA 1
ATOM 2775 C C . ILE A 1 348 ? 16.828 11.773 24 1 91.81 348 ILE A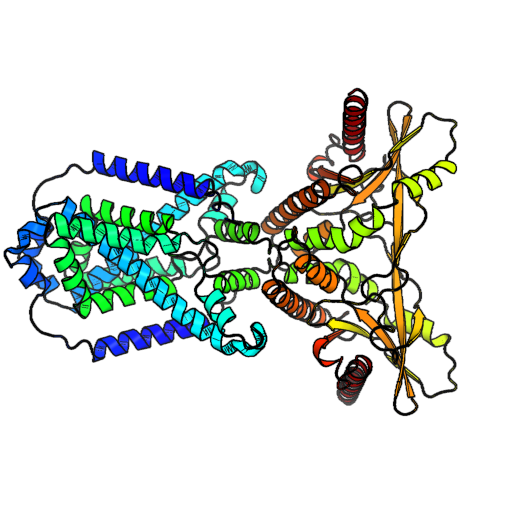 C 1
ATOM 2777 O O . ILE A 1 348 ? 17.438 11.977 22.953 1 91.81 348 ILE A O 1
ATOM 2781 N N . THR A 1 349 ? 17.078 12.359 25.141 1 92.12 349 THR A N 1
ATOM 2782 C CA . THR A 1 349 ? 18.125 13.383 25.234 1 92.12 349 THR A CA 1
ATOM 2783 C C . THR A 1 349 ? 19.484 12.812 24.875 1 92.12 349 THR A C 1
ATOM 2785 O O . THR A 1 349 ? 20.25 13.445 24.141 1 92.12 349 THR A O 1
ATOM 2788 N N . MET A 1 350 ? 19.75 11.68 25.344 1 90.12 350 MET A N 1
ATOM 2789 C CA . MET A 1 350 ? 21.031 11.031 25.047 1 90.12 350 MET A CA 1
ATOM 2790 C C . MET A 1 350 ? 21.141 10.695 23.562 1 90.12 350 MET A C 1
ATOM 2792 O O . MET A 1 350 ? 22.203 10.82 22.969 1 90.12 350 MET A O 1
ATOM 2796 N N . LEU A 1 351 ? 20.047 10.258 23.016 1 92.06 351 LEU A N 1
ATOM 2797 C CA . LEU A 1 351 ? 20.016 9.922 21.594 1 92.06 351 LEU A CA 1
ATOM 2798 C C . LEU A 1 351 ? 20.312 11.148 20.734 1 92.06 351 LEU A C 1
ATOM 2800 O O . LEU A 1 351 ? 21.078 11.07 19.781 1 92.06 351 LEU A O 1
ATOM 2804 N N . ILE A 1 352 ? 19.703 12.227 21.094 1 93.81 352 ILE A N 1
ATOM 2805 C CA . ILE A 1 352 ? 19.875 13.469 20.344 1 93.81 352 ILE A CA 1
ATOM 2806 C C . ILE A 1 352 ? 21.297 13.992 20.516 1 93.81 352 ILE A C 1
ATOM 2808 O O . ILE A 1 352 ? 21.922 14.453 19.562 1 93.81 352 ILE A O 1
ATOM 2812 N N . LYS A 1 353 ? 21.766 13.906 21.766 1 93 353 LYS A N 1
ATOM 2813 C CA . LYS A 1 353 ? 23.125 14.359 22.047 1 93 353 LYS A CA 1
ATOM 2814 C C . LYS A 1 353 ? 24.141 13.586 21.219 1 93 353 LYS A C 1
ATOM 2816 O O . LYS A 1 353 ? 25.031 14.18 20.609 1 93 353 LYS A O 1
ATOM 2821 N N . ASP A 1 354 ? 23.969 12.32 21.219 1 91.56 354 ASP A N 1
ATOM 2822 C CA . ASP A 1 354 ? 24.875 11.461 20.453 1 91.56 354 ASP A CA 1
ATOM 2823 C C . ASP A 1 354 ? 24.844 11.82 18.969 1 91.56 354 ASP A C 1
ATOM 2825 O O . ASP A 1 354 ? 25.891 11.828 18.312 1 91.56 354 ASP A O 1
ATOM 2829 N N . ARG A 1 355 ? 23.719 12.039 18.484 1 92.81 355 ARG A N 1
ATOM 2830 C CA . ARG A 1 355 ? 23.578 12.352 17.062 1 92.81 355 ARG A CA 1
ATOM 2831 C C . ARG A 1 355 ? 24.188 13.719 16.75 1 92.81 355 ARG A C 1
ATOM 2833 O O . ARG A 1 355 ? 24.812 13.898 15.695 1 92.81 355 ARG A O 1
ATOM 2840 N N . ILE A 1 356 ? 23.953 14.703 17.609 1 92.06 356 ILE A N 1
ATOM 2841 C CA . ILE A 1 356 ? 24.5 16.047 17.422 1 92.06 356 ILE A CA 1
ATOM 2842 C C . ILE A 1 356 ? 26.016 15.984 17.391 1 92.06 356 ILE A C 1
ATOM 2844 O O . ILE A 1 356 ? 26.656 16.609 16.531 1 92.06 356 ILE A O 1
ATOM 2848 N N . GLU A 1 357 ? 26.516 15.281 18.281 1 89.25 357 GLU A N 1
ATOM 2849 C CA . GLU A 1 357 ? 27.969 15.148 18.344 1 89.25 357 GLU A CA 1
ATOM 2850 C C . GLU A 1 357 ? 28.516 14.484 17.078 1 89.25 357 GLU A C 1
ATOM 2852 O O . GLU A 1 357 ? 29.578 14.875 16.578 1 89.25 357 GLU A O 1
ATOM 2857 N N . LYS A 1 358 ? 27.828 13.531 16.641 1 89.62 358 LYS A N 1
ATOM 2858 C CA . LYS A 1 358 ? 28.234 12.867 15.414 1 89.62 358 LYS A CA 1
ATOM 2859 C C . LYS A 1 358 ? 28.141 13.812 14.219 1 89.62 358 LYS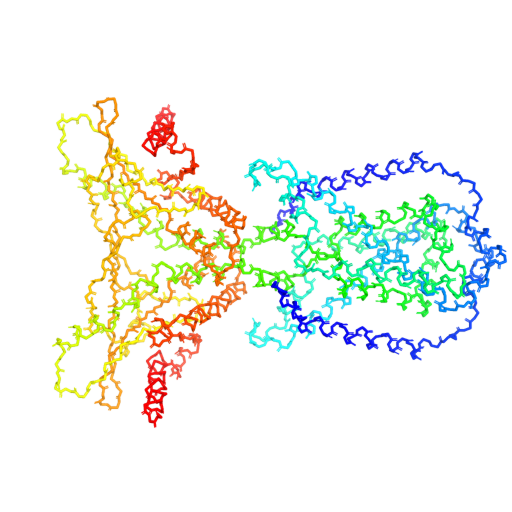 A C 1
ATOM 2861 O O . LYS A 1 358 ? 29.031 13.82 13.359 1 89.62 358 LYS A O 1
ATOM 2866 N N . ASP A 1 359 ? 27.078 14.578 14.148 1 87.12 359 ASP A N 1
ATOM 2867 C CA . ASP A 1 359 ? 26.891 15.531 13.062 1 87.12 359 ASP A CA 1
ATOM 2868 C C . ASP A 1 359 ? 27.969 16.609 13.086 1 87.12 359 ASP A C 1
ATOM 2870 O O . ASP A 1 359 ? 28.438 17.062 12.031 1 87.12 359 ASP A O 1
ATOM 2874 N N . LEU A 1 360 ? 28.328 17.047 14.25 1 83.06 360 LEU A N 1
ATOM 2875 C CA . LEU A 1 360 ? 29.344 18.078 14.406 1 83.06 360 LEU A CA 1
ATOM 2876 C C . LEU A 1 360 ? 30.719 17.547 14.039 1 83.06 360 LEU A C 1
ATOM 2878 O O . LEU A 1 360 ? 31.531 18.266 13.469 1 83.06 360 LEU A O 1
ATOM 2882 N N . SER A 1 361 ? 30.891 16.328 14.344 1 82.94 361 SER A N 1
ATOM 2883 C CA . SER A 1 361 ? 32.188 15.711 14.008 1 82.94 361 SER A CA 1
ATOM 2884 C C . SER A 1 361 ? 32.312 15.5 12.5 1 82.94 361 SER A C 1
ATOM 2886 O O . SER A 1 361 ? 33.406 15.664 11.945 1 82.94 361 SER A O 1
ATOM 2888 N N . ASP A 1 362 ? 31.297 15.164 11.828 1 76.38 362 ASP A N 1
ATOM 2889 C CA . ASP A 1 362 ? 31.297 14.953 10.383 1 76.38 362 ASP A CA 1
ATOM 2890 C C . ASP A 1 362 ? 31.531 16.266 9.633 1 76.38 362 ASP A C 1
ATOM 2892 O O . ASP A 1 362 ? 32.188 16.266 8.594 1 76.38 362 ASP A O 1
ATOM 2896 N N . LYS A 1 363 ? 31.047 17.375 10.016 1 69.25 363 LYS A N 1
ATOM 2897 C CA . LYS A 1 363 ? 31.234 18.672 9.391 1 69.25 363 LYS A CA 1
ATOM 2898 C C . LYS A 1 363 ? 32.688 19.156 9.578 1 69.25 363 LYS A C 1
ATOM 2900 O O . LYS A 1 363 ? 33.219 19.828 8.703 1 69.25 363 LYS A O 1
ATOM 2905 N N . ALA A 1 364 ? 33.219 18.906 10.734 1 59.16 364 ALA A N 1
ATOM 2906 C CA . ALA A 1 364 ? 34.594 19.297 11.008 1 59.16 364 ALA A CA 1
ATOM 2907 C C . ALA A 1 364 ? 35.562 18.562 10.086 1 59.16 364 ALA A C 1
ATOM 2909 O O . ALA A 1 364 ? 36.531 19.141 9.625 1 59.16 364 ALA A O 1
ATOM 2910 N N . VAL A 1 365 ? 35.25 17.406 9.797 1 53.94 365 VAL A N 1
ATOM 2911 C CA . VAL A 1 365 ? 36.125 16.609 8.922 1 53.94 365 VAL A CA 1
ATOM 2912 C C . VAL A 1 365 ? 35.969 17.094 7.48 1 53.94 365 VAL A C 1
ATOM 2914 O O . VAL A 1 365 ? 36.969 17.141 6.734 1 53.94 365 VAL A O 1
ATOM 2917 N N . THR A 1 366 ? 34.781 17.5 7.078 1 51.97 366 THR A N 1
ATOM 2918 C CA . THR A 1 366 ? 34.562 17.969 5.719 1 51.97 366 THR A CA 1
ATOM 2919 C C . THR A 1 366 ? 35.156 19.375 5.539 1 51.97 366 THR A C 1
ATOM 2921 O O . THR A 1 366 ? 35.5 19.781 4.422 1 51.97 366 THR A O 1
ATOM 2924 N N . LYS A 1 367 ? 35.188 20.219 6.512 1 49.56 367 LYS A N 1
ATOM 2925 C CA . LYS A 1 367 ? 35.812 21.547 6.398 1 49.56 367 LYS A CA 1
ATOM 2926 C C . LYS A 1 367 ? 37.344 21.438 6.332 1 49.56 367 LYS A C 1
ATOM 2928 O O . LYS A 1 367 ? 38 22.359 5.898 1 49.56 367 LYS A O 1
ATOM 2933 N N . THR A 1 368 ? 37.844 20.391 6.844 1 42.34 368 THR A N 1
ATOM 2934 C CA . THR A 1 368 ? 39.281 20.25 6.836 1 42.34 368 THR A CA 1
ATOM 2935 C C . THR A 1 368 ? 39.781 19.734 5.484 1 42.34 368 THR A C 1
ATOM 2937 O O . THR A 1 368 ? 40.969 19.703 5.223 1 42.34 368 THR A O 1
ATOM 2940 N N . PHE A 1 369 ? 38.812 19.312 4.762 1 32.78 369 PHE A N 1
ATOM 2941 C CA . PHE A 1 369 ? 39.312 19.047 3.412 1 32.78 369 PHE A CA 1
ATOM 2942 C C . PHE A 1 369 ? 38.969 20.203 2.482 1 32.78 369 PHE A C 1
ATOM 2944 O O . PHE A 1 369 ? 37.875 20.781 2.555 1 32.78 369 PHE A O 1
ATOM 2951 N N . MET B 1 1 ? 16.641 3.318 -22.766 1 19.64 1 MET B N 1
ATOM 2952 C CA . MET B 1 1 ? 17.016 3.365 -21.359 1 19.64 1 MET B CA 1
ATOM 2953 C C . MET B 1 1 ? 16.656 2.057 -20.656 1 19.64 1 MET B C 1
ATOM 2955 O O . MET B 1 1 ? 15.484 1.711 -20.531 1 19.64 1 MET B O 1
ATOM 2959 N N . PHE B 1 2 ? 17.469 1.107 -20.828 1 24.83 2 PHE B N 1
ATOM 2960 C CA . PHE B 1 2 ? 17.469 -0.298 -20.438 1 24.83 2 PHE B CA 1
ATOM 2961 C C . PHE B 1 2 ? 17.312 -0.447 -18.922 1 24.83 2 PHE B C 1
ATOM 2963 O O . PHE B 1 2 ? 18.203 -0.083 -18.172 1 24.83 2 PHE B O 1
ATOM 2970 N N . ARG B 1 3 ? 16.234 -0.227 -18.469 1 33.62 3 ARG B N 1
ATOM 2971 C CA . ARG B 1 3 ? 15.852 -0.372 -17.062 1 33.62 3 ARG B CA 1
ATOM 2972 C C . ARG B 1 3 ? 16.484 -1.613 -16.438 1 33.62 3 ARG B C 1
ATOM 2974 O O . ARG B 1 3 ? 16.562 -2.662 -17.094 1 33.62 3 ARG B O 1
ATOM 2981 N N . THR B 1 4 ? 17.344 -1.436 -15.422 1 34.03 4 THR B N 1
ATOM 2982 C CA . THR B 1 4 ? 18.156 -2.359 -14.648 1 34.03 4 THR B CA 1
ATOM 2983 C C . THR B 1 4 ? 17.406 -3.66 -14.383 1 34.03 4 THR B C 1
ATOM 2985 O O . THR B 1 4 ? 16.188 -3.656 -14.219 1 34.03 4 THR B O 1
ATOM 2988 N N . CYS B 1 5 ? 18.016 -4.668 -14.773 1 33.03 5 CYS B N 1
ATOM 2989 C CA . CYS B 1 5 ? 17.688 -6.066 -14.539 1 33.03 5 CYS B CA 1
ATOM 2990 C C . CYS B 1 5 ? 17.141 -6.27 -13.133 1 33.03 5 CYS B C 1
ATOM 2992 O O . CYS B 1 5 ? 17.781 -5.871 -12.156 1 33.03 5 CYS B O 1
ATOM 2994 N N . PRO B 1 6 ? 15.961 -6.328 -12.953 1 44.66 6 PRO B N 1
ATOM 2995 C CA . PRO B 1 6 ? 15.414 -6.531 -11.617 1 44.66 6 PRO B CA 1
ATOM 2996 C C . PRO B 1 6 ? 16.297 -7.434 -10.75 1 44.66 6 PRO B C 1
ATOM 2998 O O . PRO B 1 6 ? 16.703 -8.508 -11.188 1 44.66 6 PRO B O 1
ATOM 3001 N N . LYS B 1 7 ? 17.172 -6.973 -9.938 1 47.75 7 LYS B N 1
ATOM 3002 C CA . LYS B 1 7 ? 17.984 -7.688 -8.961 1 47.75 7 LYS B CA 1
ATOM 3003 C C . LYS B 1 7 ? 17.203 -8.852 -8.344 1 47.75 7 LYS B C 1
ATOM 3005 O O . LYS B 1 7 ? 16.078 -8.664 -7.859 1 47.75 7 LYS B O 1
ATOM 3010 N N . LEU B 1 8 ? 17.547 -10.039 -8.68 1 50.78 8 LEU B N 1
ATOM 3011 C CA . LEU B 1 8 ? 17.016 -11.25 -8.055 1 50.78 8 LEU B CA 1
ATOM 3012 C C . LEU B 1 8 ? 17.031 -11.117 -6.531 1 50.78 8 LEU B C 1
ATOM 3014 O O . LEU B 1 8 ? 18.031 -10.688 -5.953 1 50.78 8 LEU B O 1
ATOM 3018 N N . SER B 1 9 ? 15.867 -11.141 -5.969 1 60.19 9 SER B N 1
ATOM 3019 C CA . SER B 1 9 ? 15.812 -11.125 -4.508 1 60.19 9 SER B CA 1
ATOM 3020 C C . SER B 1 9 ? 16.609 -12.273 -3.91 1 60.19 9 SER B C 1
ATOM 3022 O O . SER B 1 9 ? 16.984 -13.211 -4.617 1 60.19 9 SER B O 1
ATOM 3024 N N . LEU B 1 10 ? 17.266 -12.086 -2.807 1 60.25 10 LEU B N 1
ATOM 3025 C CA . LEU B 1 10 ? 18 -13.117 -2.084 1 60.25 10 LEU B CA 1
ATOM 3026 C C . LEU B 1 10 ? 17.234 -14.438 -2.1 1 60.25 10 LEU B C 1
ATOM 3028 O O . LEU B 1 10 ? 17.844 -15.508 -2.213 1 60.25 10 LEU B O 1
ATOM 3032 N N . SER B 1 11 ? 15.969 -14.258 -2.115 1 63.72 11 SER B N 1
ATOM 3033 C CA . SER B 1 11 ? 15.156 -15.469 -2.131 1 63.72 11 SER B CA 1
ATOM 3034 C C . SER B 1 11 ? 15.227 -16.156 -3.486 1 63.72 11 SER B C 1
ATOM 3036 O O . SER B 1 11 ? 15.266 -17.391 -3.557 1 63.72 11 SER B O 1
ATOM 3038 N N . ASP B 1 12 ? 15.344 -15.398 -4.484 1 64.62 12 ASP B N 1
ATOM 3039 C CA . ASP B 1 12 ? 15.453 -15.984 -5.82 1 64.62 12 ASP B CA 1
ATOM 3040 C C . ASP B 1 12 ? 16.781 -16.719 -5.996 1 64.62 12 ASP B C 1
ATOM 3042 O O . ASP B 1 12 ? 16.828 -17.797 -6.598 1 64.62 12 ASP B O 1
ATOM 3046 N N . ARG B 1 13 ? 17.797 -16.109 -5.441 1 66.38 13 ARG B N 1
ATOM 3047 C CA . ARG B 1 13 ? 19.109 -16.734 -5.504 1 66.38 13 ARG B CA 1
ATOM 3048 C C . ARG B 1 13 ? 19.141 -18.047 -4.715 1 66.38 13 ARG B C 1
ATOM 3050 O O . ARG B 1 13 ? 19.703 -19.031 -5.164 1 66.38 13 ARG B O 1
ATOM 3057 N N . ALA B 1 14 ? 18.484 -17.938 -3.621 1 69.62 14 ALA B N 1
ATOM 3058 C CA . ALA B 1 14 ? 18.422 -19.125 -2.785 1 69.62 14 ALA B CA 1
ATOM 3059 C C . ALA B 1 14 ? 17.625 -20.234 -3.461 1 69.62 14 ALA B C 1
ATOM 3061 O O . ALA B 1 14 ? 17.984 -21.406 -3.385 1 69.62 14 ALA B O 1
ATOM 3062 N N . MET B 1 15 ? 16.656 -19.828 -4.109 1 71.56 15 MET B N 1
ATOM 3063 C CA . MET B 1 15 ? 15.828 -20.812 -4.805 1 71.56 15 MET B CA 1
ATOM 3064 C C . MET B 1 15 ? 16.594 -21.438 -5.973 1 71.56 15 MET B C 1
ATOM 3066 O O . MET B 1 15 ? 16.5 -22.641 -6.207 1 71.56 15 MET B O 1
ATOM 3070 N N . ALA B 1 16 ? 17.297 -20.562 -6.629 1 68.81 16 ALA B N 1
ATOM 3071 C CA . ALA B 1 16 ? 18.078 -21.078 -7.754 1 68.81 16 ALA B CA 1
ATOM 3072 C C . ALA B 1 16 ? 19.156 -22.047 -7.277 1 68.81 16 ALA B C 1
ATOM 3074 O O . ALA B 1 16 ? 19.297 -23.141 -7.84 1 68.81 16 ALA B O 1
ATOM 3075 N N . LEU B 1 17 ? 19.812 -21.672 -6.242 1 72.25 17 LEU B N 1
ATOM 3076 C CA . LEU B 1 17 ? 20.859 -22.531 -5.691 1 72.25 17 LEU B CA 1
ATOM 3077 C C . LEU B 1 17 ? 20.281 -23.797 -5.09 1 72.25 17 LEU B C 1
ATOM 3079 O O . LEU B 1 17 ? 20.859 -24.875 -5.227 1 72.25 17 LEU B O 1
ATOM 3083 N N . GLY B 1 18 ? 19.172 -23.594 -4.453 1 72.06 18 GLY B N 1
ATOM 3084 C CA . GLY B 1 18 ? 18.5 -24.75 -3.887 1 72.06 18 GLY B CA 1
ATOM 3085 C C . GLY B 1 18 ? 18.031 -25.75 -4.938 1 72.06 18 GLY B C 1
ATOM 3086 O O . GLY B 1 18 ? 18.156 -26.953 -4.758 1 72.06 18 GLY B O 1
ATOM 3087 N N . THR B 1 19 ? 17.562 -25.188 -5.98 1 69.88 19 THR B N 1
ATOM 3088 C CA . THR B 1 19 ? 17.125 -26.047 -7.07 1 69.88 19 THR B CA 1
ATOM 3089 C C . THR B 1 19 ? 18.281 -26.828 -7.664 1 69.88 19 THR B C 1
ATOM 3091 O O . THR B 1 19 ? 18.172 -28.016 -7.938 1 69.88 19 THR B O 1
ATOM 3094 N N . ILE B 1 20 ? 19.312 -26.141 -7.781 1 70.81 20 ILE B N 1
ATOM 3095 C CA . ILE B 1 20 ? 20.5 -26.797 -8.297 1 70.81 20 ILE B CA 1
ATOM 3096 C C . ILE B 1 20 ? 20.953 -27.891 -7.332 1 70.81 20 ILE B C 1
ATOM 3098 O O . ILE B 1 20 ? 21.328 -28.984 -7.754 1 70.81 20 ILE B O 1
ATOM 3102 N N . GLY B 1 21 ? 20.828 -27.5 -6.082 1 71.81 21 GLY B N 1
ATOM 3103 C CA . GLY B 1 21 ? 21.203 -28.484 -5.074 1 71.81 21 GLY B CA 1
ATOM 3104 C C . GLY B 1 21 ? 20.297 -29.688 -5.059 1 71.81 21 GLY B C 1
ATOM 3105 O O . GLY B 1 21 ? 20.766 -30.828 -4.98 1 71.81 21 GLY B O 1
ATOM 3106 N N . ILE B 1 22 ? 19.047 -29.469 -5.191 1 72.12 22 ILE B N 1
ATOM 3107 C CA . ILE B 1 22 ? 18.078 -30.562 -5.172 1 72.12 22 ILE B CA 1
ATOM 3108 C C . ILE B 1 22 ? 18.234 -31.422 -6.422 1 72.12 22 ILE B C 1
ATOM 3110 O O . ILE B 1 22 ? 18.234 -32.656 -6.34 1 72.12 22 ILE B O 1
ATOM 3114 N N . LEU B 1 23 ? 18.484 -30.797 -7.504 1 69 23 LEU B N 1
ATOM 3115 C CA . LEU B 1 23 ? 18.672 -31.531 -8.75 1 69 23 LEU B CA 1
ATOM 3116 C C . LEU B 1 23 ? 19.938 -32.375 -8.695 1 69 23 LEU B C 1
ATOM 3118 O O . LEU B 1 23 ? 19.969 -33.5 -9.18 1 69 23 LEU B O 1
ATOM 3122 N N . SER B 1 24 ? 20.922 -31.781 -8.117 1 70.31 24 SER B N 1
ATOM 3123 C CA . SER B 1 24 ? 22.172 -32.531 -7.977 1 70.31 24 SER B CA 1
ATOM 3124 C C . SER B 1 24 ? 22.031 -33.719 -7.031 1 70.31 24 SER B C 1
ATOM 3126 O O . SER B 1 24 ? 22.562 -34.781 -7.281 1 70.31 24 SER B O 1
ATOM 3128 N N . MET B 1 25 ? 21.312 -33.469 -6.016 1 69.69 25 MET B N 1
ATOM 3129 C CA . MET B 1 25 ? 21.078 -34.562 -5.051 1 69.69 25 MET B CA 1
ATOM 3130 C C . MET B 1 25 ? 20.297 -35.688 -5.68 1 69.69 25 MET B C 1
ATOM 3132 O O . MET B 1 25 ? 20.609 -36.875 -5.461 1 69.69 25 MET B O 1
ATOM 3136 N N . PHE B 1 26 ? 19.406 -35.312 -6.375 1 64.44 26 PHE B N 1
ATOM 3137 C CA . PHE B 1 26 ? 18.594 -36.344 -7.012 1 64.44 26 PHE B CA 1
ATOM 3138 C C . PHE B 1 26 ? 19.391 -37.062 -8.102 1 64.44 26 PHE B C 1
ATOM 3140 O O . PHE B 1 26 ? 19.219 -38.25 -8.312 1 64.44 26 PHE B O 1
ATOM 3147 N N . SER B 1 27 ? 20.172 -36.344 -8.742 1 61.72 27 SER B N 1
ATOM 3148 C CA . SER B 1 27 ? 20.984 -36.969 -9.789 1 61.72 27 SER B CA 1
ATOM 3149 C C . SER B 1 27 ? 21.938 -38 -9.203 1 61.72 27 SER B C 1
ATOM 3151 O O . SER B 1 27 ? 22.266 -39 -9.852 1 61.72 27 SER B O 1
ATOM 3153 N N . VAL B 1 28 ? 22.328 -37.688 -8.008 1 63.41 28 VAL B N 1
ATOM 3154 C CA . VAL B 1 28 ? 23.281 -38.594 -7.379 1 63.41 28 VAL B CA 1
ATOM 3155 C C . VAL B 1 28 ? 22.547 -39.781 -6.754 1 63.41 28 VAL B C 1
ATOM 3157 O O . VAL B 1 28 ? 23.031 -40.906 -6.801 1 63.41 28 VAL B O 1
ATOM 3160 N N . THR B 1 29 ? 21.5 -39.438 -6.125 1 57.81 29 THR B N 1
ATOM 3161 C CA . THR B 1 29 ? 20.797 -40.469 -5.363 1 57.81 29 THR B CA 1
ATOM 3162 C C . THR B 1 29 ? 19.953 -41.344 -6.281 1 57.81 29 THR B C 1
ATOM 3164 O O . THR B 1 29 ? 19.578 -42.469 -5.918 1 57.81 29 THR B O 1
ATOM 3167 N N . CYS B 1 30 ? 19.391 -40.625 -7.125 1 52.41 30 CYS B N 1
ATOM 3168 C CA . CYS B 1 30 ? 18.469 -41.406 -7.938 1 52.41 30 CYS B CA 1
ATOM 3169 C C . CYS B 1 30 ? 19.219 -42.406 -8.789 1 52.41 30 CYS B C 1
ATOM 3171 O O . CYS B 1 30 ? 20.031 -42.031 -9.633 1 52.41 30 CYS B O 1
ATOM 3173 N N . LYS B 1 31 ? 19.797 -43.312 -8.023 1 50.28 31 LYS B N 1
ATOM 3174 C CA . LYS B 1 31 ? 20.281 -44.469 -8.773 1 50.28 31 LYS B CA 1
ATOM 3175 C C . LYS B 1 31 ? 19.281 -44.875 -9.852 1 50.28 31 LYS B C 1
ATOM 3177 O O . LYS B 1 31 ? 18.062 -44.75 -9.648 1 50.28 31 LYS B O 1
ATOM 3182 N N . SER B 1 32 ? 19.828 -44.719 -11.078 1 47.72 32 SER B N 1
ATOM 3183 C CA . SER B 1 32 ? 19.172 -45.188 -12.289 1 47.72 32 SER B CA 1
ATOM 3184 C C . SER B 1 32 ? 18.453 -46.531 -12.031 1 47.72 32 SER B C 1
ATOM 3186 O O . SER B 1 32 ? 19.094 -47.562 -11.828 1 47.72 32 SER B O 1
ATOM 3188 N N . THR B 1 33 ? 18 -46.719 -10.828 1 43.78 33 THR B N 1
ATOM 3189 C CA . THR B 1 33 ? 17.5 -48.094 -10.883 1 43.78 33 THR B CA 1
ATOM 3190 C C . THR B 1 33 ? 17.031 -48.438 -12.289 1 43.78 33 THR B C 1
ATOM 3192 O O . THR B 1 33 ? 16.75 -47.562 -13.094 1 43.78 33 THR B O 1
ATOM 3195 N N . ASP B 1 34 ? 16.859 -49.844 -12.344 1 41.16 34 ASP B N 1
ATOM 3196 C CA . ASP B 1 34 ? 16.594 -50.812 -13.391 1 41.16 34 ASP B CA 1
ATOM 3197 C C . ASP B 1 34 ? 15.555 -50.312 -14.391 1 41.16 34 ASP B C 1
ATOM 3199 O O . ASP B 1 34 ? 14.891 -49.281 -14.125 1 41.16 34 ASP B O 1
ATOM 3203 N N . ASN B 1 35 ? 14.562 -51.375 -14.789 1 47 35 ASN B N 1
ATOM 3204 C CA . ASN B 1 35 ? 13.695 -51.656 -15.93 1 47 35 ASN B CA 1
ATOM 3205 C C . ASN B 1 35 ? 12.586 -50.594 -16.062 1 47 35 ASN B C 1
ATOM 3207 O O . ASN B 1 35 ? 12.242 -49.938 -15.094 1 47 35 ASN B O 1
ATOM 3211 N N . ASN B 1 36 ? 12.016 -50.375 -17.344 1 53.38 36 ASN B N 1
ATOM 3212 C CA . ASN B 1 36 ? 11.016 -49.594 -18.062 1 53.38 36 ASN B CA 1
ATOM 3213 C C . ASN B 1 36 ? 9.711 -49.469 -17.281 1 53.38 36 ASN B C 1
ATOM 3215 O O . ASN B 1 36 ? 8.859 -50.344 -17.328 1 53.38 36 ASN B O 1
ATOM 3219 N N . PHE B 1 37 ? 9.711 -48.875 -16.016 1 57.53 37 PHE B N 1
ATOM 3220 C CA . PHE B 1 37 ? 8.469 -48.719 -15.281 1 57.53 37 PHE B CA 1
ATOM 3221 C C . PHE B 1 37 ? 7.289 -48.531 -16.234 1 57.53 37 PHE B C 1
ATOM 3223 O O . PHE B 1 37 ? 6.27 -49.219 -16.109 1 57.53 37 PHE B O 1
ATOM 3230 N N . TRP B 1 38 ? 7.57 -47.688 -17.047 1 59.59 38 TRP B N 1
ATOM 3231 C CA . TRP B 1 38 ? 6.473 -47.438 -17.969 1 59.59 38 TRP B CA 1
ATOM 3232 C C . TRP B 1 38 ? 6.262 -48.594 -18.922 1 59.59 38 TRP B C 1
ATOM 3234 O O . TRP B 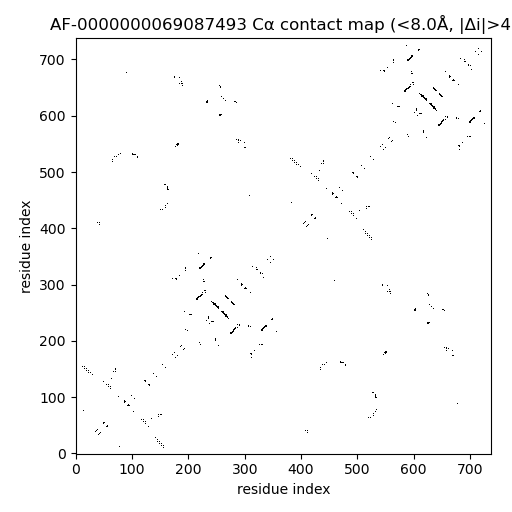1 38 ? 5.125 -48.938 -19.25 1 59.59 38 TRP B O 1
ATOM 3244 N N . LYS B 1 39 ? 7.422 -49.188 -19.203 1 61.34 39 LYS B N 1
ATOM 3245 C CA . LYS B 1 39 ? 7.266 -50.344 -20.047 1 61.34 39 LYS B CA 1
ATOM 3246 C C . LYS B 1 39 ? 6.617 -51.5 -19.297 1 61.34 39 LYS B C 1
ATOM 3248 O O . LYS B 1 39 ? 5.758 -52.219 -19.844 1 61.34 39 LYS B O 1
ATOM 3253 N N . SER B 1 40 ? 7.094 -51.625 -18.109 1 61.69 40 SER B N 1
ATOM 3254 C CA . SER B 1 40 ? 6.547 -52.719 -17.328 1 61.69 40 SER B CA 1
ATOM 3255 C C . SER B 1 40 ? 5.094 -52.469 -16.938 1 61.69 40 SER B C 1
ATOM 3257 O O . SER B 1 40 ? 4.27 -53.375 -16.938 1 61.69 40 SER B O 1
ATOM 3259 N N . THR B 1 41 ? 4.805 -51.312 -16.578 1 60.12 41 THR B N 1
ATOM 3260 C CA . THR B 1 41 ? 3.459 -50.938 -16.141 1 60.12 41 THR B CA 1
ATOM 3261 C C . THR B 1 41 ? 2.475 -51 -17.312 1 60.12 41 THR B C 1
ATOM 3263 O O . THR B 1 41 ? 1.329 -51.438 -17.141 1 60.12 41 THR B O 1
ATOM 3266 N N . PHE B 1 42 ? 3.064 -50.625 -18.406 1 57.94 42 PHE B N 1
ATOM 3267 C CA . PHE B 1 42 ? 2.158 -50.562 -19.547 1 57.94 42 PHE B CA 1
ATOM 3268 C C . PHE B 1 42 ? 2.096 -51.906 -20.25 1 57.94 42 PHE B C 1
ATOM 3270 O O . PHE B 1 42 ? 1.118 -52.219 -20.938 1 57.94 42 PHE B O 1
ATOM 3277 N N . THR B 1 43 ? 3.275 -52.531 -20.219 1 57.41 43 THR B N 1
ATOM 3278 C CA . THR B 1 43 ? 3.236 -53.875 -20.812 1 57.41 43 THR B CA 1
ATOM 3279 C C . THR B 1 43 ? 2.502 -54.844 -19.891 1 57.41 43 THR B C 1
ATOM 3281 O O . THR B 1 43 ? 1.959 -55.844 -20.359 1 57.41 43 THR B O 1
ATOM 3284 N N . SER B 1 44 ? 2.701 -54.562 -18.594 1 53.78 44 SER B N 1
ATOM 3285 C CA . SER B 1 44 ? 2.012 -55.5 -17.719 1 53.78 44 SER B CA 1
ATOM 3286 C C . SER B 1 44 ? 0.499 -55.344 -17.797 1 53.78 44 SER B C 1
ATOM 3288 O O . SER B 1 44 ? 0.013 -54.25 -18.172 1 53.78 44 SER B O 1
ATOM 3290 N N . ASN B 1 45 ? -0.365 -56.375 -17.672 1 50 45 ASN B N 1
ATOM 3291 C CA . ASN B 1 45 ? -1.815 -56.531 -17.656 1 50 45 ASN B CA 1
ATOM 3292 C C . ASN B 1 45 ? -2.494 -55.375 -16.922 1 50 45 ASN B C 1
ATOM 3294 O O . ASN B 1 45 ? -3.719 -55.344 -16.781 1 50 45 ASN B O 1
ATOM 3298 N N . ASN B 1 46 ? -1.851 -54.594 -16.297 1 51.12 46 ASN B N 1
ATOM 3299 C CA . ASN B 1 46 ? -2.484 -53.531 -15.547 1 51.12 46 ASN B CA 1
ATOM 3300 C C . ASN B 1 46 ? -2.998 -52.438 -16.469 1 51.12 46 ASN B C 1
ATOM 3302 O O . ASN B 1 46 ? -3.309 -51.312 -16.016 1 51.12 46 ASN B O 1
ATOM 3306 N N . VAL B 1 47 ? -2.941 -52.625 -17.766 1 53.81 47 VAL B N 1
ATOM 3307 C CA . VAL B 1 47 ? -3.408 -51.906 -18.938 1 53.81 47 VAL B CA 1
ATOM 3308 C C . VAL B 1 47 ? -4.895 -51.594 -18.797 1 53.81 47 VAL B C 1
ATOM 3310 O O . VAL B 1 47 ? -5.395 -50.625 -19.422 1 53.81 47 VAL B O 1
ATOM 3313 N N . ASN B 1 48 ? -5.43 -52.312 -18.047 1 56.5 48 ASN B N 1
ATOM 3314 C CA . ASN B 1 48 ? -6.859 -52.031 -18.031 1 56.5 48 ASN B CA 1
ATOM 3315 C C . ASN B 1 48 ? -7.148 -50.656 -17.422 1 56.5 48 ASN B C 1
ATOM 3317 O O . ASN B 1 48 ? -8.188 -50.062 -17.688 1 56.5 48 ASN B O 1
ATOM 3321 N N . LEU B 1 49 ? -6.254 -50.281 -16.625 1 56.34 49 LEU B N 1
ATOM 3322 C CA . LEU B 1 49 ? -6.504 -49 -15.953 1 56.34 49 LEU B CA 1
ATOM 3323 C C . LEU B 1 49 ? -6.461 -47.844 -16.938 1 56.34 49 LEU B C 1
ATOM 3325 O O . LEU B 1 49 ? -7.203 -46.875 -16.781 1 56.34 49 LEU B O 1
ATOM 3329 N N . PHE B 1 50 ? -5.641 -48.062 -17.984 1 56.69 50 PHE B N 1
ATOM 3330 C CA . PHE B 1 50 ? -5.566 -47.031 -19.016 1 56.69 50 PHE B CA 1
ATOM 3331 C C . PHE B 1 50 ? -6.641 -47.219 -20.078 1 56.69 50 PHE B C 1
ATOM 3333 O O . PHE B 1 50 ? -6.809 -46.406 -20.953 1 56.69 50 PHE B O 1
ATOM 3340 N N . GLY B 1 51 ? -7.266 -48.375 -19.812 1 58.09 51 GLY B N 1
ATOM 3341 C CA . GLY B 1 51 ? -8.383 -48.594 -20.719 1 58.09 51 GLY B CA 1
ATOM 3342 C C . GLY B 1 51 ? -9.586 -47.719 -20.391 1 58.09 51 GLY B C 1
ATOM 3343 O O . GLY B 1 51 ? -10.367 -47.375 -21.281 1 58.09 51 GLY B O 1
ATOM 3344 N N . ASP B 1 52 ? -9.734 -47.406 -19.047 1 64.12 52 ASP B N 1
ATOM 3345 C CA . ASP B 1 52 ? -10.836 -46.531 -18.656 1 64.12 52 ASP B CA 1
ATOM 3346 C C . ASP B 1 52 ? -10.398 -45.062 -18.688 1 64.12 52 ASP B C 1
ATOM 3348 O O . ASP B 1 52 ? -9.484 -44.656 -17.969 1 64.12 52 ASP B O 1
ATOM 3352 N N . GLU B 1 53 ? -10.969 -44.406 -19.656 1 65 53 GLU B N 1
ATOM 3353 C CA . GLU B 1 53 ? -10.625 -43 -19.906 1 65 53 GLU B CA 1
ATOM 3354 C C . GLU B 1 53 ? -10.758 -42.156 -18.641 1 65 53 GLU B C 1
ATOM 3356 O O . GLU B 1 53 ? -9.93 -41.281 -18.375 1 65 53 GLU B O 1
ATOM 3361 N N . LEU B 1 54 ? -11.719 -42.469 -17.859 1 67.31 54 LEU B N 1
ATOM 3362 C CA . LEU B 1 54 ? -11.953 -41.688 -16.641 1 67.31 54 LEU B CA 1
ATOM 3363 C C . LEU B 1 54 ? -10.852 -41.938 -15.625 1 67.31 54 LEU B C 1
ATOM 3365 O O . LEU B 1 54 ? -10.383 -41 -14.977 1 67.31 54 LEU B O 1
ATOM 3369 N N . SER B 1 55 ? -10.523 -43.156 -15.555 1 71.44 55 SER B N 1
ATOM 3370 C CA . SER B 1 55 ? -9.492 -43.5 -14.578 1 71.44 55 SER B CA 1
ATOM 3371 C C . SER B 1 55 ? -8.148 -42.875 -14.969 1 71.44 55 SER B C 1
ATOM 3373 O O . SER B 1 55 ? -7.43 -42.375 -14.109 1 71.44 55 SER B O 1
ATOM 3375 N N . TYR B 1 56 ? -8.008 -42.812 -16.266 1 73.19 56 TYR B N 1
ATOM 3376 C CA . TYR B 1 56 ? -6.762 -42.219 -16.766 1 73.19 56 TYR B CA 1
ATOM 3377 C C . TYR B 1 56 ? -6.711 -40.719 -16.5 1 73.19 56 TYR B C 1
ATOM 3379 O O . TYR B 1 56 ? -5.699 -40.219 -16.016 1 73.19 56 TYR B O 1
ATOM 3387 N N . ASN B 1 57 ? -7.777 -40.062 -16.766 1 77.25 57 ASN B N 1
ATOM 3388 C CA . ASN B 1 57 ? -7.836 -38.594 -16.547 1 77.25 57 ASN B CA 1
ATOM 3389 C C . ASN B 1 57 ? -7.676 -38.25 -15.07 1 77.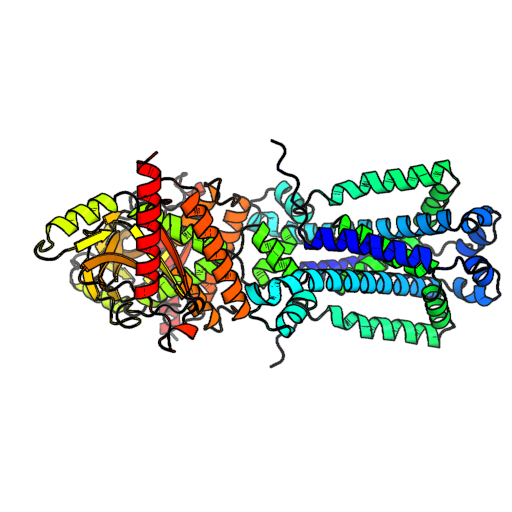25 57 ASN B C 1
ATOM 3391 O O . ASN B 1 57 ? -6.984 -37.281 -14.727 1 77.25 57 ASN B O 1
ATOM 3395 N N . LEU B 1 58 ? -8.266 -39.031 -14.289 1 81.25 58 LEU B N 1
ATOM 3396 C CA . LEU B 1 58 ? -8.219 -38.75 -12.859 1 81.25 58 LEU B CA 1
ATOM 3397 C C . LEU B 1 58 ? -6.812 -38.969 -12.312 1 81.25 58 LEU B C 1
ATOM 3399 O O . LEU B 1 58 ? -6.375 -38.219 -11.43 1 81.25 58 LEU B O 1
ATOM 3403 N N . ILE B 1 59 ? -6.133 -39.906 -12.859 1 82.62 59 ILE B N 1
ATOM 3404 C CA . ILE B 1 59 ? -4.773 -40.188 -12.406 1 82.62 59 ILE B CA 1
ATOM 3405 C C . ILE B 1 59 ? -3.865 -39.031 -12.742 1 82.62 59 ILE B C 1
ATOM 3407 O O . ILE B 1 59 ? -3.139 -38.531 -11.875 1 82.62 59 ILE B O 1
ATOM 3411 N N . PHE B 1 60 ? -4.016 -38.5 -13.93 1 82.25 60 PHE B N 1
ATOM 3412 C CA . PHE B 1 60 ? -3.115 -37.438 -14.359 1 82.25 60 PHE B CA 1
ATOM 3413 C C . PHE B 1 60 ? -3.508 -36.094 -13.719 1 82.25 60 PHE B C 1
ATOM 3415 O O . PHE B 1 60 ? -2.646 -35.281 -13.422 1 82.25 60 PHE B O 1
ATOM 3422 N N . VAL B 1 61 ? -4.742 -35.906 -13.453 1 85.31 61 VAL B N 1
ATOM 3423 C CA . VAL B 1 61 ? -5.172 -34.719 -12.75 1 85.31 61 VAL B CA 1
ATOM 3424 C C . VAL B 1 61 ? -4.641 -34.75 -11.32 1 85.31 61 VAL B C 1
ATOM 3426 O O . VAL B 1 61 ? -4.145 -33.719 -10.82 1 85.31 61 VAL B O 1
ATOM 3429 N N . THR B 1 62 ? -4.75 -35.906 -10.742 1 86.06 62 THR B N 1
ATOM 3430 C CA . THR B 1 62 ? -4.254 -36.031 -9.375 1 86.06 62 THR B CA 1
ATOM 3431 C C . THR B 1 62 ? -2.744 -35.812 -9.32 1 86.06 62 THR B C 1
ATOM 3433 O O . THR B 1 62 ? -2.248 -35.094 -8.445 1 86.06 62 THR B O 1
ATOM 3436 N N . LEU B 1 63 ? -2.066 -36.344 -10.312 1 84.62 63 LEU B N 1
ATOM 3437 C CA . LEU B 1 63 ? -0.621 -36.156 -10.367 1 84.62 63 LEU B CA 1
ATOM 3438 C C . LEU B 1 63 ? -0.278 -34.688 -10.609 1 84.62 63 LEU B C 1
ATOM 3440 O O . LEU B 1 63 ? 0.69 -34.156 -10.047 1 84.62 63 LEU B O 1
ATOM 3444 N N . GLY B 1 64 ? -1.076 -34.062 -11.445 1 86.94 64 GLY B N 1
ATOM 3445 C CA . GLY B 1 64 ? -0.864 -32.656 -11.703 1 86.94 64 GLY B CA 1
ATOM 3446 C C . GLY B 1 64 ? -1.055 -31.781 -10.477 1 86.94 64 GLY B C 1
ATOM 3447 O O . GLY B 1 64 ? -0.252 -30.891 -10.211 1 86.94 64 GLY B O 1
ATOM 3448 N N . ILE B 1 65 ? -2.051 -32.094 -9.727 1 86.94 65 ILE B N 1
ATOM 3449 C CA . ILE B 1 65 ? -2.336 -31.312 -8.523 1 86.94 65 ILE B CA 1
ATOM 3450 C C . ILE B 1 65 ? -1.24 -31.547 -7.484 1 86.94 65 ILE B C 1
ATOM 3452 O O . ILE B 1 65 ? -0.801 -30.609 -6.812 1 86.94 65 ILE B O 1
ATOM 3456 N N . ILE B 1 66 ? -0.801 -32.781 -7.402 1 85.19 66 ILE B N 1
ATOM 3457 C CA . ILE B 1 66 ? 0.27 -33.094 -6.465 1 85.19 66 ILE B CA 1
ATOM 3458 C C . ILE B 1 66 ? 1.543 -32.344 -6.863 1 85.19 66 ILE B C 1
ATOM 3460 O O . ILE B 1 66 ? 2.262 -31.828 -6.004 1 85.19 66 ILE B O 1
ATOM 3464 N N . ASP B 1 67 ? 1.774 -32.281 -8.133 1 85.94 67 ASP B N 1
ATOM 3465 C CA . ASP B 1 67 ? 2.955 -31.562 -8.625 1 85.94 67 ASP B CA 1
ATOM 3466 C C . ASP B 1 67 ? 2.912 -30.078 -8.242 1 85.94 67 ASP B C 1
ATOM 3468 O O . ASP B 1 67 ? 3.9 -29.531 -7.75 1 85.94 67 ASP B O 1
ATOM 3472 N N . ILE B 1 68 ? 1.794 -29.531 -8.43 1 86.12 68 ILE B N 1
ATOM 3473 C CA . ILE B 1 68 ? 1.649 -28.109 -8.125 1 86.12 68 ILE B CA 1
ATOM 3474 C C . ILE B 1 68 ? 1.775 -27.891 -6.617 1 86.12 68 ILE B C 1
ATOM 3476 O O . ILE B 1 68 ? 2.441 -26.938 -6.176 1 86.12 68 ILE B O 1
ATOM 3480 N N . TRP B 1 69 ? 1.176 -28.797 -5.91 1 85.62 69 TRP B N 1
ATOM 3481 C CA . TRP B 1 69 ? 1.212 -28.656 -4.457 1 85.62 69 TRP B CA 1
ATOM 3482 C C . TRP B 1 69 ? 2.635 -28.828 -3.932 1 85.62 69 TRP B C 1
ATOM 3484 O O . TRP B 1 69 ? 3.074 -28.062 -3.07 1 85.62 69 TRP B O 1
ATOM 3494 N N . VAL B 1 70 ? 3.309 -29.812 -4.391 1 83 70 VAL B N 1
ATOM 3495 C CA . VAL B 1 70 ? 4.68 -30.062 -3.953 1 83 70 VAL B CA 1
ATOM 3496 C C . VAL B 1 70 ? 5.574 -28.891 -4.371 1 83 70 VAL B C 1
ATOM 3498 O O . VAL B 1 70 ? 6.426 -28.453 -3.596 1 83 70 VAL B O 1
ATOM 3501 N N . GLY B 1 71 ? 5.391 -28.484 -5.574 1 82.12 71 GLY B N 1
ATOM 3502 C CA . GLY B 1 71 ? 6.156 -27.344 -6.043 1 82.12 71 GLY B CA 1
ATOM 3503 C C . GLY B 1 71 ? 5.969 -26.094 -5.188 1 82.12 71 GLY B C 1
ATOM 3504 O O . GLY B 1 71 ? 6.938 -25.406 -4.867 1 82.12 71 GLY B O 1
ATOM 3505 N N . GLU B 1 72 ? 4.793 -25.891 -4.793 1 83.56 72 GLU B N 1
ATOM 3506 C CA . GLU B 1 72 ? 4.496 -24.719 -3.955 1 83.56 72 GLU B CA 1
ATOM 3507 C C . GLU B 1 72 ? 5.105 -24.875 -2.564 1 83.56 72 GLU B C 1
ATOM 3509 O O . GLU B 1 72 ? 5.602 -23.906 -1.988 1 83.56 72 GLU B O 1
ATOM 3514 N N . MET B 1 73 ? 5.094 -26.062 -2.105 1 83.5 73 MET B N 1
ATOM 3515 C CA . MET B 1 73 ? 5.668 -26.312 -0.784 1 83.5 73 MET B CA 1
ATOM 3516 C C . MET B 1 73 ? 7.176 -26.094 -0.796 1 83.5 73 MET B C 1
ATOM 3518 O O . MET B 1 73 ? 7.734 -25.531 0.147 1 83.5 73 MET B O 1
ATOM 3522 N N . ILE B 1 74 ? 7.766 -26.531 -1.822 1 81.06 74 ILE B N 1
ATOM 3523 C CA . ILE B 1 74 ? 9.203 -26.328 -1.947 1 81.06 74 ILE B CA 1
ATOM 3524 C C . ILE B 1 74 ? 9.516 -24.844 -2.021 1 81.06 74 ILE B C 1
ATOM 3526 O O . ILE B 1 74 ? 10.438 -24.359 -1.359 1 81.06 74 ILE B O 1
ATOM 3530 N N . LYS B 1 75 ? 8.773 -24.203 -2.803 1 81.56 75 LYS B N 1
ATOM 3531 C CA . LYS B 1 75 ? 8.961 -22.75 -2.926 1 81.56 75 LYS B CA 1
ATOM 3532 C C . LYS B 1 75 ? 8.82 -22.062 -1.572 1 81.56 75 LYS B C 1
ATOM 3534 O O . LYS B 1 75 ? 9.625 -21.203 -1.225 1 81.56 75 LYS B O 1
ATOM 3539 N N . ARG B 1 76 ? 7.871 -22.453 -0.812 1 83 76 ARG B N 1
ATOM 3540 C CA . ARG B 1 76 ? 7.594 -21.828 0.475 1 83 76 ARG B CA 1
ATOM 3541 C C . ARG B 1 76 ? 8.711 -22.109 1.474 1 83 76 ARG B C 1
ATOM 3543 O O . ARG B 1 76 ? 9.008 -21.266 2.332 1 83 76 ARG B O 1
ATOM 3550 N N . VAL B 1 77 ? 9.273 -23.234 1.332 1 83 77 VAL B N 1
ATOM 3551 C CA . VAL B 1 77 ? 10.398 -23.562 2.203 1 83 77 VAL B CA 1
ATOM 3552 C C . VAL B 1 77 ? 11.578 -22.656 1.89 1 83 77 VAL B C 1
ATOM 3554 O O . VAL B 1 77 ? 12.273 -22.203 2.799 1 83 77 VAL B O 1
ATOM 3557 N N . PHE B 1 78 ? 11.758 -22.375 0.663 1 80.56 78 PHE B N 1
ATOM 3558 C CA . PHE B 1 78 ? 12.852 -21.469 0.292 1 80.56 78 PHE B CA 1
ATOM 3559 C C . PHE B 1 78 ? 12.555 -20.047 0.735 1 80.56 78 PHE B C 1
ATOM 3561 O O . PHE B 1 78 ? 13.469 -19.312 1.132 1 80.56 78 PHE B O 1
ATOM 3568 N N . VAL B 1 79 ? 11.344 -19.688 0.655 1 80.5 79 VAL B N 1
ATOM 3569 C CA . VAL B 1 79 ? 10.953 -18.375 1.141 1 80.5 79 VAL B CA 1
ATOM 3570 C C . VAL B 1 79 ? 11.18 -18.281 2.648 1 80.5 79 VAL B C 1
ATOM 3572 O O . VAL B 1 79 ? 11.672 -17.281 3.156 1 80.5 79 VAL B O 1
ATOM 3575 N N . PHE B 1 80 ? 10.828 -19.344 3.291 1 84.5 80 PHE B N 1
ATOM 3576 C CA . PHE B 1 80 ? 11.016 -19.406 4.734 1 84.5 80 PHE B CA 1
ATOM 3577 C C . PHE B 1 80 ? 12.492 -19.281 5.098 1 84.5 80 PHE B C 1
ATOM 3579 O O . PHE B 1 80 ? 12.844 -18.531 6.016 1 84.5 80 PHE B O 1
ATOM 3586 N N . CYS B 1 81 ? 13.32 -19.969 4.324 1 81.12 81 CYS B N 1
ATOM 3587 C CA . CYS B 1 81 ? 14.758 -19.906 4.59 1 81.12 81 CYS B CA 1
ATOM 3588 C C . CYS B 1 81 ? 15.289 -18.5 4.34 1 81.12 81 CYS B C 1
ATOM 3590 O O . CYS B 1 81 ? 16.156 -18.016 5.082 1 81.12 81 CYS B O 1
ATOM 3592 N N . GLY B 1 82 ? 14.828 -17.859 3.422 1 78.88 82 GLY B N 1
ATOM 3593 C CA . GLY B 1 82 ? 15.242 -16.5 3.146 1 78.88 82 GLY B CA 1
ATOM 3594 C C . GLY B 1 82 ? 14.805 -15.516 4.219 1 78.88 82 GLY B C 1
ATOM 3595 O O . GLY B 1 82 ? 15.57 -14.641 4.617 1 78.88 82 GLY B O 1
ATOM 3596 N N . GLU B 1 83 ? 13.602 -15.727 4.727 1 79.25 83 GLU B N 1
ATOM 3597 C CA . GLU B 1 83 ? 13.055 -14.82 5.73 1 79.25 83 GLU B CA 1
ATOM 3598 C C . GLU B 1 83 ? 13.656 -15.094 7.105 1 79.25 83 GLU B C 1
ATOM 3600 O O . GLU B 1 83 ? 13.719 -14.195 7.953 1 79.25 83 GLU B O 1
ATOM 3605 N N . PHE B 1 84 ? 14.125 -16.297 7.199 1 82.75 84 PHE B N 1
ATOM 3606 C CA . PHE B 1 84 ? 14.672 -16.703 8.484 1 82.75 84 PHE B CA 1
ATOM 3607 C C . PHE B 1 84 ? 15.93 -15.914 8.82 1 82.75 84 PHE B C 1
ATOM 3609 O O . PHE B 1 84 ? 16.219 -15.656 9.992 1 82.75 84 PHE B O 1
ATOM 3616 N N . ARG B 1 85 ? 16.609 -15.43 7.906 1 80.94 85 ARG B N 1
ATOM 3617 C CA . ARG B 1 85 ? 17.812 -14.641 8.102 1 80.94 85 ARG B CA 1
ATOM 3618 C C . ARG B 1 85 ? 17.5 -13.289 8.719 1 80.94 85 ARG B C 1
ATOM 3620 O O . ARG B 1 85 ? 18.359 -12.672 9.359 1 80.94 85 ARG B O 1
ATOM 3627 N N . PHE B 1 86 ? 16.297 -12.867 8.555 1 78.44 86 PHE B N 1
ATOM 3628 C CA . PHE B 1 86 ? 15.906 -11.555 9.055 1 78.44 86 PHE B CA 1
ATOM 3629 C C . PHE B 1 86 ? 15.023 -11.68 10.289 1 78.44 86 PHE B C 1
ATOM 3631 O O . PHE B 1 86 ? 14.203 -10.805 10.562 1 78.44 86 PHE B O 1
ATOM 3638 N N . ILE B 1 87 ? 15.133 -12.727 11 1 81.5 87 ILE B N 1
ATOM 3639 C CA . ILE B 1 87 ? 14.242 -13.016 12.117 1 81.5 87 ILE B CA 1
ATOM 3640 C C . ILE B 1 87 ? 14.391 -11.93 13.18 1 81.5 87 ILE B C 1
ATOM 3642 O O . ILE B 1 87 ? 13.398 -11.492 13.773 1 81.5 87 ILE B O 1
ATOM 3646 N N . ASN B 1 88 ? 15.508 -11.383 13.359 1 75.44 88 ASN B N 1
ATOM 3647 C CA . ASN B 1 88 ? 15.734 -10.406 14.422 1 75.44 88 ASN B CA 1
ATOM 3648 C C . ASN B 1 88 ? 15.406 -8.992 13.969 1 75.44 88 ASN B C 1
ATOM 3650 O O . ASN B 1 88 ? 14.844 -8.203 14.734 1 75.44 88 ASN B O 1
ATOM 3654 N N . SER B 1 89 ? 15.656 -8.695 12.758 1 70.81 89 SER B N 1
ATOM 3655 C CA . SER B 1 89 ? 15.484 -7.336 12.266 1 70.81 89 SER B CA 1
ATOM 3656 C C . SER B 1 89 ? 14.031 -7.055 11.898 1 70.81 89 SER B C 1
ATOM 3658 O O . SER B 1 89 ? 13.5 -5.984 12.211 1 70.81 89 SER B O 1
ATOM 3660 N N . ARG B 1 90 ? 13.367 -8.117 11.414 1 74.19 90 ARG B N 1
ATOM 3661 C CA . ARG B 1 90 ? 12.031 -7.867 10.883 1 74.19 90 ARG B CA 1
ATOM 3662 C C . ARG B 1 90 ? 10.961 -8.438 11.805 1 74.19 90 ARG B C 1
ATOM 3664 O O . ARG B 1 90 ? 9.844 -7.922 11.867 1 74.19 90 ARG B O 1
ATOM 3671 N N . TYR B 1 91 ? 11.297 -9.539 12.477 1 75.62 91 TYR B N 1
ATOM 3672 C CA . TYR B 1 91 ? 10.242 -10.258 13.188 1 75.62 91 TYR B CA 1
ATOM 3673 C C . TYR B 1 91 ? 10.492 -10.25 14.688 1 75.62 91 TYR B C 1
ATOM 3675 O O . TYR B 1 91 ? 9.844 -10.984 15.438 1 75.62 91 TYR B O 1
ATOM 3683 N N . ASP B 1 92 ? 11.383 -9.5 15.195 1 73.56 92 ASP B N 1
ATOM 3684 C CA . ASP B 1 92 ? 11.68 -9.359 16.625 1 73.56 92 ASP B CA 1
ATOM 3685 C C . ASP B 1 92 ? 11.977 -10.711 17.266 1 73.56 92 ASP B C 1
ATOM 3687 O O . ASP B 1 92 ? 11.508 -10.992 18.359 1 73.56 92 ASP B O 1
ATOM 3691 N N . GLY B 1 93 ? 12.5 -11.672 16.547 1 75.56 93 GLY B N 1
ATOM 3692 C CA . GLY B 1 93 ? 12.969 -12.945 17.062 1 75.56 93 GLY B CA 1
ATOM 3693 C C . GLY B 1 93 ? 11.883 -14.008 17.125 1 75.56 93 GLY B C 1
ATOM 3694 O O . GLY B 1 93 ? 12.109 -15.109 17.625 1 75.56 93 GLY B O 1
ATOM 3695 N N . ARG B 1 94 ? 10.75 -13.773 16.797 1 82.88 94 ARG B N 1
ATOM 3696 C CA . ARG B 1 94 ? 9.656 -14.734 16.891 1 82.88 94 ARG B CA 1
ATOM 3697 C C . ARG B 1 94 ? 9.594 -15.594 15.625 1 82.88 94 ARG B C 1
ATOM 3699 O O . ARG B 1 94 ? 9.211 -15.117 14.562 1 82.88 94 ARG B O 1
ATOM 3706 N N . ILE B 1 95 ? 9.875 -16.844 15.805 1 85.94 95 ILE B N 1
ATOM 3707 C CA . ILE B 1 95 ? 9.93 -17.766 14.672 1 85.94 95 ILE B CA 1
ATOM 3708 C C . ILE B 1 95 ? 8.516 -18.047 14.172 1 85.94 95 ILE B C 1
ATOM 3710 O O . ILE B 1 95 ? 8.312 -18.297 12.977 1 85.94 95 ILE B O 1
ATOM 3714 N N . SER B 1 96 ? 7.559 -17.984 15.039 1 84.44 96 SER B N 1
ATOM 3715 C CA . SER B 1 96 ? 6.18 -18.25 14.648 1 84.44 96 SER B CA 1
ATOM 3716 C C . SER B 1 96 ? 5.691 -17.25 13.602 1 84.44 96 SER B C 1
ATOM 3718 O O . SER B 1 96 ? 4.953 -17.625 12.688 1 84.44 96 SER B O 1
ATOM 3720 N N . PHE B 1 97 ? 6.234 -16.078 13.664 1 80.31 97 PHE B N 1
ATOM 3721 C CA . PHE B 1 97 ? 5.832 -15.055 12.703 1 80.31 97 PHE B CA 1
ATOM 3722 C C . PHE B 1 97 ? 6.477 -15.305 11.352 1 80.31 97 PHE B C 1
ATOM 3724 O O . PHE B 1 97 ? 5.859 -15.055 10.312 1 80.31 97 PHE B O 1
ATOM 3731 N N . VAL B 1 98 ? 7.629 -15.867 11.445 1 83.88 98 VAL B N 1
ATOM 3732 C CA . VAL B 1 98 ? 8.32 -16.156 10.195 1 83.88 98 VAL B CA 1
ATOM 3733 C C . VAL B 1 98 ? 7.602 -17.281 9.453 1 83.88 98 VAL B C 1
ATOM 3735 O O . VAL B 1 98 ? 7.426 -17.203 8.234 1 83.88 98 VAL B O 1
ATOM 3738 N N . VAL B 1 99 ? 7.168 -18.25 10.211 1 84.12 99 VAL B N 1
ATOM 3739 C CA . VAL B 1 99 ? 6.473 -19.391 9.617 1 84.12 99 VAL B CA 1
ATOM 3740 C C . VAL B 1 99 ? 5.125 -18.938 9.055 1 84.12 99 VAL B C 1
ATOM 3742 O O . VAL B 1 99 ? 4.75 -19.328 7.945 1 84.12 99 VAL B O 1
ATOM 3745 N N . GLN B 1 100 ? 4.527 -18.125 9.758 1 81.06 100 GLN B N 1
ATOM 3746 C CA . GLN B 1 100 ? 3.211 -17.672 9.328 1 81.06 100 GLN B CA 1
ATOM 3747 C C . GLN B 1 100 ? 3.312 -16.797 8.078 1 81.06 100 GLN B C 1
ATOM 3749 O O . GLN B 1 100 ? 2.504 -16.922 7.16 1 81.06 100 GLN B O 1
ATOM 3754 N N . GLN B 1 101 ? 4.27 -16.016 8.039 1 78.88 101 GLN B N 1
ATOM 3755 C CA . GLN B 1 101 ? 4.426 -15.109 6.914 1 78.88 101 GLN B CA 1
ATOM 3756 C C . GLN B 1 101 ? 4.898 -15.844 5.668 1 78.88 101 GLN B C 1
ATOM 3758 O O . GLN B 1 101 ? 4.578 -15.453 4.543 1 78.88 101 GLN B O 1
ATOM 3763 N N . SER B 1 102 ? 5.621 -16.922 5.895 1 81.94 102 SER B N 1
ATOM 3764 C CA . SER B 1 102 ? 6.203 -17.625 4.754 1 81.94 102 SER B CA 1
ATOM 3765 C C . SER B 1 102 ? 5.262 -18.688 4.219 1 81.94 102 SER B C 1
ATOM 3767 O O . SER B 1 102 ? 5.301 -19.016 3.031 1 81.94 102 SER B O 1
ATOM 3769 N N . PHE B 1 103 ? 4.391 -19.219 5.066 1 81.56 103 PHE B N 1
ATOM 3770 C CA . PHE B 1 103 ? 3.623 -20.375 4.617 1 81.56 103 PHE B CA 1
ATOM 3771 C C . PHE B 1 103 ? 2.146 -20.031 4.477 1 81.56 103 PHE B C 1
ATOM 3773 O O . PHE B 1 103 ? 1.42 -20.672 3.719 1 81.56 103 PHE B O 1
ATOM 3780 N N . CYS B 1 104 ? 1.761 -19.062 5.18 1 74.44 104 CYS B N 1
ATOM 3781 C CA . CYS B 1 104 ? 0.331 -18.781 5.164 1 74.44 104 CYS B CA 1
ATOM 3782 C C . CYS B 1 104 ? -0.014 -17.797 4.055 1 74.44 104 CYS B C 1
ATOM 3784 O O . CYS B 1 104 ? 0.792 -16.922 3.719 1 74.44 104 CYS B O 1
ATOM 3786 N N . THR B 1 105 ? -1.077 -18.234 3.426 1 73.06 105 THR B N 1
ATOM 3787 C CA . THR B 1 105 ? -1.664 -17.328 2.447 1 73.06 105 THR B CA 1
ATOM 3788 C C . THR B 1 105 ? -2.838 -16.562 3.055 1 73.06 105 THR B C 1
ATOM 3790 O O . THR B 1 105 ? -3.229 -16.812 4.195 1 73.06 105 THR B O 1
ATOM 3793 N N . LYS B 1 106 ? -3.242 -15.586 2.414 1 63.72 106 LYS B N 1
ATOM 3794 C CA . LYS B 1 106 ? -4.352 -14.789 2.926 1 63.72 106 LYS B CA 1
ATOM 3795 C C . LYS B 1 106 ? -5.641 -15.602 2.963 1 63.72 106 LYS B C 1
ATOM 3797 O O . LYS B 1 106 ? -6.488 -15.398 3.836 1 63.72 106 LYS B O 1
ATOM 3802 N N . SER B 1 107 ? -5.66 -16.531 2.027 1 65.12 107 SER B N 1
ATOM 3803 C CA . SER B 1 107 ? -6.883 -17.328 1.958 1 65.12 107 SER B CA 1
ATOM 3804 C C . SER B 1 107 ? -6.66 -18.734 2.518 1 65.12 107 SER B C 1
ATOM 3806 O O . SER B 1 107 ? -5.543 -19.25 2.479 1 65.12 107 SER B O 1
ATOM 3808 N N . ASN B 1 108 ? -7.68 -19.266 3.184 1 66.25 108 ASN B N 1
ATOM 3809 C CA . ASN B 1 108 ? -7.621 -20.625 3.688 1 66.25 108 ASN B CA 1
ATOM 3810 C C . ASN B 1 108 ? -8.055 -21.641 2.627 1 66.25 108 ASN B C 1
ATOM 3812 O O . ASN B 1 108 ? -8.133 -22.828 2.898 1 66.25 108 ASN B O 1
ATOM 3816 N N . ILE B 1 109 ? -8.133 -21.156 1.505 1 70.12 109 ILE B N 1
ATOM 3817 C CA . ILE B 1 109 ? -8.672 -21.984 0.437 1 70.12 109 ILE B CA 1
ATOM 3818 C C . ILE B 1 109 ? -7.68 -23.094 0.093 1 70.12 109 ILE B C 1
ATOM 3820 O O . ILE B 1 109 ? -8.07 -24.234 -0.157 1 70.12 109 ILE B O 1
ATOM 3824 N N . PRO B 1 110 ? -6.414 -22.859 0.171 1 75.38 110 PRO B N 1
ATOM 3825 C CA . PRO B 1 110 ? -5.465 -23.922 -0.196 1 75.38 110 PRO B CA 1
ATOM 3826 C C . PRO B 1 110 ? -5.52 -25.109 0.751 1 75.38 110 PRO B C 1
ATOM 3828 O O . PRO B 1 110 ? -5.121 -26.219 0.377 1 75.38 110 PRO B O 1
ATOM 3831 N N . PHE B 1 111 ? -6.137 -24.984 1.854 1 76.44 111 PHE B N 1
ATOM 3832 C CA . PHE B 1 111 ? -6.246 -26.094 2.795 1 76.44 111 PHE B CA 1
ATOM 3833 C C . PHE B 1 111 ? -7.27 -27.109 2.312 1 76.44 111 PHE B C 1
ATOM 3835 O O . PHE B 1 111 ? -7.254 -28.266 2.748 1 76.44 111 PHE B O 1
ATOM 3842 N N . LEU B 1 112 ? -8.078 -26.672 1.387 1 79.31 112 LEU B N 1
ATOM 3843 C CA . LEU B 1 112 ? -9.094 -27.562 0.834 1 79.31 112 LEU B CA 1
ATOM 3844 C C . LEU B 1 112 ? -8.469 -28.547 -0.143 1 79.31 112 LEU B C 1
ATOM 3846 O O . LEU B 1 112 ? -9.109 -29.531 -0.535 1 79.31 112 LEU B O 1
ATOM 3850 N N . THR B 1 113 ? -7.207 -28.312 -0.436 1 84.38 113 THR B N 1
ATOM 3851 C CA . THR B 1 113 ? -6.551 -29.188 -1.403 1 84.38 113 THR B CA 1
ATOM 3852 C C . THR B 1 113 ? -6.379 -30.594 -0.835 1 84.38 113 THR B C 1
ATOM 3854 O O . THR B 1 113 ? -6.566 -31.594 -1.546 1 84.38 113 THR B O 1
ATOM 3857 N N . LEU B 1 114 ? -6.145 -30.672 0.427 1 83.69 114 LEU B N 1
ATOM 3858 C CA . LEU B 1 114 ? -5.871 -31.969 1.03 1 83.69 114 LEU B CA 1
ATOM 3859 C C . LEU B 1 114 ? -7.125 -32.844 1.035 1 83.69 114 LEU B C 1
ATOM 3861 O O . LEU B 1 114 ? -7.098 -33.969 0.562 1 83.69 114 LEU B O 1
ATOM 3865 N N . PRO B 1 115 ? -8.227 -32.281 1.514 1 85.69 115 PRO B N 1
ATOM 3866 C CA . PRO B 1 115 ? -9.438 -33.094 1.462 1 85.69 115 PRO B CA 1
ATOM 3867 C C . PRO B 1 115 ? -9.844 -33.469 0.035 1 85.69 115 PRO B C 1
ATOM 3869 O O . PRO B 1 115 ? -10.359 -34.562 -0.204 1 85.69 115 PRO B O 1
ATOM 3872 N N . ILE B 1 116 ? -9.656 -32.688 -0.913 1 86.12 116 ILE B N 1
ATOM 3873 C CA . ILE B 1 116 ? -10.008 -32.938 -2.303 1 86.12 116 ILE B CA 1
ATOM 3874 C C . ILE B 1 116 ? -9.109 -34.062 -2.852 1 86.12 116 ILE B C 1
ATOM 3876 O O . ILE B 1 116 ? -9.578 -34.969 -3.527 1 86.12 116 ILE B O 1
ATOM 3880 N N . LEU B 1 117 ? -7.832 -34 -2.488 1 87.62 117 LEU B N 1
ATOM 3881 C CA . LEU B 1 117 ? -6.895 -35.031 -2.934 1 87.62 117 LEU B CA 1
ATOM 3882 C C . LEU B 1 117 ? -7.234 -36.375 -2.312 1 87.62 117 LEU B C 1
ATOM 3884 O O . LEU B 1 117 ? -7.195 -37.406 -2.994 1 87.62 117 LEU B O 1
ATOM 3888 N N . VAL B 1 118 ? -7.625 -36.312 -1.052 1 86.19 118 VAL B N 1
ATOM 3889 C CA . VAL B 1 118 ? -7.992 -37.531 -0.367 1 86.19 118 VAL B CA 1
ATOM 3890 C C . VAL B 1 118 ? -9.25 -38.125 -1 1 86.19 118 VAL B C 1
ATOM 3892 O O . VAL B 1 118 ? -9.344 -39.344 -1.204 1 86.19 118 VAL B O 1
ATOM 3895 N N . ALA B 1 119 ? -10.164 -37.281 -1.313 1 86.81 119 ALA B N 1
ATOM 3896 C CA . ALA B 1 119 ? -11.398 -37.719 -1.952 1 86.81 119 ALA B CA 1
ATOM 3897 C C . ALA B 1 119 ? -11.117 -38.344 -3.322 1 86.81 119 ALA B C 1
ATOM 3899 O O . ALA B 1 119 ? -11.688 -39.375 -3.674 1 86.81 119 ALA B O 1
ATOM 3900 N N . MET B 1 120 ? -10.266 -37.75 -4.066 1 86.62 120 MET B N 1
ATOM 3901 C CA . MET B 1 120 ? -9.922 -38.25 -5.395 1 86.62 120 MET B CA 1
ATOM 3902 C C . MET B 1 120 ? -9.219 -39.594 -5.293 1 86.62 120 MET B C 1
ATOM 3904 O O . MET B 1 120 ? -9.523 -40.531 -6.047 1 86.62 120 MET B O 1
ATOM 3908 N N . LEU B 1 121 ? -8.359 -39.75 -4.328 1 84.88 121 LEU B N 1
ATOM 3909 C CA . LEU B 1 121 ? -7.617 -41 -4.148 1 84.88 121 LEU B CA 1
ATOM 3910 C C . LEU B 1 121 ? -8.539 -42.094 -3.668 1 84.88 121 LEU B C 1
ATOM 3912 O O . LEU B 1 121 ? -8.406 -43.25 -4.102 1 84.88 121 LEU B O 1
ATOM 3916 N N . THR B 1 122 ? -9.422 -41.719 -2.76 1 83.62 122 THR B N 1
ATOM 3917 C CA . THR B 1 122 ? -10.383 -42.719 -2.273 1 83.62 122 THR B CA 1
ATOM 3918 C C . THR B 1 122 ? -11.289 -43.188 -3.406 1 83.62 122 THR B C 1
ATOM 3920 O O . THR B 1 122 ? -11.578 -44.375 -3.512 1 83.62 122 THR B O 1
ATOM 3923 N N . TYR B 1 123 ? -11.695 -42.281 -4.211 1 84.12 123 TYR B N 1
ATOM 3924 C CA . TYR B 1 123 ? -12.531 -42.656 -5.352 1 84.12 123 TYR B CA 1
ATOM 3925 C C . TYR B 1 123 ? -11.797 -43.594 -6.293 1 84.12 123 TYR B C 1
ATOM 3927 O O . TYR B 1 123 ? -12.367 -44.594 -6.758 1 84.12 123 TYR B O 1
ATOM 3935 N N . MET B 1 124 ? -10.547 -43.375 -6.574 1 83.38 124 MET B N 1
ATOM 3936 C CA . MET B 1 124 ? -9.758 -44.219 -7.473 1 83.38 124 MET B CA 1
ATOM 3937 C C . MET B 1 124 ? -9.516 -45.594 -6.859 1 83.38 124 MET B C 1
ATOM 3939 O O . MET B 1 124 ? -9.461 -46.594 -7.578 1 83.38 124 MET B O 1
ATOM 3943 N N . ASN B 1 125 ? -9.43 -45.594 -5.555 1 81.56 125 ASN B N 1
ATOM 3944 C CA . ASN B 1 125 ? -9.219 -46.875 -4.879 1 81.56 125 ASN B CA 1
ATOM 3945 C C . ASN B 1 125 ? -10.477 -47.75 -4.922 1 81.56 125 ASN B C 1
ATOM 3947 O O . ASN B 1 125 ? -10.375 -48.969 -5.016 1 81.56 125 ASN B O 1
ATOM 3951 N N . LEU B 1 126 ? -11.602 -47.156 -4.918 1 80.06 126 LEU B N 1
ATOM 3952 C CA . LEU B 1 126 ? -12.859 -47.875 -4.918 1 80.06 126 LEU B CA 1
ATOM 3953 C C . LEU B 1 126 ? -13.172 -48.438 -6.309 1 80.06 126 LEU B C 1
ATOM 3955 O O . LEU B 1 126 ? -13.82 -49.469 -6.438 1 80.06 126 LEU B O 1
ATOM 3959 N N . HIS B 1 127 ? -12.695 -47.812 -7.359 1 76 127 HIS B N 1
ATOM 3960 C CA . HIS B 1 127 ? -13.062 -48.188 -8.719 1 76 127 HIS B CA 1
ATOM 3961 C C . HIS B 1 127 ? -11.883 -48.844 -9.445 1 76 127 HIS B C 1
ATOM 3963 O O . HIS B 1 127 ? -11.961 -49.094 -10.648 1 76 127 HIS B O 1
ATOM 3969 N N . GLY B 1 128 ? -10.773 -49.094 -8.633 1 75.19 128 GLY B N 1
ATOM 3970 C CA . GLY B 1 128 ? -9.641 -49.719 -9.289 1 75.19 128 GLY B CA 1
ATOM 3971 C C . GLY B 1 128 ? -8.328 -49.5 -8.57 1 75.19 128 GLY B C 1
ATOM 3972 O O . GLY B 1 128 ? -8.312 -49.156 -7.379 1 75.19 128 GLY B O 1
ATOM 3973 N N . ASP B 1 129 ? -7.25 -49.781 -9.289 1 75 129 ASP B N 1
ATOM 3974 C CA . ASP B 1 129 ? -5.93 -49.656 -8.68 1 75 129 ASP B CA 1
ATOM 3975 C C . ASP B 1 129 ? -5.273 -48.312 -9.016 1 75 129 ASP B C 1
ATOM 3977 O O . ASP B 1 129 ? -4.062 -48.25 -9.227 1 75 129 ASP B O 1
ATOM 3981 N N . GLY B 1 130 ? -6.258 -47.375 -9.195 1 75 130 GLY B N 1
ATOM 3982 C CA . GLY B 1 130 ? -5.719 -46.094 -9.562 1 75 130 GLY B CA 1
ATOM 3983 C C . GLY B 1 130 ? -4.789 -45.5 -8.508 1 75 130 GLY B C 1
ATOM 3984 O O . GLY B 1 130 ? -3.764 -44.906 -8.844 1 75 130 GLY B O 1
ATOM 3985 N N . MET B 1 131 ? -5.117 -45.75 -7.254 1 78.06 131 MET B N 1
ATOM 3986 C CA . MET B 1 131 ? -4.297 -45.219 -6.168 1 78.06 131 MET B CA 1
ATOM 3987 C C . MET B 1 131 ? -2.928 -45.906 -6.141 1 78.06 131 MET B C 1
ATOM 3989 O O . MET B 1 131 ? -1.912 -45.219 -5.926 1 78.06 131 MET B O 1
ATOM 3993 N N . LEU B 1 132 ? -2.928 -47.094 -6.367 1 75.62 132 LEU B N 1
ATOM 3994 C CA . LEU B 1 132 ? -1.671 -47.812 -6.391 1 75.62 132 LEU B CA 1
ATOM 3995 C C . LEU B 1 132 ? -0.774 -47.344 -7.523 1 75.62 132 LEU B C 1
ATOM 3997 O O . LEU B 1 132 ? 0.442 -47.219 -7.355 1 75.62 132 LEU B O 1
ATOM 4001 N N . LEU B 1 133 ? -1.435 -47.031 -8.594 1 76.38 133 LEU B N 1
ATOM 4002 C CA . LEU B 1 133 ? -0.67 -46.562 -9.734 1 76.38 133 LEU B CA 1
ATOM 4003 C C . LEU B 1 133 ? -0.064 -45.188 -9.438 1 76.38 133 LEU B C 1
ATOM 4005 O O . LEU B 1 133 ? 1.097 -44.938 -9.773 1 76.38 133 LEU B O 1
ATOM 4009 N N . VAL B 1 134 ? -0.862 -44.344 -8.891 1 79.69 134 VAL B N 1
ATOM 4010 C CA . VAL B 1 134 ? -0.363 -43.031 -8.523 1 79.69 134 VAL B CA 1
ATOM 4011 C C . VAL B 1 134 ? 0.818 -43.156 -7.57 1 79.69 134 VAL B C 1
ATOM 4013 O O . VAL B 1 134 ? 1.843 -42.5 -7.734 1 79.69 134 VAL B O 1
ATOM 4016 N N . TRP B 1 135 ? 0.706 -44.031 -6.695 1 76.38 135 TRP B N 1
ATOM 4017 C CA . TRP B 1 135 ? 1.762 -44.281 -5.715 1 76.38 135 TRP B CA 1
ATOM 4018 C C . TRP B 1 135 ? 3.01 -44.844 -6.383 1 76.38 135 TRP B C 1
ATOM 4020 O O . TRP B 1 135 ? 4.133 -44.438 -6.059 1 76.38 135 TRP B O 1
ATOM 4030 N N . MET B 1 136 ? 2.781 -45.688 -7.301 1 75.06 136 MET B N 1
ATOM 4031 C CA . MET B 1 136 ? 3.904 -46.281 -8.023 1 75.06 136 MET B CA 1
ATOM 4032 C C . MET B 1 136 ? 4.645 -45.219 -8.836 1 75.06 136 MET B C 1
ATOM 4034 O O . MET B 1 136 ? 5.879 -45.25 -8.891 1 75.06 136 MET B O 1
ATOM 4038 N N . ILE B 1 137 ? 3.885 -44.375 -9.398 1 75.5 137 ILE B N 1
ATOM 4039 C CA . ILE B 1 137 ? 4.48 -43.312 -10.211 1 75.5 137 ILE B CA 1
ATOM 4040 C C . ILE B 1 137 ? 5.27 -42.375 -9.312 1 75.5 137 ILE B C 1
ATOM 4042 O O . ILE B 1 137 ? 6.383 -41.969 -9.656 1 75.5 137 ILE B O 1
ATOM 4046 N N . LEU B 1 138 ? 4.75 -42.094 -8.141 1 75.75 138 LEU B N 1
ATOM 4047 C CA . LEU B 1 138 ? 5.359 -41.125 -7.25 1 75.75 138 LEU B CA 1
ATOM 4048 C C . LEU B 1 138 ? 6.617 -41.688 -6.602 1 75.75 138 LEU B C 1
ATOM 4050 O O . LEU B 1 138 ? 7.488 -40.938 -6.164 1 75.75 138 LEU B O 1
ATOM 4054 N N . GLN B 1 139 ? 6.695 -42.969 -6.621 1 70.62 139 GLN B N 1
ATOM 4055 C CA . GLN B 1 139 ? 7.82 -43.594 -5.938 1 70.62 139 GLN B CA 1
ATOM 4056 C C . GLN B 1 139 ? 9.031 -43.719 -6.863 1 70.62 139 GLN B C 1
ATOM 4058 O O . GLN B 1 139 ? 10.156 -43.875 -6.398 1 70.62 139 GLN B O 1
ATOM 4063 N N . THR B 1 140 ? 8.781 -43.5 -8.141 1 70.56 140 THR B N 1
ATOM 4064 C CA . THR B 1 140 ? 9.898 -43.625 -9.07 1 70.56 140 THR B CA 1
ATOM 4065 C C . THR B 1 140 ? 10.781 -42.375 -9.016 1 70.56 140 THR B C 1
ATOM 4067 O O . THR B 1 140 ? 10.273 -41.25 -8.93 1 70.56 140 THR B O 1
ATOM 4070 N N . LYS B 1 141 ? 12.031 -42.562 -8.922 1 68.44 141 LYS B N 1
ATOM 4071 C CA . LYS B 1 141 ? 13.031 -41.5 -8.836 1 68.44 141 LYS B CA 1
ATOM 4072 C C . LYS B 1 141 ? 12.836 -40.469 -9.953 1 68.44 141 LYS B C 1
ATOM 4074 O O . LYS B 1 141 ? 12.891 -39.25 -9.711 1 68.44 141 LYS B O 1
ATOM 4079 N N . TRP B 1 142 ? 12.562 -40.938 -11.133 1 69.31 142 TRP B N 1
ATOM 4080 C CA . TRP B 1 142 ? 12.484 -40.062 -12.305 1 69.31 142 TRP B CA 1
ATOM 4081 C C . TRP B 1 142 ? 11.273 -39.125 -12.219 1 69.31 142 TRP B C 1
ATOM 4083 O O . TRP B 1 142 ? 11.336 -37.969 -12.617 1 69.31 142 TRP B O 1
ATOM 4093 N N . ASN B 1 143 ? 10.258 -39.688 -11.555 1 73.75 143 ASN B N 1
ATOM 4094 C CA . ASN B 1 143 ? 9.062 -38.875 -11.453 1 73.75 143 ASN B CA 1
ATOM 4095 C C . ASN B 1 143 ? 9.25 -37.75 -10.414 1 73.75 143 ASN B C 1
ATOM 4097 O O . ASN B 1 143 ? 8.75 -36.656 -10.594 1 73.75 143 ASN B O 1
ATOM 4101 N N . CYS B 1 144 ? 9.969 -38.031 -9.438 1 72.75 144 CYS B N 1
ATOM 4102 C CA . CYS B 1 144 ? 10.242 -37 -8.445 1 72.75 144 CYS B CA 1
ATOM 4103 C C . CYS B 1 144 ? 11.109 -35.906 -9.031 1 72.75 144 CYS B C 1
ATOM 4105 O O . CYS B 1 144 ? 10.875 -34.719 -8.773 1 72.75 144 CYS B O 1
ATOM 4107 N N . ILE B 1 145 ? 12.031 -36.281 -9.875 1 77.25 145 ILE B N 1
ATOM 4108 C CA . ILE B 1 145 ? 12.898 -35.312 -10.523 1 77.25 145 ILE B CA 1
ATOM 4109 C C . ILE B 1 145 ? 12.07 -34.438 -11.453 1 77.25 145 ILE B C 1
ATOM 4111 O O . ILE B 1 145 ? 12.281 -33.219 -11.516 1 77.25 145 ILE B O 1
ATOM 4115 N N . ILE B 1 146 ? 11.18 -35.062 -12.117 1 81.44 146 ILE B N 1
ATOM 4116 C CA . ILE B 1 146 ? 10.344 -34.344 -13.055 1 81.44 146 ILE B CA 1
ATOM 4117 C C . ILE B 1 146 ? 9.516 -33.281 -12.297 1 81.44 146 ILE B C 1
ATOM 4119 O O . ILE B 1 146 ? 9.469 -32.125 -12.688 1 81.44 146 ILE B O 1
ATOM 4123 N N . ILE B 1 147 ? 8.984 -33.75 -11.172 1 80.12 147 ILE B N 1
ATOM 4124 C CA . ILE B 1 147 ? 8.094 -32.906 -10.406 1 80.12 147 ILE B CA 1
ATOM 4125 C C . ILE B 1 147 ? 8.875 -31.703 -9.859 1 80.12 147 ILE B C 1
ATOM 4127 O O . ILE B 1 147 ? 8.445 -30.562 -9.977 1 80.12 147 ILE B O 1
ATOM 4131 N N . VAL B 1 148 ? 9.984 -31.922 -9.391 1 77.94 148 VAL B N 1
ATOM 4132 C CA . VAL B 1 148 ? 10.797 -30.875 -8.773 1 77.94 148 VAL B CA 1
ATOM 4133 C C . VAL B 1 148 ? 11.32 -29.922 -9.852 1 77.94 148 VAL B C 1
ATOM 4135 O O . VAL B 1 148 ? 11.344 -28.703 -9.664 1 77.94 148 VAL B O 1
ATOM 4138 N N . THR B 1 149 ? 11.711 -30.469 -10.977 1 81.5 149 THR B N 1
ATOM 4139 C CA . THR B 1 149 ? 12.258 -29.641 -12.055 1 81.5 149 THR B CA 1
ATOM 4140 C C . THR B 1 149 ? 11.18 -28.719 -12.617 1 81.5 149 THR B C 1
ATOM 4142 O O . THR B 1 149 ? 11.438 -27.531 -12.867 1 81.5 149 THR B O 1
ATOM 4145 N N . ILE B 1 150 ? 10.008 -29.281 -12.789 1 85.38 150 ILE B N 1
ATOM 4146 C CA . ILE B 1 150 ? 8.914 -28.469 -13.305 1 85.38 150 ILE B CA 1
ATOM 4147 C C . ILE B 1 150 ? 8.648 -27.297 -12.352 1 85.38 150 ILE B C 1
ATOM 4149 O O . ILE B 1 150 ? 8.547 -26.141 -12.789 1 85.38 150 ILE B O 1
ATOM 4153 N N . SER B 1 151 ? 8.57 -27.656 -11.125 1 79.12 151 SER B N 1
ATOM 4154 C CA . SER B 1 151 ? 8.266 -26.641 -10.117 1 79.12 151 SER B CA 1
ATOM 4155 C C . SER B 1 151 ? 9.359 -25.578 -10.055 1 79.12 151 SER B C 1
ATOM 4157 O O . SER B 1 151 ? 9.062 -24.375 -9.938 1 79.12 151 SER B O 1
ATOM 4159 N N . MET B 1 152 ? 10.531 -25.922 -10.203 1 79.75 152 MET B N 1
ATOM 4160 C CA . MET B 1 152 ? 11.648 -25 -10.109 1 79.75 152 MET B CA 1
ATOM 4161 C C . MET B 1 152 ? 11.703 -24.094 -11.336 1 79.75 152 MET B C 1
ATOM 4163 O O . MET B 1 152 ? 11.938 -22.875 -11.211 1 79.75 152 MET B O 1
ATOM 4167 N N . ILE B 1 153 ? 11.523 -24.672 -12.445 1 80.94 153 ILE B N 1
ATOM 4168 C CA . ILE B 1 153 ? 11.547 -23.875 -13.664 1 80.94 153 ILE B CA 1
ATOM 4169 C C . ILE B 1 153 ? 10.391 -22.875 -13.648 1 80.94 153 ILE B C 1
ATOM 4171 O O . ILE B 1 153 ? 10.562 -21.719 -14.016 1 80.94 153 ILE B O 1
ATOM 4175 N N . ALA B 1 154 ? 9.266 -23.375 -13.211 1 83.19 154 ALA B N 1
ATOM 4176 C CA . ALA B 1 154 ? 8.094 -22.5 -13.148 1 83.19 154 ALA B CA 1
ATOM 4177 C C . ALA B 1 154 ? 8.336 -21.328 -12.203 1 83.19 154 ALA B C 1
ATOM 4179 O O . ALA B 1 154 ? 7.926 -20.203 -12.492 1 83.19 154 ALA B O 1
ATOM 4180 N N . HIS B 1 155 ? 9.039 -21.594 -11.18 1 78.44 155 HIS B N 1
ATOM 4181 C CA . HIS B 1 155 ? 9.32 -20.547 -10.211 1 78.44 155 HIS B CA 1
ATOM 4182 C C . HIS B 1 155 ? 10.367 -19.578 -10.734 1 78.44 155 HIS B C 1
ATOM 4184 O O . HIS B 1 155 ? 10.227 -18.359 -10.578 1 78.44 155 HIS B O 1
ATOM 4190 N N . LEU B 1 156 ? 11.414 -20.109 -11.281 1 76.19 156 LEU B N 1
ATOM 4191 C CA . LEU B 1 156 ? 12.5 -19.266 -11.781 1 76.19 156 LEU B CA 1
ATOM 4192 C C . LEU B 1 156 ? 12.016 -18.375 -12.914 1 76.19 156 LEU B C 1
ATOM 4194 O O . LEU B 1 156 ? 12.461 -17.219 -13.047 1 76.19 156 LEU B O 1
ATOM 4198 N N . LEU B 1 157 ? 11.055 -18.906 -13.648 1 79.94 157 LEU B N 1
ATOM 4199 C CA . LEU B 1 157 ? 10.508 -18.125 -14.75 1 79.94 157 LEU B CA 1
ATOM 4200 C C . LEU B 1 157 ? 9.367 -17.25 -14.266 1 79.94 157 LEU B C 1
ATOM 4202 O O . LEU B 1 157 ? 8.797 -16.469 -15.047 1 79.94 157 LEU B O 1
ATOM 4206 N N . ARG B 1 158 ? 9.039 -17.375 -12.977 1 79.38 158 ARG B N 1
ATOM 4207 C CA . ARG B 1 158 ? 7.996 -16.547 -12.383 1 79.38 158 ARG B CA 1
ATOM 4208 C C . ARG B 1 158 ? 6.699 -16.641 -13.18 1 79.38 158 ARG B C 1
ATOM 4210 O O . ARG B 1 158 ? 6.07 -15.625 -13.477 1 79.38 158 ARG B O 1
ATOM 4217 N N . LEU B 1 159 ? 6.387 -17.812 -13.57 1 79.75 159 LEU B N 1
ATOM 4218 C CA . LEU B 1 159 ? 5.23 -18.016 -14.438 1 79.75 159 LEU B CA 1
ATOM 4219 C C . LEU B 1 159 ? 3.932 -17.781 -13.672 1 79.75 159 LEU B C 1
ATOM 4221 O O . LEU B 1 159 ? 2.918 -17.406 -14.258 1 79.75 159 LEU B O 1
ATOM 4225 N N . THR B 1 160 ? 3.99 -17.969 -12.391 1 77.62 160 THR B N 1
ATOM 4226 C CA . THR B 1 160 ? 2.75 -17.891 -11.625 1 77.62 160 THR B CA 1
ATOM 4227 C C . THR B 1 160 ? 2.68 -16.594 -10.836 1 77.62 160 THR B C 1
ATOM 4229 O O . THR B 1 160 ? 1.891 -16.469 -9.891 1 77.62 160 THR B O 1
ATOM 4232 N N . ASP B 1 161 ? 3.473 -15.672 -11.219 1 76.5 161 ASP B N 1
ATOM 4233 C CA . ASP B 1 161 ? 3.412 -14.367 -10.562 1 76.5 161 ASP B CA 1
ATOM 4234 C C . ASP B 1 161 ? 2.092 -13.664 -10.859 1 76.5 161 ASP B C 1
ATOM 4236 O O . ASP B 1 161 ? 1.585 -13.734 -11.984 1 76.5 161 ASP B O 1
ATOM 4240 N N . PRO B 1 162 ? 1.635 -13.094 -9.883 1 75.81 162 PRO B N 1
ATOM 4241 C CA . PRO B 1 162 ? 0.369 -12.391 -10.102 1 75.81 162 PRO B CA 1
ATOM 4242 C C . PRO B 1 162 ? 0.509 -11.211 -11.062 1 75.81 162 PRO B C 1
ATOM 4244 O O . PRO B 1 162 ? 1.586 -10.617 -11.164 1 75.81 162 PRO B O 1
ATOM 4247 N N . THR B 1 163 ? -0.576 -10.992 -11.789 1 77.19 163 THR B N 1
ATOM 4248 C CA . THR B 1 163 ? -0.629 -9.828 -12.672 1 77.19 163 THR B CA 1
ATOM 4249 C C . THR B 1 163 ? -0.725 -8.539 -11.859 1 77.19 163 THR B C 1
ATOM 4251 O O . THR B 1 163 ? -0.927 -8.578 -10.648 1 77.19 163 THR B O 1
ATOM 4254 N N . ARG B 1 164 ? -0.533 -7.473 -12.547 1 74.88 164 ARG B N 1
ATOM 4255 C CA . ARG B 1 164 ? -0.625 -6.168 -11.906 1 74.88 164 ARG B CA 1
ATOM 4256 C C . ARG B 1 164 ? -2.014 -5.945 -11.312 1 74.88 164 ARG B C 1
ATOM 4258 O O . ARG B 1 164 ? -2.148 -5.391 -10.219 1 74.88 164 ARG B O 1
ATOM 4265 N N . SER B 1 165 ? -2.99 -6.359 -12.031 1 76.88 165 SER B N 1
ATOM 4266 C CA . SER B 1 165 ? -4.359 -6.199 -11.555 1 76.88 165 SER B CA 1
ATOM 4267 C C . SER B 1 165 ? -4.621 -7.062 -10.32 1 76.88 165 SER B C 1
ATOM 4269 O O . SER B 1 165 ? -5.301 -6.629 -9.391 1 76.88 165 SER B O 1
ATOM 4271 N N . GLU B 1 166 ? -4.094 -8.266 -10.359 1 75.94 166 GLU B N 1
ATOM 4272 C CA . GLU B 1 166 ? -4.262 -9.156 -9.211 1 75.94 166 GLU B CA 1
ATOM 4273 C C . GLU B 1 166 ? -3.553 -8.602 -7.977 1 75.94 166 GLU B C 1
ATOM 4275 O O . GLU B 1 166 ? -4.082 -8.68 -6.867 1 75.94 166 GLU B O 1
ATOM 4280 N N . MET B 1 167 ? -2.406 -8.117 -8.227 1 72.94 167 MET B N 1
ATOM 4281 C CA . MET B 1 167 ? -1.646 -7.523 -7.125 1 72.94 167 MET B CA 1
ATOM 4282 C C . MET B 1 167 ? -2.393 -6.34 -6.523 1 72.94 167 MET B C 1
ATOM 4284 O O . MET B 1 167 ? -2.438 -6.184 -5.301 1 72.94 167 MET B O 1
ATOM 4288 N N . SER B 1 168 ? -2.924 -5.512 -7.461 1 70.19 168 SER B N 1
ATOM 4289 C CA . SER B 1 168 ? -3.701 -4.367 -7.004 1 70.19 168 SER B CA 1
ATOM 4290 C C . SER B 1 168 ? -4.898 -4.805 -6.168 1 70.19 168 SER B C 1
ATOM 4292 O O . SER B 1 168 ? -5.223 -4.172 -5.16 1 70.19 168 SER B O 1
ATOM 4294 N N . ARG B 1 169 ? -5.473 -5.875 -6.547 1 70.75 169 ARG B N 1
ATOM 4295 C CA . ARG B 1 169 ? -6.629 -6.398 -5.824 1 70.75 169 ARG B CA 1
ATOM 4296 C C . ARG B 1 169 ? -6.227 -6.922 -4.449 1 70.75 169 ARG B C 1
ATOM 4298 O O . ARG B 1 169 ? -6.926 -6.695 -3.463 1 70.75 169 ARG B O 1
ATOM 4305 N N . VAL B 1 170 ? -5.176 -7.641 -4.496 1 68.44 170 VAL B N 1
ATOM 4306 C CA . VAL B 1 170 ? -4.684 -8.188 -3.238 1 68.44 170 VAL B CA 1
ATOM 4307 C C . VAL B 1 170 ? -4.316 -7.055 -2.285 1 68.44 170 VAL B C 1
ATOM 4309 O O . VAL B 1 170 ? -4.613 -7.117 -1.091 1 68.44 170 VAL B O 1
ATOM 4312 N N . MET B 1 171 ? -3.676 -6.055 -2.791 1 68.62 171 MET B N 1
ATOM 4313 C CA . MET B 1 171 ? -3.289 -4.906 -1.979 1 68.62 171 MET B CA 1
ATOM 4314 C C . MET B 1 171 ? -4.516 -4.199 -1.418 1 68.62 171 MET B C 1
ATOM 4316 O O . MET B 1 171 ? -4.504 -3.734 -0.276 1 68.62 171 MET B O 1
ATOM 4320 N N . GLU B 1 172 ? -5.504 -4.066 -2.256 1 67.94 172 GLU B N 1
ATOM 4321 C CA . GLU B 1 172 ? -6.75 -3.441 -1.828 1 67.94 172 GLU B CA 1
ATOM 4322 C C . GLU B 1 172 ? -7.422 -4.246 -0.717 1 67.94 172 GLU B C 1
ATOM 4324 O O . GLU B 1 172 ? -7.945 -3.676 0.241 1 67.94 172 GLU B O 1
ATOM 4329 N N . GLU B 1 173 ? -7.312 -5.543 -0.878 1 67.44 173 GLU B N 1
ATOM 4330 C CA . GLU B 1 173 ? -7.938 -6.422 0.106 1 67.44 173 GLU B CA 1
ATOM 4331 C C . GLU B 1 173 ? -7.188 -6.387 1.435 1 67.44 173 GLU B C 1
ATOM 4333 O O . GLU B 1 173 ? -7.789 -6.535 2.498 1 67.44 173 GLU B O 1
ATOM 4338 N N . GLN B 1 174 ? -5.867 -6.156 1.333 1 68.94 174 GLN B N 1
ATOM 4339 C CA . GLN B 1 174 ? -5.047 -6.176 2.541 1 68.94 174 GLN B CA 1
ATOM 4340 C C . GLN B 1 174 ? -4.961 -4.785 3.164 1 68.94 174 GLN B C 1
ATOM 4342 O O . GLN B 1 174 ? -4.406 -4.621 4.254 1 68.94 174 GLN B O 1
ATOM 4347 N N . LYS B 1 175 ? -5.578 -3.83 2.568 1 73 175 LYS B N 1
ATOM 4348 C CA . LYS B 1 175 ? -5.617 -2.469 3.094 1 73 175 LYS B CA 1
ATOM 4349 C C . LYS B 1 175 ? -4.207 -1.933 3.334 1 73 175 LYS B C 1
ATOM 4351 O O . LYS B 1 175 ? -3.932 -1.344 4.383 1 73 175 LYS B O 1
ATOM 4356 N N . LEU B 1 176 ? -3.311 -2.225 2.438 1 76.69 176 LEU B N 1
ATOM 4357 C CA . LEU B 1 176 ? -1.915 -1.83 2.598 1 76.69 176 LEU B CA 1
ATOM 4358 C C . LEU B 1 176 ? -1.501 -0.844 1.511 1 76.69 176 LEU B C 1
ATOM 4360 O O . LEU B 1 176 ? -0.319 -0.515 1.383 1 76.69 176 LEU B O 1
ATOM 4364 N N . ASN B 1 177 ? -2.51 -0.305 0.815 1 85.75 177 ASN B N 1
ATOM 4365 C CA . ASN B 1 177 ? -2.213 0.598 -0.292 1 85.75 177 ASN B CA 1
ATOM 4366 C C . ASN B 1 177 ? -1.947 2.018 0.199 1 85.75 177 ASN B C 1
ATOM 4368 O O . ASN B 1 177 ? -2.363 2.387 1.299 1 85.75 177 ASN B O 1
ATOM 4372 N N . VAL B 1 178 ? -1.298 2.695 -0.61 1 89.19 178 VAL B N 1
ATOM 4373 C CA . VAL B 1 178 ? -0.979 4.094 -0.339 1 89.19 178 VAL B CA 1
ATOM 4374 C C . VAL B 1 178 ? -2.26 4.863 -0.026 1 89.19 178 VAL B C 1
ATOM 4376 O O . VAL B 1 178 ? -2.324 5.594 0.965 1 89.19 178 VAL B O 1
ATOM 4379 N N . GLY B 1 179 ? -3.252 4.652 -0.907 1 92.62 179 GLY B N 1
ATOM 4380 C CA . GLY B 1 179 ? -4.508 5.363 -0.73 1 92.62 179 GLY B CA 1
ATOM 4381 C C . GLY B 1 179 ? -5.184 5.062 0.595 1 92.62 179 GLY B C 1
ATOM 4382 O O . GLY B 1 179 ? -5.73 5.957 1.238 1 92.62 179 GLY B O 1
ATOM 4383 N N . HIS B 1 180 ? -5.113 3.836 1.043 1 91.62 180 HIS B N 1
ATOM 4384 C CA . HIS B 1 180 ? -5.691 3.418 2.314 1 91.62 180 HIS B CA 1
ATOM 4385 C C . HIS B 1 180 ? -4.996 4.102 3.488 1 91.62 180 HIS B C 1
ATOM 4387 O O . HIS B 1 180 ? -5.656 4.633 4.383 1 91.62 180 HIS B O 1
ATOM 4393 N N . GLY B 1 181 ? -3.705 4.082 3.461 1 93.5 181 GLY B N 1
ATOM 4394 C CA . GLY B 1 181 ? -2.928 4.719 4.512 1 93.5 181 GLY B CA 1
ATOM 4395 C C . GLY B 1 181 ? -3.146 6.219 4.59 1 93.5 181 GLY B C 1
ATOM 4396 O O . GLY B 1 181 ? -3.271 6.773 5.684 1 93.5 181 GLY B O 1
ATOM 4397 N N . LEU B 1 182 ? -3.193 6.848 3.436 1 96.44 182 LEU B N 1
ATOM 4398 C CA . LEU B 1 182 ? -3.391 8.289 3.391 1 96.44 182 LEU B CA 1
ATOM 4399 C C . LEU B 1 182 ? -4.762 8.672 3.938 1 96.44 182 LEU B C 1
ATOM 4401 O O . LEU B 1 182 ? -4.906 9.695 4.605 1 96.44 182 LEU B O 1
ATOM 4405 N N . ALA B 1 183 ? -5.758 7.84 3.67 1 96.62 183 ALA B N 1
ATOM 4406 C CA . ALA B 1 183 ? -7.109 8.102 4.156 1 96.62 183 ALA B CA 1
ATOM 4407 C C . ALA B 1 183 ? -7.16 8.055 5.68 1 96.62 183 ALA B C 1
ATOM 4409 O O . ALA B 1 183 ? -7.695 8.961 6.32 1 96.62 183 ALA B O 1
ATOM 4410 N N . TRP B 1 184 ? -6.586 7.059 6.242 1 95.12 184 TRP B N 1
ATOM 4411 C CA . TRP B 1 184 ? -6.594 6.906 7.691 1 95.12 184 TRP B CA 1
ATOM 4412 C C . TRP B 1 184 ? -5.738 7.98 8.352 1 95.12 184 TRP B C 1
ATOM 4414 O O . TRP B 1 184 ? -6.094 8.5 9.414 1 95.12 184 TRP B O 1
ATOM 4424 N N . SER B 1 185 ? -4.625 8.266 7.711 1 94.81 185 SER B N 1
ATOM 4425 C CA . SER B 1 185 ? -3.783 9.336 8.227 1 94.81 185 SER B CA 1
ATOM 4426 C C . SER B 1 185 ? -4.523 10.672 8.227 1 94.81 185 SER B C 1
ATOM 4428 O O . SER B 1 185 ? -4.41 11.453 9.172 1 94.81 185 SER B O 1
ATOM 4430 N N . TYR B 1 186 ? -5.266 10.93 7.211 1 95.62 186 TYR B N 1
ATOM 4431 C CA . TYR B 1 186 ? -6.062 12.148 7.094 1 95.62 186 TYR B CA 1
ATOM 4432 C C . TYR B 1 186 ? -7.156 12.188 8.156 1 95.62 186 TYR B C 1
ATOM 4434 O O . TYR B 1 186 ? -7.426 13.234 8.742 1 95.62 186 TYR B O 1
ATOM 4442 N N . TYR B 1 187 ? -7.738 11.109 8.438 1 95.94 187 TYR B N 1
ATOM 4443 C CA . TYR B 1 187 ? -8.797 11.039 9.438 1 95.94 187 TYR B CA 1
ATOM 4444 C C . TYR B 1 187 ? -8.242 11.242 10.844 1 95.94 187 TYR B C 1
ATOM 4446 O O . TYR B 1 187 ? -8.719 12.109 11.586 1 95.94 187 TYR B O 1
ATOM 4454 N N . PHE B 1 188 ? -7.191 10.508 11.203 1 93.19 188 PHE B N 1
ATOM 4455 C CA . PHE B 1 188 ? -6.648 10.555 12.555 1 93.19 188 PHE B CA 1
ATOM 4456 C C . PHE B 1 188 ? -5.953 11.883 12.812 1 93.19 188 PHE B C 1
ATOM 4458 O O . PHE B 1 188 ? -5.992 12.398 13.93 1 93.19 188 PHE B O 1
ATOM 4465 N N . GLY B 1 189 ? -5.371 12.398 11.766 1 90.44 189 GLY B N 1
ATOM 4466 C CA . GLY B 1 189 ? -4.551 13.586 11.953 1 90.44 189 GLY B CA 1
ATOM 4467 C C . GLY B 1 189 ? -5.32 14.875 11.766 1 90.44 189 GLY B C 1
ATOM 4468 O O . GLY B 1 189 ? -4.863 15.945 12.195 1 90.44 189 GLY B O 1
ATOM 4469 N N . TYR B 1 190 ? -6.52 14.797 11.219 1 91.31 190 TYR B N 1
ATOM 4470 C CA . TYR B 1 190 ? -7.199 16.047 10.891 1 91.31 190 TYR B CA 1
ATOM 4471 C C . TYR B 1 190 ? -8.695 15.945 11.18 1 91.31 190 TYR B C 1
ATOM 4473 O O . TYR B 1 190 ? -9.195 16.578 12.102 1 91.31 190 TYR B O 1
ATOM 4481 N N . LEU B 1 191 ? -9.422 15.078 10.531 1 94.06 191 LEU B N 1
ATOM 4482 C CA . LEU B 1 191 ? -10.883 15.047 10.602 1 94.06 191 LEU B CA 1
ATOM 4483 C C . LEU B 1 191 ? -11.352 14.703 12.008 1 94.06 191 LEU B C 1
ATOM 4485 O O . LEU B 1 191 ? -12.297 15.312 12.523 1 94.06 191 LEU B O 1
ATOM 4489 N N . ARG B 1 192 ? -10.742 13.758 12.594 1 92.25 192 ARG B N 1
ATOM 4490 C CA . ARG B 1 192 ? -11.125 13.336 13.938 1 92.25 192 ARG B CA 1
ATOM 4491 C C . ARG B 1 192 ? -10.969 14.469 14.938 1 92.25 192 ARG B C 1
ATOM 4493 O O . ARG B 1 192 ? -11.68 14.523 15.945 1 92.25 192 ARG B O 1
ATOM 4500 N N . LEU B 1 193 ? -10.102 15.367 14.648 1 89.94 193 LEU B N 1
ATOM 4501 C CA . LEU B 1 193 ? -9.789 16.469 15.562 1 89.94 193 LEU B CA 1
ATOM 4502 C C . LEU B 1 193 ? -10.711 17.656 15.312 1 89.94 193 LEU B C 1
ATOM 4504 O O . LEU B 1 193 ? -11.219 18.266 16.25 1 89.94 193 LEU B O 1
ATOM 4508 N N . ILE B 1 194 ? -11.031 17.953 14.094 1 90.44 194 ILE B N 1
ATOM 4509 C CA . ILE B 1 194 ? -11.641 19.25 13.758 1 90.44 194 ILE B CA 1
ATOM 4510 C C . ILE B 1 194 ? -13.156 19.094 13.695 1 90.44 194 ILE B C 1
ATOM 4512 O O . ILE B 1 194 ? -13.891 20.062 13.875 1 90.44 194 ILE B O 1
ATOM 4516 N N . ILE B 1 195 ? -13.648 17.969 13.391 1 92.94 195 ILE B N 1
ATOM 4517 C CA . ILE B 1 195 ? -15.07 17.812 13.109 1 92.94 195 ILE B CA 1
ATOM 4518 C C . ILE B 1 195 ? -15.875 17.938 14.398 1 92.94 195 ILE B C 1
ATOM 4520 O O . ILE B 1 195 ? -16.906 18.609 14.438 1 92.94 195 ILE B O 1
ATOM 4524 N N . PRO B 1 196 ? -15.25 17.203 15.438 1 90.75 196 PRO B N 1
ATOM 4525 C CA . PRO B 1 196 ? -15.969 17.453 16.688 1 90.75 196 PRO B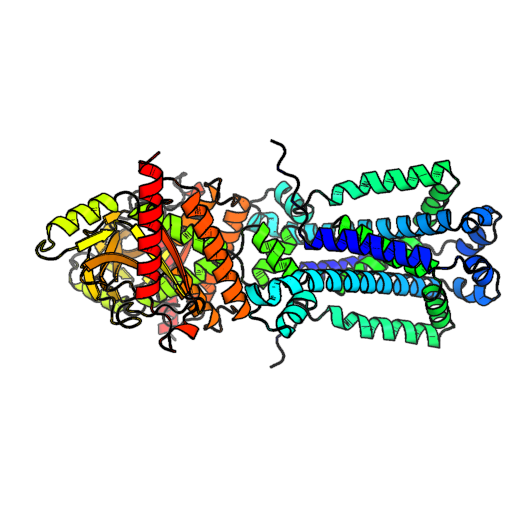 CA 1
ATOM 4526 C C . PRO B 1 196 ? -15.953 18.922 17.094 1 90.75 196 PRO B C 1
ATOM 4528 O O . PRO B 1 196 ? -14.898 19.562 17.094 1 90.75 196 PRO B O 1
ATOM 4531 N N . GLY B 1 197 ? -17 19.609 17.266 1 89.31 197 GLY B N 1
ATOM 4532 C CA . GLY B 1 197 ? -17.094 21.016 17.641 1 89.31 197 GLY B CA 1
ATOM 4533 C C . GLY B 1 197 ? -17.234 21.938 16.453 1 89.31 197 GLY B C 1
ATOM 4534 O O . GLY B 1 197 ? -17.281 23.172 16.625 1 89.31 197 GLY B O 1
ATOM 4535 N N . LEU B 1 198 ? -17.188 21.375 15.336 1 91.31 198 LEU B N 1
ATOM 4536 C CA . LEU B 1 198 ? -17.266 22.172 14.125 1 91.31 198 LEU B CA 1
ATOM 4537 C C . LEU B 1 198 ? -18.547 23.016 14.125 1 91.31 198 LEU B C 1
ATOM 4539 O O . LEU B 1 198 ? -18.531 24.188 13.727 1 91.31 198 LEU B O 1
ATOM 4543 N N . GLN B 1 199 ? -19.609 22.438 14.578 1 90.38 199 GLN B N 1
ATOM 4544 C CA . GLN B 1 199 ? -20.875 23.141 14.641 1 90.38 199 GLN B CA 1
ATOM 4545 C C . GLN B 1 199 ? -20.781 24.359 15.555 1 90.38 199 GLN B C 1
ATOM 4547 O O . GLN B 1 199 ? -21.25 25.453 15.211 1 90.38 199 GLN B O 1
ATOM 4552 N N . SER B 1 200 ? -20.188 24.141 16.656 1 91.06 200 SER B N 1
ATOM 4553 C CA . SER B 1 200 ? -20.047 25.219 17.609 1 91.06 200 SER B CA 1
ATOM 4554 C C . SER B 1 200 ? -19.156 26.328 17.062 1 91.06 200 SER B C 1
ATOM 4556 O O . SER B 1 200 ? -19.422 27.516 17.297 1 91.06 200 SER B O 1
ATOM 4558 N N . ARG B 1 201 ? -18.125 25.984 16.406 1 91.69 201 ARG B N 1
ATOM 4559 C CA . ARG B 1 201 ? -17.234 26.969 15.812 1 91.69 201 ARG B CA 1
ATOM 4560 C C . ARG B 1 201 ? -17.938 27.766 14.711 1 91.69 201 ARG B C 1
ATOM 4562 O O . ARG B 1 201 ? -17.75 28.969 14.602 1 91.69 201 ARG B O 1
ATOM 4569 N N . MET B 1 202 ? -18.75 27.109 13.953 1 90.88 202 MET B N 1
ATOM 4570 C CA . MET B 1 202 ? -19.484 27.781 12.883 1 90.88 202 MET B CA 1
ATOM 4571 C C . MET B 1 202 ? -20.547 28.703 13.461 1 90.88 202 MET B C 1
ATOM 4573 O O . MET B 1 202 ? -20.812 29.781 12.898 1 90.88 202 MET B O 1
ATOM 4577 N N . ASP B 1 203 ? -21.156 28.266 14.508 1 90.31 203 ASP B N 1
ATOM 4578 C CA . ASP B 1 203 ? -22.156 29.094 15.172 1 90.31 203 ASP B CA 1
ATOM 4579 C C . ASP B 1 203 ? -21.531 30.375 15.727 1 90.31 203 ASP B C 1
ATOM 4581 O O . ASP B 1 203 ? -22.125 31.453 15.664 1 90.31 203 ASP B O 1
ATOM 4585 N N . SER B 1 204 ? -20.375 30.172 16.234 1 89.06 204 SER B N 1
ATOM 4586 C CA . SER B 1 204 ? -19.656 31.328 16.75 1 89.06 204 SER B CA 1
ATOM 4587 C C . SER B 1 204 ? -19.281 32.312 15.641 1 89.06 204 SER B C 1
ATOM 4589 O O . SER B 1 204 ? -19.297 33.531 15.836 1 89.06 204 SER B O 1
ATOM 4591 N N . TRP B 1 205 ? -18.891 31.75 14.602 1 88.19 205 TRP B N 1
ATOM 4592 C CA . TRP B 1 205 ? -18.531 32.562 13.445 1 88.19 205 TRP B CA 1
ATOM 4593 C C . TRP B 1 205 ? -19.75 33.281 12.883 1 88.19 205 TRP B C 1
ATOM 4595 O O . TRP B 1 205 ? -19.656 34.469 12.484 1 88.19 205 TRP B O 1
ATOM 4605 N N . LYS B 1 206 ? -20.891 32.656 12.797 1 85.81 206 LYS B N 1
ATOM 4606 C CA . LYS B 1 206 ? -22.156 33.188 12.258 1 85.81 206 LYS B CA 1
ATOM 4607 C C . LYS B 1 206 ? -22.594 34.438 13 1 85.81 206 LYS B C 1
ATOM 4609 O O . LYS B 1 206 ? -23.234 35.312 12.414 1 85.81 206 LYS B O 1
ATOM 4614 N N . LYS B 1 207 ? -22.344 34.438 14.242 1 80.31 207 LYS B N 1
ATOM 4615 C CA . LYS B 1 207 ? -22.766 35.594 15.047 1 80.31 207 LYS B CA 1
ATOM 4616 C C . LYS B 1 207 ? -22.203 36.906 14.492 1 80.31 207 LYS B C 1
ATOM 4618 O O . LYS B 1 207 ? -22.797 37.969 14.695 1 80.31 207 LYS B O 1
ATOM 4623 N N . GLY B 1 208 ? -21.281 36.781 13.656 1 73.56 208 GLY B N 1
ATOM 4624 C CA . GLY B 1 208 ? -20.641 37.969 13.125 1 73.56 208 GLY B CA 1
ATOM 4625 C C . GLY B 1 208 ? -21.172 38.375 11.758 1 73.56 208 GLY B C 1
ATOM 4626 O O . GLY B 1 208 ? -20.797 39.406 11.227 1 73.56 208 GLY B O 1
ATOM 4627 N N . ILE B 1 209 ? -22.078 37.594 11.273 1 73.25 209 ILE B N 1
ATOM 4628 C CA . ILE B 1 209 ? -22.531 37.844 9.906 1 73.25 209 ILE B CA 1
ATOM 4629 C C . ILE B 1 209 ? -23.719 38.781 9.914 1 73.25 209 ILE B C 1
ATOM 4631 O O . ILE B 1 209 ? -24.547 38.75 10.828 1 73.25 209 ILE B O 1
ATOM 4635 N N . ASP B 1 210 ? -23.641 39.656 8.938 1 65.88 210 ASP B N 1
ATOM 4636 C CA . ASP B 1 210 ? -24.719 40.594 8.727 1 65.88 210 ASP B CA 1
ATOM 4637 C C . ASP B 1 210 ? -25.984 39.906 8.203 1 65.88 210 ASP B C 1
ATOM 4639 O O . ASP B 1 210 ? -25.938 39.25 7.16 1 65.88 210 ASP B O 1
ATOM 4643 N N . THR B 1 211 ? -26.953 39.875 8.93 1 64.81 211 THR B N 1
ATOM 4644 C CA . THR B 1 211 ? -28.203 39.156 8.68 1 64.81 211 THR B CA 1
ATOM 4645 C C . THR B 1 211 ? -29.125 39.938 7.762 1 64.81 211 THR B C 1
ATOM 4647 O O . THR B 1 211 ? -30.312 39.625 7.637 1 64.81 211 THR B O 1
ATOM 4650 N N . THR B 1 212 ? -28.656 40.812 7.078 1 68 212 THR B N 1
ATOM 4651 C CA . THR B 1 212 ? -29.578 41.625 6.277 1 68 212 THR B CA 1
ATOM 4652 C C . THR B 1 212 ? -30.047 40.844 5.055 1 68 212 THR B C 1
ATOM 4654 O O . THR B 1 212 ? -31.156 41.062 4.555 1 68 212 THR B O 1
ATOM 4657 N N . ARG B 1 213 ? -29.266 40.031 4.531 1 77.44 213 ARG B N 1
ATOM 4658 C CA . ARG B 1 213 ? -29.625 39.219 3.373 1 77.44 213 ARG B CA 1
ATOM 4659 C C . ARG B 1 213 ? -29.922 37.781 3.789 1 77.44 213 ARG B C 1
ATOM 4661 O O . ARG B 1 213 ? -29.469 37.312 4.84 1 77.44 213 ARG B O 1
ATOM 4668 N N . LYS B 1 214 ? -30.828 37.188 2.984 1 84.75 214 LYS B N 1
ATOM 4669 C CA . LYS B 1 214 ? -31.094 35.75 3.193 1 84.75 214 LYS B CA 1
ATOM 4670 C C . LYS B 1 214 ? -29.812 34.938 3.109 1 84.75 214 LYS B C 1
ATOM 4672 O O . LYS B 1 214 ? -29.062 35.062 2.141 1 84.75 214 LYS B O 1
ATOM 4677 N N . SER B 1 215 ? -29.438 34.406 4.223 1 87.5 215 SER B N 1
ATOM 4678 C CA . SER B 1 215 ? -28.203 33.625 4.25 1 87.5 215 SER B CA 1
ATOM 4679 C C . SER B 1 215 ? -28.422 32.219 4.805 1 87.5 215 SER B C 1
ATOM 4681 O O . SER B 1 215 ? -29.266 32.031 5.676 1 87.5 215 SER B O 1
ATOM 4683 N N . VAL B 1 216 ? -27.875 31.281 4.105 1 88.25 216 VAL B N 1
ATOM 4684 C CA . VAL B 1 216 ? -27.891 29.891 4.555 1 88.25 216 VAL B CA 1
ATOM 4685 C C . VAL B 1 216 ? -26.5 29.484 5.008 1 88.25 216 VAL B C 1
ATOM 4687 O O . VAL B 1 216 ? -25.531 29.562 4.242 1 88.25 216 VAL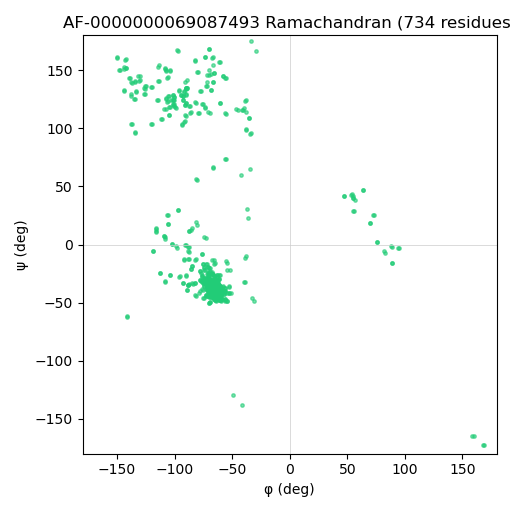 B O 1
ATOM 4690 N N . VAL B 1 217 ? -26.406 29.172 6.258 1 88.5 217 VAL B N 1
ATOM 4691 C CA . VAL B 1 217 ? -25.141 28.719 6.801 1 88.5 217 VAL B CA 1
ATOM 4692 C C . VAL B 1 217 ? -25.188 27.203 7.023 1 88.5 217 VAL B C 1
ATOM 4694 O O . VAL B 1 217 ? -26.031 26.703 7.766 1 88.5 217 VAL B O 1
ATOM 4697 N N . VAL B 1 218 ? -24.344 26.484 6.367 1 90.12 218 VAL B N 1
ATOM 4698 C CA . VAL B 1 218 ? -24.297 25.031 6.465 1 90.12 218 VAL B CA 1
ATOM 4699 C C . VAL B 1 218 ? -23.094 24.609 7.32 1 90.12 218 VAL B C 1
ATOM 4701 O O . VAL B 1 218 ? -21.953 24.734 6.898 1 90.12 218 VAL B O 1
ATOM 4704 N N . PRO B 1 219 ? -23.344 24.078 8.469 1 89.69 219 PRO B N 1
ATOM 4705 C CA . PRO B 1 219 ? -22.25 23.656 9.344 1 89.69 219 PRO B CA 1
ATOM 4706 C C . PRO B 1 219 ? -21.672 22.297 8.969 1 89.69 219 PRO B C 1
ATOM 4708 O O . PRO B 1 219 ? -21.672 21.375 9.797 1 89.69 219 PRO B O 1
ATOM 4711 N N . LYS B 1 220 ? -21.25 22.141 7.777 1 92.88 220 LYS B N 1
ATOM 4712 C CA . LYS B 1 220 ? -20.719 20.906 7.227 1 92.88 220 LYS B CA 1
ATOM 4713 C C . LYS B 1 220 ? -19.438 21.156 6.426 1 92.88 220 LYS B C 1
ATOM 4715 O O . LYS B 1 220 ? -19.328 22.172 5.742 1 92.88 220 LYS B O 1
ATOM 4720 N N . LEU B 1 221 ? -18.516 20.234 6.613 1 95.31 221 LEU B N 1
ATOM 4721 C CA . LEU B 1 221 ? -17.266 20.359 5.867 1 95.31 221 LEU B CA 1
ATOM 4722 C C . LEU B 1 221 ? -17.359 19.609 4.535 1 95.31 221 LEU B C 1
ATOM 4724 O O . LEU B 1 221 ? -17.594 18.406 4.508 1 95.31 221 LEU B O 1
ATOM 4728 N N . TYR B 1 222 ? -17.203 20.312 3.488 1 95.62 222 TYR B N 1
ATOM 4729 C CA . TYR B 1 222 ? -17.172 19.719 2.156 1 95.62 222 TYR B CA 1
ATOM 4730 C C . TYR B 1 222 ? -15.734 19.547 1.668 1 95.62 222 TYR B C 1
ATOM 4732 O O . TYR B 1 222 ? -15.016 20.547 1.501 1 95.62 222 TYR B O 1
ATOM 4740 N N . ILE B 1 223 ? -15.383 18.344 1.454 1 95.94 223 ILE B N 1
ATOM 4741 C CA . ILE B 1 223 ? -14.023 18.016 1.045 1 95.94 223 ILE B CA 1
ATOM 4742 C C . ILE B 1 223 ? -13.977 17.766 -0.462 1 95.94 223 ILE B C 1
ATOM 4744 O O . ILE B 1 223 ? -14.609 16.844 -0.961 1 95.94 223 ILE B O 1
ATOM 4748 N N . LEU B 1 224 ? -13.195 18.578 -1.153 1 95.56 224 LEU B N 1
ATOM 4749 C CA . LEU B 1 224 ? -13.094 18.5 -2.605 1 95.56 224 LEU B CA 1
ATOM 4750 C C . LEU B 1 224 ? -11.992 17.531 -3.021 1 95.56 224 LEU B C 1
ATOM 4752 O O . LEU B 1 224 ? -10.891 17.562 -2.469 1 95.56 224 LEU B O 1
ATOM 4756 N N . ILE B 1 225 ? -12.32 16.672 -4.008 1 96 225 ILE B N 1
ATOM 4757 C CA . ILE B 1 225 ? -11.352 15.711 -4.527 1 96 225 ILE B CA 1
ATOM 4758 C C . ILE B 1 225 ? -11.391 15.711 -6.055 1 96 225 ILE B C 1
ATOM 4760 O O . ILE B 1 225 ? -12.188 14.992 -6.664 1 96 225 ILE B O 1
ATOM 4764 N N . PRO B 1 226 ? -10.453 16.484 -6.594 1 93.5 226 PRO B N 1
ATOM 4765 C CA . PRO B 1 226 ? -10.367 16.438 -8.055 1 93.5 226 PRO B CA 1
ATOM 4766 C C . PRO B 1 226 ? -9.789 15.125 -8.57 1 93.5 226 PRO B C 1
ATOM 4768 O O . PRO B 1 226 ? -8.867 14.578 -7.965 1 93.5 226 PRO B O 1
ATOM 4771 N N . LYS B 1 227 ? -10.203 14.633 -9.672 1 89.31 227 LYS B N 1
ATOM 4772 C CA . LYS B 1 227 ? -9.734 13.367 -10.234 1 89.31 227 LYS B CA 1
ATOM 4773 C C . LYS B 1 227 ? -8.273 13.469 -10.672 1 89.31 227 LYS B C 1
ATOM 4775 O O . LYS B 1 227 ? -7.551 12.477 -10.664 1 89.31 227 LYS B O 1
ATOM 4780 N N . SER B 1 228 ? -7.844 14.602 -11.078 1 89.62 228 SER B N 1
ATOM 4781 C CA . SER B 1 228 ? -6.445 14.805 -11.445 1 89.62 228 SER B CA 1
ATOM 4782 C C . SER B 1 228 ? -5.547 14.789 -10.211 1 89.62 228 SER B C 1
ATOM 4784 O O . SER B 1 228 ? -4.328 14.641 -10.328 1 89.62 228 SER B O 1
ATOM 4786 N N . CYS B 1 229 ? -6.109 14.992 -9.07 1 94.38 229 CYS B N 1
ATOM 4787 C CA . CYS B 1 229 ? -5.441 15.055 -7.777 1 94.38 229 CYS B CA 1
ATOM 4788 C C . CYS B 1 229 ? -4.703 16.375 -7.609 1 94.38 229 CYS B C 1
ATOM 4790 O O . CYS B 1 229 ? -4.012 16.578 -6.609 1 94.38 229 CYS B O 1
ATOM 4792 N N . TYR B 1 230 ? -4.828 17.234 -8.617 1 93.12 230 TYR B N 1
ATOM 4793 C CA . TYR B 1 230 ? -4.223 18.547 -8.461 1 93.12 230 TYR B CA 1
ATOM 4794 C C . TYR B 1 230 ? -5.125 19.469 -7.66 1 93.12 230 TYR B C 1
ATOM 4796 O O . TYR B 1 230 ? -6.301 19.641 -7.992 1 93.12 230 TYR B O 1
ATOM 4804 N N . CYS B 1 231 ? -4.605 19.953 -6.602 1 92.88 231 CYS B N 1
ATOM 4805 C CA . CYS B 1 231 ? -5.293 20.906 -5.742 1 92.88 231 CYS B CA 1
ATOM 4806 C C . CYS B 1 231 ? -4.633 22.281 -5.816 1 92.88 231 CYS B C 1
ATOM 4808 O O . CYS B 1 231 ? -3.564 22.5 -5.242 1 92.88 231 CYS B O 1
ATOM 4810 N N . PRO B 1 232 ? -5.309 23.172 -6.449 1 89.31 232 PRO B N 1
ATOM 4811 C CA . PRO B 1 232 ? -4.73 24.516 -6.508 1 89.31 232 PRO B CA 1
ATOM 4812 C C . PRO B 1 232 ? -4.543 25.141 -5.129 1 89.31 232 PRO B C 1
ATOM 4814 O O . PRO B 1 232 ? -5.211 24.75 -4.172 1 89.31 232 PRO B O 1
ATOM 4817 N N . PRO B 1 233 ? -3.65 26.094 -5.02 1 86.5 233 PRO B N 1
ATOM 4818 C CA . PRO B 1 233 ? -3.396 26.734 -3.729 1 86.5 233 PRO B CA 1
ATOM 4819 C C . PRO B 1 233 ? -4.602 27.516 -3.211 1 86.5 233 PRO B C 1
ATOM 4821 O O . PRO B 1 233 ? -4.777 27.641 -1.997 1 86.5 233 PRO B O 1
ATOM 4824 N N . SER B 1 234 ? -5.367 28.047 -4.141 1 87.12 234 SER B N 1
ATOM 4825 C CA . SER B 1 234 ? -6.566 28.781 -3.762 1 87.12 234 SER B CA 1
ATOM 4826 C C . SER B 1 234 ? -7.801 28.25 -4.48 1 87.12 234 SER B C 1
ATOM 4828 O O . SER B 1 234 ? -7.773 28.031 -5.695 1 87.12 234 SER B O 1
ATOM 4830 N N . ILE B 1 235 ? -8.812 27.984 -3.646 1 90.38 235 ILE B N 1
ATOM 4831 C CA . ILE B 1 235 ? -10.055 27.484 -4.227 1 90.38 235 ILE B CA 1
ATOM 4832 C C . ILE B 1 235 ? -10.727 28.594 -5.035 1 90.38 235 ILE B C 1
ATOM 4834 O O . ILE B 1 235 ? -11.359 28.328 -6.059 1 90.38 235 ILE B O 1
ATOM 4838 N N . THR B 1 236 ? -10.57 29.844 -4.598 1 88.81 236 THR B N 1
ATOM 4839 C CA . THR B 1 236 ? -11.125 31 -5.293 1 88.81 236 THR B CA 1
ATOM 4840 C C . THR B 1 236 ? -10.484 31.156 -6.672 1 88.81 236 THR B C 1
ATOM 4842 O O . THR B 1 236 ? -11.141 31.594 -7.621 1 88.81 236 THR B O 1
ATOM 4845 N N . ALA B 1 237 ? -9.258 30.797 -6.723 1 84.06 237 ALA B N 1
ATOM 4846 C CA . ALA B 1 237 ? -8.578 30.859 -8.016 1 84.06 237 ALA B CA 1
ATOM 4847 C C . ALA B 1 237 ? -9.148 29.812 -8.977 1 84.06 237 ALA B C 1
ATOM 4849 O O . ALA B 1 237 ? -9.211 30.062 -10.188 1 84.06 237 ALA B O 1
ATOM 4850 N N . ALA B 1 238 ? -9.523 28.719 -8.438 1 86.25 238 ALA B N 1
ATOM 4851 C CA . ALA B 1 238 ? -10.094 27.656 -9.258 1 86.25 238 ALA B CA 1
ATOM 4852 C C . ALA B 1 238 ? -11.531 27.984 -9.664 1 86.25 238 ALA B C 1
ATOM 4854 O O . ALA B 1 238 ? -11.969 27.641 -10.758 1 86.25 238 ALA B O 1
ATOM 4855 N N . ASP B 1 239 ? -12.281 28.547 -8.789 1 90.19 239 ASP B N 1
ATOM 4856 C CA . ASP B 1 239 ? -13.648 28.984 -9.031 1 90.19 239 ASP B CA 1
ATOM 4857 C C . ASP B 1 239 ? -13.906 30.359 -8.414 1 90.19 239 ASP B C 1
ATOM 4859 O O . ASP B 1 239 ? -14.227 30.469 -7.23 1 90.19 239 ASP B O 1
ATOM 4863 N N . PRO B 1 240 ? -13.938 31.406 -9.188 1 89.38 240 PRO B N 1
ATOM 4864 C CA . PRO B 1 240 ? -14.062 32.781 -8.695 1 89.38 240 PRO B CA 1
ATOM 4865 C C . PRO B 1 240 ? -15.398 33.031 -8 1 89.38 240 PRO B C 1
ATOM 4867 O O . PRO B 1 240 ? -15.539 34.031 -7.273 1 89.38 240 PRO B O 1
ATOM 4870 N N . GLN B 1 241 ? -16.375 32.188 -8.18 1 91 241 GLN B N 1
ATOM 4871 C CA . GLN B 1 241 ? -17.672 32.375 -7.539 1 91 241 GLN B CA 1
ATOM 4872 C C . GLN B 1 241 ? -17.594 32.031 -6.051 1 91 241 GLN B C 1
ATOM 4874 O O . GLN B 1 241 ? -18.453 32.438 -5.273 1 91 241 GLN B O 1
ATOM 4879 N N . LEU B 1 242 ? -16.656 31.281 -5.688 1 92.19 242 LEU B N 1
ATOM 4880 C CA . LEU B 1 242 ? -16.438 30.938 -4.289 1 92.19 242 LEU B CA 1
ATOM 4881 C C . LEU B 1 242 ? -15.484 31.922 -3.621 1 92.19 242 LEU B C 1
ATOM 4883 O O . LEU B 1 242 ? -14.266 31.828 -3.801 1 92.19 242 LEU B O 1
ATOM 4887 N N . LYS B 1 243 ? -15.984 32.75 -2.82 1 92.06 243 LYS B N 1
ATOM 4888 C CA . LYS B 1 243 ? -15.188 33.781 -2.176 1 92.06 243 LYS B CA 1
ATOM 4889 C C . LYS B 1 243 ? -14.977 33.469 -0.696 1 92.06 243 LYS B C 1
ATOM 4891 O O . LYS B 1 243 ? -15.836 32.875 -0.055 1 92.06 243 LYS B O 1
ATOM 4896 N N . VAL B 1 244 ? -13.859 33.938 -0.225 1 91.5 244 VAL B N 1
ATOM 4897 C CA . VAL B 1 244 ? -13.555 33.719 1.188 1 91.5 244 VAL B CA 1
ATOM 4898 C C . VAL B 1 244 ? -14.391 34.688 2.039 1 91.5 244 VAL B C 1
ATOM 4900 O O . VAL B 1 244 ? -14.344 35.906 1.841 1 91.5 244 VAL B O 1
ATOM 4903 N N . ALA B 1 245 ? -15.195 34.125 2.91 1 90.56 245 ALA B N 1
ATOM 4904 C CA . ALA B 1 245 ? -16.016 34.938 3.809 1 90.56 245 ALA B CA 1
ATOM 4905 C C . ALA B 1 245 ? -15.305 35.188 5.133 1 90.56 245 ALA B C 1
ATOM 4907 O O . ALA B 1 245 ? -15.523 36.219 5.777 1 90.56 245 ALA B O 1
ATOM 4908 N N . GLY B 1 246 ? -14.539 34.219 5.527 1 88.25 246 GLY B N 1
ATOM 4909 C CA . GLY B 1 246 ? -13.812 34.344 6.781 1 88.25 246 GLY B CA 1
ATOM 4910 C C . GLY B 1 246 ? -13.195 33.031 7.23 1 88.25 246 GLY B C 1
ATOM 4911 O O . GLY B 1 246 ? -13.055 32.094 6.434 1 88.25 246 GLY B O 1
ATOM 4912 N N . VAL B 1 247 ? -12.648 33.094 8.508 1 88.94 247 VAL B N 1
ATOM 4913 C CA . VAL B 1 247 ? -12.031 31.906 9.102 1 88.94 247 VAL B CA 1
ATOM 4914 C C . VAL B 1 247 ? -12.672 31.625 10.453 1 88.94 247 VAL B C 1
ATOM 4916 O O . VAL B 1 247 ? -13 32.531 11.203 1 88.94 247 VAL B O 1
ATOM 4919 N N . THR B 1 248 ? -12.945 30.391 10.664 1 89.06 248 THR B N 1
ATOM 4920 C CA . THR B 1 248 ? -13.523 30 11.945 1 89.06 248 THR B CA 1
ATOM 4921 C C . THR B 1 248 ? -12.516 30.219 13.07 1 89.06 248 THR B C 1
ATOM 4923 O O . THR B 1 248 ? -11.312 30.297 12.828 1 89.06 248 THR B O 1
ATOM 4926 N N . PRO B 1 249 ? -13.07 30.266 14.242 1 87.5 249 PRO B N 1
ATOM 4927 C CA . PRO B 1 249 ? -12.148 30.297 15.375 1 87.5 249 PRO B CA 1
ATOM 4928 C C . PRO B 1 249 ? -11.211 29.094 15.414 1 87.5 249 PRO B C 1
ATOM 4930 O O . PRO B 1 249 ? -11.617 27.984 15.078 1 87.5 249 PRO B O 1
ATOM 4933 N N . SER B 1 250 ? -10.023 29.359 15.859 1 85.75 250 SER B N 1
ATOM 4934 C CA . SER B 1 250 ? -8.984 28.344 15.836 1 85.75 250 SER B CA 1
ATOM 4935 C C . SER B 1 250 ? -9.234 27.266 16.891 1 85.75 250 SER B C 1
ATOM 4937 O O . SER B 1 250 ? -9.719 27.562 17.984 1 85.75 250 SER B O 1
ATOM 4939 N N . PHE B 1 251 ? -9.016 26.047 16.422 1 86.69 251 PHE B N 1
ATOM 4940 C CA . PHE B 1 251 ? -8.945 24.906 17.312 1 86.69 251 PHE B CA 1
ATOM 4941 C C . PHE B 1 251 ? -7.5 24.5 17.578 1 86.69 251 PHE B C 1
ATOM 4943 O O . PHE B 1 251 ? -6.715 24.344 16.625 1 86.69 251 PHE B O 1
ATOM 4950 N N . VAL B 1 252 ? -7.105 24.516 18.875 1 85 252 VAL B N 1
ATOM 4951 C CA . VAL B 1 252 ? -5.723 24.203 19.219 1 85 252 VAL B CA 1
ATOM 4952 C C . VAL B 1 252 ? -5.633 22.812 19.828 1 85 252 VAL B C 1
ATOM 4954 O O . VAL B 1 252 ? -6.426 22.453 20.719 1 85 252 VAL B O 1
ATOM 4957 N N . ALA B 1 253 ? -4.797 22.047 19.312 1 83.06 253 ALA B N 1
ATOM 4958 C CA . ALA B 1 253 ? -4.598 20.703 19.859 1 83.06 253 ALA B CA 1
ATOM 4959 C C . ALA B 1 253 ? -3.123 20.312 19.812 1 83.06 253 ALA B C 1
ATOM 4961 O O . ALA B 1 253 ? -2.357 20.828 19 1 83.06 253 ALA B O 1
ATOM 4962 N N . ASN B 1 254 ? -2.773 19.422 20.797 1 77.56 254 ASN B N 1
ATOM 4963 C CA . ASN B 1 254 ? -1.455 18.797 20.781 1 77.56 254 ASN B CA 1
ATOM 4964 C C . ASN B 1 254 ? -1.473 17.469 20.031 1 77.56 254 ASN B C 1
ATOM 4966 O O . ASN B 1 254 ? -2.416 16.688 20.172 1 77.56 254 ASN B O 1
ATOM 4970 N N . ARG B 1 255 ? -0.503 17.344 19.141 1 79.56 255 ARG B N 1
ATOM 4971 C CA . ARG B 1 255 ? -0.419 16.078 18.422 1 79.56 255 ARG B CA 1
ATOM 4972 C C . ARG B 1 255 ? 1.033 15.695 18.172 1 79.56 255 ARG B C 1
ATOM 4974 O O . ARG B 1 255 ? 1.824 16.516 17.688 1 79.56 255 ARG B O 1
ATOM 4981 N N . ALA B 1 256 ? 1.415 14.484 18.438 1 78.25 256 ALA B N 1
ATOM 4982 C CA . ALA B 1 256 ? 2.715 13.883 18.156 1 78.25 256 ALA B CA 1
ATOM 4983 C C . ALA B 1 256 ? 3.854 14.797 18.594 1 78.25 256 ALA B C 1
ATOM 4985 O O . ALA B 1 256 ? 4.77 15.078 17.812 1 78.25 256 ALA B O 1
ATOM 4986 N N . GLY B 1 257 ? 3.742 15.398 19.688 1 74.19 257 GLY B N 1
ATOM 4987 C CA . GLY B 1 257 ? 4.82 16.219 20.234 1 74.19 257 GLY B CA 1
ATOM 4988 C C . GLY B 1 257 ? 4.762 17.656 19.781 1 74.19 257 GLY B C 1
ATOM 4989 O O . GLY B 1 257 ? 5.527 18.5 20.25 1 74.19 257 GLY B O 1
ATOM 4990 N N . ASN B 1 258 ? 3.971 17.906 18.703 1 73.19 258 ASN B N 1
ATOM 4991 C CA . ASN B 1 258 ? 3.74 19.281 18.281 1 73.19 258 ASN B CA 1
ATOM 4992 C C . ASN B 1 258 ? 2.695 19.969 19.156 1 73.19 258 ASN B C 1
ATOM 4994 O O . ASN B 1 258 ? 1.512 19.641 19.094 1 73.19 258 ASN B O 1
ATOM 4998 N N . GLN B 1 259 ? 3.242 20.922 19.844 1 74.25 259 GLN B N 1
ATOM 4999 C CA . GLN B 1 259 ? 2.379 21.547 20.844 1 74.25 259 GLN B CA 1
ATOM 5000 C C . GLN B 1 259 ? 1.632 22.734 20.234 1 74.25 259 GLN B C 1
ATOM 5002 O O . GLN B 1 259 ? 2.188 23.484 19.438 1 74.25 259 GLN B O 1
ATOM 5007 N N . ARG B 1 260 ? 0.376 22.766 20.531 1 76.25 260 ARG B N 1
ATOM 5008 C CA . ARG B 1 260 ? -0.511 23.891 20.25 1 76.25 260 ARG B CA 1
ATOM 5009 C C . ARG B 1 260 ? -0.64 24.125 18.75 1 76.25 260 ARG B C 1
ATOM 5011 O O . ARG B 1 260 ? -0.433 25.234 18.266 1 76.25 260 ARG B O 1
ATOM 5018 N N . ARG B 1 261 ? -0.857 23.062 18.078 1 76.75 261 ARG B N 1
ATOM 5019 C CA . ARG B 1 261 ? -1.152 23.203 16.656 1 76.75 261 ARG B CA 1
ATOM 5020 C C . ARG B 1 261 ? -2.514 23.859 16.438 1 76.75 261 ARG B C 1
ATOM 5022 O O . ARG B 1 261 ? -3.49 23.5 17.094 1 76.75 261 ARG B O 1
ATOM 5029 N N . GLU B 1 262 ? -2.48 24.812 15.562 1 80.81 262 GLU B N 1
ATOM 5030 C CA . GLU B 1 262 ? -3.717 25.547 15.312 1 80.81 262 GLU B CA 1
ATOM 5031 C C . GLU B 1 262 ? -4.395 25.047 14.031 1 80.81 262 GLU B C 1
ATOM 5033 O O . GLU B 1 262 ? -3.764 24.984 12.977 1 80.81 262 GLU B O 1
ATOM 5038 N N . TYR B 1 263 ? -5.613 24.656 14.219 1 84 263 TYR B N 1
ATOM 5039 C CA . TYR B 1 263 ? -6.445 24.25 13.094 1 84 263 TYR B CA 1
ATOM 5040 C C . TYR B 1 263 ? -7.504 25.297 12.797 1 84 263 TYR B C 1
ATOM 5042 O O . TYR B 1 263 ? -8.156 25.812 13.703 1 84 263 TYR B O 1
ATOM 5050 N N . LYS B 1 264 ? -7.508 25.703 11.57 1 83.25 264 LYS B N 1
ATOM 5051 C CA . LYS B 1 264 ? -8.516 26.672 11.141 1 83.25 264 LYS B CA 1
ATOM 5052 C C . LYS B 1 264 ? -9.188 26.219 9.844 1 83.25 264 LYS B C 1
ATOM 5054 O O . LYS B 1 264 ? -8.586 25.516 9.039 1 83.25 264 LYS B O 1
ATOM 5059 N N . ASN B 1 265 ? -10.445 26.531 9.766 1 88.5 265 ASN B N 1
ATOM 5060 C CA . ASN B 1 265 ? -11.156 26.266 8.523 1 88.5 265 ASN B CA 1
ATOM 5061 C C . ASN B 1 265 ? -11.602 27.562 7.852 1 88.5 265 ASN B C 1
ATOM 5063 O O . ASN B 1 265 ? -11.984 28.531 8.531 1 88.5 265 ASN B O 1
ATOM 5067 N N . THR B 1 266 ? -11.484 27.547 6.613 1 89 266 THR B N 1
ATOM 5068 C CA . THR B 1 266 ? -11.906 28.719 5.84 1 89 266 THR B CA 1
ATOM 5069 C C . THR B 1 266 ? -13.375 28.594 5.445 1 89 266 THR B C 1
ATOM 5071 O O . THR B 1 266 ? -13.812 27.562 4.957 1 89 266 THR B O 1
ATOM 5074 N N . VAL B 1 267 ? -14.125 29.656 5.738 1 92.25 267 VAL B N 1
ATOM 5075 C CA . VAL B 1 267 ? -15.531 29.719 5.336 1 92.25 267 VAL B CA 1
ATOM 5076 C C . VAL B 1 267 ? -15.648 30.406 3.979 1 92.25 267 VAL B C 1
ATOM 5078 O O . VAL B 1 267 ? -15.109 31.5 3.781 1 92.25 267 VAL B O 1
ATOM 5081 N N . TYR B 1 268 ? -16.328 29.734 3.107 1 92.94 268 TYR B N 1
ATOM 5082 C CA . TYR B 1 268 ? -16.547 30.281 1.774 1 92.94 268 TYR B CA 1
ATOM 5083 C C . TYR B 1 268 ? -18 30.703 1.597 1 92.94 268 TYR B C 1
ATOM 5085 O O . TYR B 1 268 ? -18.891 30.188 2.266 1 92.94 268 TYR B O 1
ATOM 5093 N N . CYS B 1 269 ? -18.156 31.703 0.747 1 93.12 269 CYS B N 1
ATOM 5094 C CA . CYS B 1 269 ? -19.5 32.188 0.445 1 93.12 269 CYS B CA 1
ATOM 5095 C C . CYS B 1 269 ? -19.719 32.281 -1.061 1 93.12 269 CYS B C 1
ATOM 5097 O O . CYS B 1 269 ? -18.781 32.625 -1.806 1 93.12 269 CYS B O 1
ATOM 5099 N N . PHE B 1 270 ? -20.875 31.938 -1.477 1 93.5 270 PHE B N 1
ATOM 5100 C CA . PHE B 1 270 ? -21.297 32.125 -2.857 1 93.5 270 PHE B CA 1
ATOM 5101 C C . PHE B 1 270 ? -22.766 32.5 -2.924 1 93.5 270 PHE B C 1
ATOM 5103 O O . PHE B 1 270 ? -23.531 32.188 -2.006 1 93.5 270 PHE B O 1
ATOM 5110 N N . GLU B 1 271 ? -23.062 33.219 -3.932 1 92.06 271 GLU B N 1
ATOM 5111 C CA . GLU B 1 271 ? -24.438 33.656 -4.117 1 92.06 271 GLU B CA 1
ATOM 5112 C C . GLU B 1 271 ? -25.156 32.812 -5.172 1 92.06 271 GLU B C 1
ATOM 5114 O O . GLU B 1 271 ? -24.594 32.562 -6.242 1 92.06 271 GLU B O 1
ATOM 5119 N N . ALA B 1 272 ? -26.266 32.25 -4.719 1 87.75 272 ALA B N 1
ATOM 5120 C CA . ALA B 1 272 ? -27.141 31.547 -5.645 1 87.75 272 ALA B CA 1
ATOM 5121 C C . ALA B 1 272 ? -28.609 31.859 -5.363 1 87.75 272 ALA B C 1
ATOM 5123 O O . ALA B 1 272 ? -29.062 31.781 -4.219 1 87.75 272 ALA B O 1
ATOM 5124 N N . ASP B 1 273 ? -29.391 32.25 -6.422 1 86.94 273 ASP B N 1
ATOM 5125 C CA . ASP B 1 273 ? -30.812 32.562 -6.316 1 86.94 273 ASP B CA 1
ATOM 5126 C C . ASP B 1 273 ? -31.078 33.625 -5.258 1 86.94 273 ASP B C 1
ATOM 5128 O O . ASP B 1 273 ? -31.938 33.438 -4.395 1 86.94 273 ASP B O 1
ATOM 5132 N N . LYS B 1 274 ? -30.312 34.594 -5.125 1 87 274 LYS B N 1
ATOM 5133 C CA . LYS B 1 274 ? -30.453 35.719 -4.23 1 87 274 LYS B CA 1
ATOM 5134 C C . LYS B 1 274 ? -30.266 35.312 -2.775 1 87 274 LYS B C 1
ATOM 5136 O O . LYS B 1 274 ? -30.828 35.938 -1.872 1 87 274 LYS B O 1
ATOM 5141 N N . THR B 1 275 ? -29.656 34.188 -2.609 1 89.56 275 THR B N 1
ATOM 5142 C CA . THR B 1 275 ? -29.344 33.688 -1.277 1 89.56 275 THR B CA 1
ATOM 5143 C C . THR B 1 275 ? -27.828 33.5 -1.116 1 89.56 275 THR B C 1
ATOM 5145 O O . THR B 1 275 ? -27.156 33 -2.033 1 89.56 275 THR B O 1
ATOM 5148 N N . ASP B 1 276 ? -27.375 33.938 0.001 1 90.62 276 ASP B N 1
ATOM 5149 C CA . ASP B 1 276 ? -25.953 33.75 0.307 1 90.62 276 ASP B CA 1
ATOM 5150 C C . ASP B 1 276 ? -25.734 32.406 1.048 1 90.62 276 ASP B C 1
ATOM 5152 O O . ASP B 1 276 ? -26.359 32.156 2.078 1 90.62 276 ASP B O 1
ATOM 5156 N N . TYR B 1 277 ? -24.938 31.625 0.451 1 92.44 277 TYR B N 1
ATOM 5157 C CA . TYR B 1 277 ? -24.594 30.359 1.078 1 92.44 277 TYR B CA 1
ATOM 5158 C C . TYR B 1 277 ? -23.219 30.438 1.729 1 92.44 277 TYR B C 1
ATOM 5160 O O . TYR B 1 277 ? -22.266 30.969 1.14 1 92.44 277 TYR B O 1
ATOM 5168 N N . TYR B 1 278 ? -23.141 30.047 2.977 1 92.12 278 TYR B N 1
ATOM 5169 C CA . TYR B 1 278 ? -21.875 29.969 3.701 1 92.12 278 TYR B CA 1
ATOM 5170 C C . TYR B 1 278 ? -21.547 28.516 4.059 1 92.12 278 TYR B C 1
ATOM 5172 O O . TYR B 1 278 ? -22.375 27.812 4.656 1 92.12 278 TYR B O 1
ATOM 5180 N N . CYS B 1 279 ? -20.375 28.062 3.648 1 93.06 279 CYS B N 1
ATOM 5181 C CA . CYS B 1 279 ? -20 26.672 3.912 1 93.06 279 CYS B CA 1
ATOM 5182 C C . CYS B 1 279 ? -18.5 26.531 4.062 1 93.06 279 CYS B C 1
ATOM 5184 O O . CYS B 1 279 ? -17.75 27.453 3.721 1 93.06 279 CYS B O 1
ATOM 5186 N N . LEU B 1 280 ? -18.125 25.453 4.66 1 93.69 280 LEU B N 1
ATOM 5187 C CA . LEU B 1 280 ? -16.719 25.109 4.777 1 93.69 280 LEU B CA 1
ATOM 5188 C C . LEU B 1 280 ? -16.281 24.219 3.623 1 93.69 280 LEU B C 1
ATOM 5190 O O . LEU B 1 280 ? -16.891 23.172 3.373 1 93.69 280 LEU B O 1
ATOM 5194 N N . VAL B 1 281 ? -15.25 24.656 2.9 1 93.94 281 VAL B N 1
ATOM 5195 C CA . VAL B 1 281 ? -14.773 23.906 1.749 1 93.94 281 VAL B CA 1
ATOM 5196 C C . VAL B 1 281 ? -13.25 23.797 1.802 1 93.94 281 VAL B C 1
ATOM 5198 O O . VAL B 1 281 ? -12.562 24.781 2.076 1 93.94 281 VAL B O 1
ATOM 5201 N N . GLU B 1 282 ? -12.773 22.562 1.612 1 93.25 282 GLU B N 1
ATOM 5202 C CA . GLU B 1 282 ? -11.328 22.344 1.595 1 93.25 282 GLU B CA 1
ATOM 5203 C C . GLU B 1 282 ? -10.953 21.203 0.646 1 93.25 282 GLU B C 1
ATOM 5205 O O . GLU B 1 282 ? -11.781 20.344 0.36 1 93.25 282 GLU B O 1
ATOM 5210 N N . TYR B 1 283 ? -9.789 21.328 0.115 1 94.06 283 TYR B N 1
ATOM 5211 C CA . TYR B 1 283 ? -9.234 20.156 -0.564 1 94.06 283 TYR B CA 1
ATOM 5212 C C . TYR B 1 283 ? -8.633 19.172 0.437 1 94.06 283 TYR B C 1
ATOM 5214 O O . TYR B 1 283 ? -8.164 19.578 1.502 1 94.06 283 TYR B O 1
ATOM 5222 N N . ALA B 1 284 ? -8.703 17.875 0.102 1 93.31 284 ALA B N 1
ATOM 5223 C CA . ALA B 1 284 ? -7.957 16.891 0.889 1 93.31 284 ALA B CA 1
ATOM 5224 C C . ALA B 1 284 ? -6.465 16.984 0.591 1 93.31 284 ALA B C 1
ATOM 5226 O O . ALA B 1 284 ? -6.031 16.688 -0.524 1 93.31 284 ALA B O 1
ATOM 5227 N N . THR B 1 285 ? -5.688 17.281 1.527 1 91.94 285 THR B N 1
ATOM 5228 C CA . THR B 1 285 ? -4.266 17.531 1.333 1 91.94 285 THR B CA 1
ATOM 5229 C C . THR B 1 285 ? -3.551 16.281 0.839 1 91.94 285 THR B C 1
ATOM 5231 O O . THR B 1 285 ? -2.613 16.359 0.041 1 91.94 285 THR B O 1
ATOM 5234 N N . PRO B 1 286 ? -3.965 15.055 1.322 1 94.44 286 PRO B N 1
ATOM 5235 C CA . PRO B 1 286 ? -3.258 13.867 0.844 1 94.44 286 PRO B CA 1
ATOM 5236 C C . PRO B 1 286 ? -3.408 13.656 -0.661 1 94.44 286 PRO B C 1
ATOM 5238 O O . PRO B 1 286 ? -2.551 13.031 -1.289 1 94.44 286 PRO B O 1
ATOM 5241 N N . ILE B 1 287 ? -4.469 14.141 -1.217 1 95.81 287 ILE B N 1
ATOM 5242 C CA . ILE B 1 287 ? -4.703 14 -2.648 1 95.81 287 ILE B CA 1
ATOM 5243 C C . ILE B 1 287 ? -3.645 14.781 -3.426 1 95.81 287 ILE B C 1
ATOM 5245 O O . ILE B 1 287 ? -3.176 14.328 -4.473 1 95.81 287 ILE B O 1
ATOM 5249 N N . LEU B 1 288 ? -3.326 15.953 -2.928 1 94.56 288 LEU B N 1
ATOM 5250 C CA . LEU B 1 288 ? -2.252 16.719 -3.543 1 94.56 288 LEU B CA 1
ATOM 5251 C C . LEU B 1 288 ? -0.93 15.969 -3.473 1 94.56 288 LEU B C 1
ATOM 5253 O O . LEU B 1 288 ? -0.117 16.047 -4.398 1 94.56 288 LEU B O 1
ATOM 5257 N N . SER B 1 289 ? -0.722 15.289 -2.361 1 94.12 289 SER B N 1
ATOM 5258 C CA . SER B 1 289 ? 0.483 14.484 -2.219 1 94.12 289 SER B CA 1
ATOM 5259 C C . SER B 1 289 ? 0.55 13.398 -3.289 1 94.12 289 SER B C 1
ATOM 5261 O O . SER B 1 289 ? 1.626 13.102 -3.814 1 94.12 289 SER B O 1
ATOM 5263 N N . LEU B 1 290 ? -0.576 12.797 -3.559 1 95.12 290 LEU B N 1
ATOM 5264 C CA . LEU B 1 290 ? -0.626 11.789 -4.613 1 95.12 290 LEU B CA 1
ATOM 5265 C C . LEU B 1 290 ? -0.218 12.391 -5.957 1 95.12 290 LEU B C 1
ATOM 5267 O O . LEU B 1 290 ? 0.515 11.758 -6.723 1 95.12 290 LEU B O 1
ATOM 5271 N N . TYR B 1 291 ? -0.718 13.555 -6.211 1 94.81 291 TYR B N 1
ATOM 5272 C CA . TYR B 1 291 ? -0.366 14.25 -7.441 1 94.81 291 TYR B CA 1
ATOM 5273 C C . TYR B 1 291 ? 1.135 14.508 -7.516 1 94.81 291 TYR B C 1
ATOM 5275 O O . TYR B 1 291 ? 1.762 14.266 -8.547 1 94.81 291 TYR B O 1
ATOM 5283 N N . GLU B 1 292 ? 1.643 14.992 -6.473 1 94.56 292 GLU B N 1
ATOM 5284 C CA . GLU B 1 292 ? 3.064 15.312 -6.418 1 94.56 292 GLU B CA 1
ATOM 5285 C C . GLU B 1 292 ? 3.922 14.055 -6.543 1 94.56 292 GLU B C 1
ATOM 5287 O O . GLU B 1 292 ? 4.984 14.086 -7.164 1 94.56 292 GLU B O 1
ATOM 5292 N N . MET B 1 293 ? 3.492 12.992 -5.969 1 93.19 293 MET B N 1
ATOM 5293 C CA . MET B 1 293 ? 4.195 11.719 -6.082 1 93.19 293 MET B CA 1
ATOM 5294 C C . MET B 1 293 ? 4.246 11.258 -7.535 1 93.19 293 MET B C 1
ATOM 5296 O O . MET B 1 293 ? 5.254 10.703 -7.977 1 93.19 293 MET B O 1
ATOM 5300 N N . SER B 1 294 ? 3.113 11.43 -8.18 1 91.56 294 SER B N 1
ATOM 5301 C CA . SER B 1 294 ? 3.027 10.992 -9.57 1 91.56 294 SER B CA 1
ATOM 5302 C C . SER B 1 294 ? 3.875 11.875 -10.484 1 91.56 294 SER B C 1
ATOM 5304 O O . SER B 1 294 ? 4.242 11.469 -11.586 1 91.56 294 SER B O 1
ATOM 5306 N N . ASN B 1 295 ? 4.199 13.047 -10.039 1 91.38 295 ASN B N 1
ATOM 5307 C CA . ASN B 1 295 ? 4.988 13.977 -10.836 1 91.38 295 ASN B CA 1
ATOM 5308 C C . ASN B 1 295 ? 6.445 14.016 -10.375 1 91.38 295 ASN B C 1
ATOM 5310 O O . ASN B 1 295 ? 7.23 14.828 -10.859 1 91.38 295 ASN B O 1
ATOM 5314 N N . SER B 1 296 ? 6.711 13.281 -9.445 1 88.12 296 SER B N 1
ATOM 5315 C CA . SER B 1 296 ? 8.086 13.125 -8.977 1 88.12 296 SER B CA 1
ATOM 5316 C C . SER B 1 296 ? 8.711 11.844 -9.508 1 88.12 296 SER B C 1
ATOM 5318 O O . SER B 1 296 ? 8.156 10.758 -9.352 1 88.12 296 SER B O 1
ATOM 5320 N N . GLU B 1 297 ? 9.797 11.953 -10.102 1 82 297 GLU B N 1
ATOM 5321 C CA . GLU B 1 297 ? 10.492 10.781 -10.633 1 82 297 GLU B CA 1
ATOM 5322 C C . GLU B 1 297 ? 10.938 9.844 -9.516 1 82 297 GLU B C 1
ATOM 5324 O O . GLU B 1 297 ? 10.914 8.625 -9.68 1 82 297 GLU B O 1
ATOM 5329 N N . GLU B 1 298 ? 11.281 10.398 -8.445 1 83.12 298 GLU B N 1
ATOM 5330 C CA . GLU B 1 298 ? 11.805 9.625 -7.332 1 83.12 298 GLU B CA 1
ATOM 5331 C C . GLU B 1 298 ? 10.703 8.812 -6.656 1 83.12 298 GLU B C 1
ATOM 5333 O O . GLU B 1 298 ? 10.938 7.672 -6.234 1 83.12 298 GLU B O 1
ATOM 5338 N N . ALA B 1 299 ? 9.586 9.391 -6.559 1 85.5 299 ALA B N 1
ATOM 5339 C CA . ALA B 1 299 ? 8.5 8.695 -5.871 1 85.5 299 ALA B CA 1
ATOM 5340 C C . ALA B 1 299 ? 7.973 7.535 -6.711 1 85.5 299 ALA B C 1
ATOM 5342 O O . ALA B 1 299 ? 7.504 6.531 -6.172 1 85.5 299 ALA B O 1
ATOM 5343 N N . GLY B 1 300 ? 8.023 7.672 -8.031 1 78.44 300 GLY B N 1
ATOM 5344 C CA . GLY B 1 300 ? 7.781 6.566 -8.945 1 78.44 300 GLY B CA 1
ATOM 5345 C C . GLY B 1 300 ? 6.32 6.164 -9.016 1 78.44 300 GLY B C 1
ATOM 5346 O O . GLY B 1 300 ? 6.004 4.992 -9.219 1 78.44 300 GLY B O 1
ATOM 5347 N N . LEU B 1 301 ? 5.363 6.973 -8.742 1 84.25 301 LEU B N 1
ATOM 5348 C CA . LEU B 1 301 ? 3.943 6.664 -8.875 1 84.25 301 LEU B CA 1
ATOM 5349 C C . LEU B 1 301 ? 3.447 6.973 -10.289 1 84.25 301 LEU B C 1
ATOM 5351 O O . LEU B 1 301 ? 3.502 8.117 -10.727 1 84.25 301 LEU B O 1
ATOM 5355 N N . SER B 1 302 ? 2.979 6.004 -10.984 1 80.5 302 SER B N 1
ATOM 5356 C CA . SER B 1 302 ? 2.471 6.211 -12.336 1 80.5 302 SER B CA 1
ATOM 5357 C C . SER B 1 302 ? 1.12 6.918 -12.312 1 80.5 302 SER B C 1
ATOM 5359 O O . SER B 1 302 ? 0.454 6.969 -11.281 1 80.5 302 SER B O 1
ATOM 5361 N N . SER B 1 303 ? 0.751 7.484 -13.453 1 81.88 303 SER B N 1
ATOM 5362 C CA . SER B 1 303 ? -0.547 8.141 -13.562 1 81.88 303 SER B CA 1
ATOM 5363 C C . SER B 1 303 ? -1.686 7.156 -13.312 1 81.88 303 SER B C 1
ATOM 5365 O O . SER B 1 303 ? -2.707 7.52 -12.727 1 81.88 303 SER B O 1
ATOM 5367 N N . PHE B 1 304 ? -1.517 6 -13.734 1 78.44 304 PHE B N 1
ATOM 5368 C CA . PHE B 1 304 ? -2.52 4.969 -13.508 1 78.44 304 PHE B CA 1
ATOM 5369 C C . PHE B 1 304 ? -2.639 4.648 -12.023 1 78.44 304 PHE B C 1
ATOM 5371 O O . PHE B 1 304 ? -3.746 4.551 -11.492 1 78.44 304 PHE B O 1
ATOM 5378 N N . ASP B 1 305 ? -1.479 4.477 -11.438 1 81.31 305 ASP B N 1
ATOM 5379 C CA . ASP B 1 305 ? -1.483 4.164 -10.008 1 81.31 305 ASP B CA 1
ATOM 5380 C C . ASP B 1 305 ? -2.07 5.32 -9.195 1 81.31 305 ASP B C 1
ATOM 5382 O O . ASP B 1 305 ? -2.729 5.098 -8.18 1 81.31 305 ASP B O 1
ATOM 5386 N N . ARG B 1 306 ? -1.75 6.512 -9.648 1 89.25 306 ARG B N 1
ATOM 5387 C CA . ARG B 1 306 ? -2.299 7.684 -8.977 1 89.25 306 ARG B CA 1
ATOM 5388 C C . ARG B 1 306 ? -3.822 7.633 -8.945 1 89.25 306 ARG B C 1
ATOM 5390 O O . ARG B 1 306 ? -4.434 7.844 -7.898 1 89.25 306 ARG B O 1
ATOM 5397 N N . LEU B 1 307 ? -4.375 7.332 -10.07 1 85.31 307 LEU B N 1
ATOM 5398 C CA . LEU B 1 307 ? -5.828 7.262 -10.164 1 85.31 307 LEU B CA 1
ATOM 5399 C C . LEU B 1 307 ? -6.375 6.145 -9.273 1 85.31 307 LEU B C 1
ATOM 5401 O O . LEU B 1 307 ? -7.391 6.324 -8.602 1 85.31 307 LEU B O 1
ATOM 5405 N N . GLN B 1 308 ? -5.754 5.07 -9.281 1 83.19 308 GLN B N 1
ATOM 5406 C CA . GLN B 1 308 ? -6.191 3.945 -8.461 1 83.19 308 GLN B CA 1
ATOM 5407 C C . GLN B 1 308 ? -6.094 4.277 -6.973 1 83.19 308 GLN B C 1
ATOM 5409 O O . GLN B 1 308 ? -6.992 3.947 -6.195 1 83.19 308 GLN B O 1
ATOM 5414 N N . GLN B 1 309 ? -4.965 4.891 -6.594 1 89.19 309 GLN B N 1
ATOM 5415 C CA . GLN B 1 309 ? -4.77 5.258 -5.195 1 89.19 309 GLN B CA 1
ATOM 5416 C C . GLN B 1 309 ? -5.766 6.332 -4.762 1 89.19 309 GLN B C 1
ATOM 5418 O O . GLN B 1 309 ? -6.223 6.332 -3.619 1 89.19 309 GLN B O 1
ATOM 5423 N N . MET B 1 310 ? -6.066 7.238 -5.707 1 92.75 310 MET B N 1
ATOM 5424 C CA . MET B 1 310 ? -7.074 8.258 -5.414 1 92.75 310 MET B CA 1
ATOM 5425 C C . MET B 1 310 ? -8.43 7.613 -5.148 1 92.75 310 MET B C 1
ATOM 5427 O O . MET B 1 310 ? -9.117 7.977 -4.191 1 92.75 310 MET B O 1
ATOM 5431 N N . ARG B 1 311 ? -8.805 6.672 -5.875 1 88.5 311 ARG B N 1
ATOM 5432 C CA . ARG B 1 311 ? -10.078 5.98 -5.707 1 88.5 311 ARG B CA 1
ATOM 5433 C C . ARG B 1 311 ? -10.109 5.215 -4.387 1 88.5 311 ARG B C 1
ATOM 5435 O O . ARG B 1 311 ? -11.133 5.207 -3.697 1 88.5 311 ARG B O 1
ATOM 5442 N N . THR B 1 312 ? -9.039 4.551 -4.133 1 89 312 THR B N 1
ATOM 5443 C CA . THR B 1 312 ? -8.945 3.838 -2.865 1 89 312 THR B CA 1
ATOM 5444 C C . THR B 1 312 ? -9.07 4.805 -1.69 1 89 312 THR B C 1
ATOM 5446 O O . THR B 1 312 ? -9.711 4.488 -0.688 1 89 312 THR B O 1
ATOM 5449 N N . PHE B 1 313 ? -8.406 5.953 -1.801 1 95.31 313 PHE B N 1
ATOM 5450 C CA . PHE B 1 313 ? -8.492 6.988 -0.778 1 95.31 313 PHE B CA 1
ATOM 5451 C C . PHE B 1 313 ? -9.945 7.395 -0.547 1 95.31 313 PHE B C 1
ATOM 5453 O O . PHE B 1 313 ? -10.406 7.445 0.595 1 95.31 313 PHE B O 1
ATOM 5460 N N . VAL B 1 314 ? -10.594 7.637 -1.654 1 95.38 314 VAL B N 1
ATOM 5461 C CA . VAL B 1 314 ? -11.977 8.117 -1.587 1 95.38 314 VAL B CA 1
ATOM 5462 C C . VAL B 1 314 ? -12.867 7.039 -0.97 1 95.38 314 VAL B C 1
ATOM 5464 O O . VAL B 1 314 ? -13.656 7.324 -0.069 1 95.38 314 VAL B O 1
ATOM 5467 N N . ALA B 1 315 ? -12.742 5.867 -1.393 1 91.88 315 ALA B N 1
ATOM 5468 C CA . ALA B 1 315 ? -13.562 4.766 -0.89 1 91.88 315 ALA B CA 1
ATOM 5469 C C . ALA B 1 315 ? -13.32 4.535 0.598 1 91.88 315 ALA B C 1
ATOM 5471 O O . ALA B 1 315 ? -14.266 4.359 1.37 1 91.88 315 ALA B O 1
ATOM 5472 N N . THR B 1 316 ? -12.062 4.52 0.962 1 93.06 316 THR B N 1
ATOM 5473 C CA . THR B 1 316 ? -11.695 4.301 2.357 1 93.06 316 THR B CA 1
ATOM 5474 C C . THR B 1 316 ? -12.203 5.445 3.232 1 93.06 316 THR B C 1
ATOM 5476 O O . THR B 1 316 ? -12.781 5.215 4.297 1 93.06 316 THR B O 1
ATOM 5479 N N . LEU B 1 317 ? -11.938 6.68 2.787 1 96.31 317 LEU B N 1
ATOM 5480 C CA . LEU B 1 317 ? -12.359 7.84 3.566 1 96.31 317 LEU B CA 1
ATOM 5481 C C . LEU B 1 317 ? -13.875 7.879 3.713 1 96.31 317 LEU B C 1
ATOM 5483 O O . LEU B 1 317 ? -14.391 8.25 4.77 1 96.31 317 LEU B O 1
ATOM 5487 N N . GLN B 1 318 ? -14.555 7.527 2.668 1 95.56 318 GLN B N 1
ATOM 5488 C CA . GLN B 1 318 ? -16 7.469 2.734 1 95.56 318 GLN B CA 1
ATOM 5489 C C . GLN B 1 318 ? -16.469 6.445 3.768 1 95.56 318 GLN B C 1
ATOM 5491 O O . GLN B 1 318 ? -17.422 6.695 4.516 1 95.56 318 GLN B O 1
ATOM 5496 N N . GLU B 1 319 ? -15.859 5.344 3.783 1 92.62 319 GLU B N 1
ATOM 5497 C CA . GLU B 1 319 ? -16.188 4.32 4.773 1 92.62 319 GLU B CA 1
ATOM 5498 C C . GLU B 1 319 ? -15.922 4.824 6.191 1 92.62 319 GLU B C 1
ATOM 5500 O O . GLU B 1 319 ? -16.719 4.582 7.098 1 92.62 319 GLU B O 1
ATOM 5505 N N . ILE B 1 320 ? -14.828 5.5 6.379 1 94.88 320 ILE B N 1
ATOM 5506 C CA . ILE B 1 320 ? -14.469 6.051 7.684 1 94.88 320 ILE B CA 1
ATOM 5507 C C . ILE B 1 320 ? -15.531 7.059 8.125 1 94.88 320 ILE B C 1
ATOM 5509 O O . ILE B 1 320 ? -16.016 7 9.266 1 94.88 320 ILE B O 1
ATOM 5513 N N . ILE B 1 321 ? -15.867 7.93 7.234 1 94.75 321 ILE B N 1
ATOM 5514 C CA . ILE B 1 321 ? -16.812 8.992 7.531 1 94.75 321 ILE B CA 1
ATOM 5515 C C . ILE B 1 321 ? -18.172 8.391 7.891 1 94.75 321 ILE B C 1
ATOM 5517 O O . ILE B 1 321 ? -18.812 8.82 8.852 1 94.75 321 ILE B O 1
ATOM 5521 N N . ASN B 1 322 ? -18.547 7.387 7.211 1 92.75 322 ASN B N 1
ATOM 5522 C CA . ASN B 1 322 ? -19.859 6.773 7.406 1 92.75 322 ASN B CA 1
ATOM 5523 C C . ASN B 1 322 ? -19.891 5.906 8.656 1 92.75 322 ASN B C 1
ATOM 5525 O O . ASN B 1 322 ? -20.953 5.695 9.242 1 92.75 322 ASN B O 1
ATOM 5529 N N . SER B 1 323 ? -18.781 5.449 9.039 1 90.81 323 SER B N 1
ATOM 5530 C CA . SER B 1 323 ? -18.719 4.527 10.172 1 90.81 323 SER B CA 1
ATOM 5531 C C . SER B 1 323 ? -18.672 5.277 11.492 1 90.81 323 SER B C 1
ATOM 5533 O O . SER B 1 323 ? -18.938 4.707 12.555 1 90.81 323 SER B O 1
ATOM 5535 N N . ASN B 1 324 ? -18.344 6.5 11.516 1 90.31 324 ASN B N 1
ATOM 5536 C CA . ASN B 1 324 ? -18.219 7.312 12.719 1 90.31 324 ASN B CA 1
ATOM 5537 C C . ASN B 1 324 ? -19.375 8.297 12.852 1 90.31 324 ASN B C 1
ATOM 5539 O O . ASN B 1 324 ? -19.578 9.141 11.977 1 90.31 324 ASN B O 1
ATOM 5543 N N . PRO B 1 325 ? -20.047 8.227 13.883 1 89.62 325 PRO B N 1
ATOM 5544 C CA . PRO B 1 325 ? -21.203 9.102 14.062 1 89.62 325 PRO B CA 1
ATOM 5545 C C . PRO B 1 325 ? -20.844 10.578 14.086 1 89.62 325 PRO B C 1
ATOM 5547 O O . PRO B 1 325 ? -21.625 11.43 13.648 1 89.62 325 PRO B O 1
ATOM 5550 N N . GLU B 1 326 ? -19.672 10.93 14.555 1 88.56 326 GLU B N 1
ATOM 5551 C CA . GLU B 1 326 ? -19.25 12.32 14.648 1 88.56 326 GLU B CA 1
ATOM 5552 C C . GLU B 1 326 ? -19 12.922 13.266 1 88.56 326 GLU B C 1
ATOM 5554 O O . GLU B 1 326 ? -19.188 14.117 13.055 1 88.56 326 GLU B O 1
ATOM 5559 N N . THR B 1 327 ? -18.625 12.055 12.336 1 91.12 327 THR B N 1
ATOM 5560 C CA . THR B 1 327 ? -18.219 12.57 11.023 1 91.12 327 THR B CA 1
ATOM 5561 C C . THR B 1 327 ? -19.328 12.328 9.992 1 91.12 327 THR B C 1
ATOM 5563 O O . THR B 1 327 ? -19.422 13.055 9.008 1 91.12 327 THR B O 1
ATOM 5566 N N . LYS B 1 328 ? -20.141 11.438 10.086 1 89.38 328 LYS B N 1
ATOM 5567 C CA . LYS B 1 328 ? -21.109 10.977 9.102 1 89.38 328 LYS B CA 1
ATOM 5568 C C . LYS B 1 328 ? -21.984 12.125 8.594 1 89.38 328 LYS B C 1
ATOM 5570 O O . LYS B 1 328 ? -22.172 12.281 7.391 1 89.38 328 LYS B O 1
ATOM 5575 N N . ASP B 1 329 ? -22.406 12.969 9.406 1 87.81 329 ASP B N 1
ATOM 5576 C CA . ASP B 1 329 ? -23.328 14.023 8.984 1 87.81 329 ASP B CA 1
ATOM 5577 C C . ASP B 1 329 ? -22.625 15.383 8.977 1 87.81 329 ASP B C 1
ATOM 5579 O O . ASP B 1 329 ? -23.234 16.406 8.641 1 87.81 329 ASP B O 1
ATOM 5583 N N . ASN B 1 330 ? -21.375 15.383 9.188 1 92.69 330 ASN B N 1
ATOM 5584 C CA . ASN B 1 330 ? -20.672 16.656 9.344 1 92.69 330 ASN B CA 1
ATOM 5585 C C . ASN B 1 330 ? -19.609 16.844 8.273 1 92.69 330 ASN B C 1
ATOM 5587 O O . ASN B 1 330 ? -19 17.906 8.172 1 92.69 330 ASN B O 1
ATOM 5591 N N . CYS B 1 331 ? -19.438 15.812 7.492 1 93.5 331 CYS B N 1
ATOM 5592 C CA . CYS B 1 331 ? -18.484 15.875 6.398 1 93.5 331 CYS B CA 1
ATOM 5593 C C . CYS B 1 331 ? -19.031 15.195 5.148 1 93.5 331 CYS B C 1
ATOM 5595 O O . CYS B 1 331 ? -19.75 14.203 5.246 1 93.5 331 CYS B O 1
ATOM 5597 N N . SER B 1 332 ? -18.719 15.758 4.012 1 94.5 332 SER B N 1
ATOM 5598 C CA . SER B 1 332 ? -19.094 15.164 2.734 1 94.5 332 SER B CA 1
ATOM 5599 C C . SER B 1 332 ? -17.953 15.234 1.725 1 94.5 332 SER B C 1
ATOM 5601 O O . SER B 1 332 ? -17.234 16.234 1.661 1 94.5 332 SER B O 1
ATOM 5603 N N . LEU B 1 333 ? -17.812 14.164 1.005 1 96.06 333 LEU B N 1
ATOM 5604 C CA . LEU B 1 333 ? -16.781 14.109 -0.031 1 96.06 333 LEU B CA 1
ATOM 5605 C C . LEU B 1 333 ? -17.375 14.469 -1.394 1 96.06 333 LEU B C 1
ATOM 5607 O O . LEU B 1 333 ? -18.453 13.984 -1.758 1 96.06 333 LEU B O 1
ATOM 5611 N N . LEU B 1 334 ? -16.688 15.328 -2.09 1 95.62 334 LEU B N 1
ATOM 5612 C CA . LEU B 1 334 ? -17.109 15.719 -3.434 1 95.62 334 LEU B CA 1
ATOM 5613 C C . LEU B 1 334 ? -16.031 15.383 -4.453 1 95.62 334 LEU B C 1
ATOM 5615 O O . LEU B 1 334 ? -15.055 16.125 -4.605 1 95.62 334 LEU B O 1
ATOM 5619 N N . VAL B 1 335 ? -16.281 14.312 -5.176 1 94.19 335 VAL B N 1
ATOM 5620 C CA . VAL B 1 335 ? -15.359 13.898 -6.227 1 94.19 335 VAL B CA 1
ATOM 5621 C C . VAL B 1 335 ? -15.812 14.469 -7.566 1 94.19 335 VAL B C 1
ATOM 5623 O O . VAL B 1 335 ? -16.984 14.398 -7.914 1 94.19 335 VAL B O 1
ATOM 5626 N N . TYR B 1 336 ? -14.867 15.133 -8.25 1 90.88 336 TYR B N 1
ATOM 5627 C CA . TYR B 1 336 ? -15.266 15.695 -9.539 1 90.88 336 TYR B CA 1
ATOM 5628 C C . TYR B 1 336 ? -14.141 15.578 -10.555 1 90.88 336 TYR B C 1
ATOM 5630 O O . TYR B 1 336 ? -12.977 15.391 -10.18 1 90.88 336 TYR B O 1
ATOM 5638 N N . ASP B 1 337 ? -14.516 15.656 -11.797 1 87.5 337 ASP B N 1
ATOM 5639 C CA . ASP B 1 337 ? -13.555 15.633 -12.891 1 87.5 337 ASP B CA 1
ATOM 5640 C C . ASP B 1 337 ? -13.148 17.047 -13.305 1 87.5 337 ASP B C 1
ATOM 5642 O O . ASP B 1 337 ? -13.891 17.734 -14.016 1 87.5 337 ASP B O 1
ATOM 5646 N N . ASP B 1 338 ? -12 17.469 -12.914 1 85.69 338 ASP B N 1
ATOM 5647 C CA . ASP B 1 338 ? -11.562 18.844 -13.133 1 85.69 338 ASP B CA 1
ATOM 5648 C C . ASP B 1 338 ? -11.242 19.094 -14.609 1 85.69 338 ASP B C 1
ATOM 5650 O O . ASP B 1 338 ? -11.148 20.234 -15.047 1 85.69 338 ASP B O 1
ATOM 5654 N N . LYS B 1 339 ? -11.062 18.062 -15.406 1 78.31 339 LYS B N 1
ATOM 5655 C CA . LYS B 1 339 ? -10.859 18.234 -16.844 1 78.31 339 LYS B CA 1
ATOM 5656 C C . LYS B 1 339 ? -12.125 18.75 -17.516 1 78.31 339 LYS B C 1
ATOM 5658 O O . LYS B 1 339 ? -12.055 19.406 -18.547 1 78.31 339 LYS B O 1
ATOM 5663 N N . LYS B 1 340 ? -13.172 18.469 -16.906 1 76.94 340 LYS B N 1
ATOM 5664 C CA . LYS B 1 340 ? -14.453 18.859 -17.469 1 76.94 340 LYS B CA 1
ATOM 5665 C C . LYS B 1 340 ? -14.812 20.297 -17.062 1 76.94 340 LYS B C 1
ATOM 5667 O O . LYS B 1 340 ? -15.734 20.891 -17.625 1 76.94 340 LYS B O 1
ATOM 5672 N N . PHE B 1 341 ? -14.297 20.844 -16.078 1 70.31 341 PHE B N 1
ATOM 5673 C CA . PHE B 1 341 ? -14.602 22.172 -15.547 1 70.31 341 PHE B CA 1
ATOM 5674 C C . PHE B 1 341 ? -14.094 23.25 -16.484 1 70.31 341 PHE B C 1
ATOM 5676 O O . PHE B 1 341 ? -14.664 24.344 -16.531 1 70.31 341 PHE B O 1
ATOM 5683 N N . GLY B 1 342 ? -13.117 23.062 -17.266 1 59.97 342 GLY B N 1
ATOM 5684 C CA . GLY B 1 342 ? -12.648 24.078 -18.203 1 59.97 342 GLY B CA 1
ATOM 5685 C C . GLY B 1 342 ? -13.68 24.438 -19.25 1 59.97 342 GLY B C 1
ATOM 5686 O O . GLY B 1 342 ? -13.711 25.562 -19.734 1 59.97 342 GLY B O 1
ATOM 5687 N N . ASP B 1 343 ? -14.43 23.656 -19.531 1 58.28 343 ASP B N 1
ATOM 5688 C CA . ASP B 1 343 ? -15.32 23.906 -20.656 1 58.28 343 ASP B CA 1
ATOM 5689 C C . ASP B 1 343 ? -16.578 24.656 -20.219 1 58.28 343 ASP B C 1
ATOM 5691 O O . ASP B 1 343 ? -17.469 24.906 -21.031 1 58.28 343 ASP B O 1
ATOM 5695 N N . GLY B 1 344 ? -16.578 25.172 -18.984 1 60.72 344 GLY B N 1
ATOM 5696 C CA . GLY B 1 344 ? -17.688 26.016 -18.547 1 60.72 344 GLY B CA 1
ATOM 5697 C C . GLY B 1 344 ? -18.891 25.234 -18.062 1 60.72 344 GLY B C 1
ATOM 5698 O O . GLY B 1 344 ? -19.844 25.797 -17.547 1 60.72 344 GLY B O 1
ATOM 5699 N N . GLU B 1 345 ? -18.922 24.062 -18.188 1 59.62 345 GLU B N 1
ATOM 5700 C CA . GLU B 1 345 ? -20.141 23.281 -17.938 1 59.62 345 GLU B CA 1
ATOM 5701 C C . GLU B 1 345 ? -20.281 22.969 -16.438 1 59.62 345 GLU B C 1
ATOM 5703 O O . GLU B 1 345 ? -21.406 22.953 -15.914 1 59.62 345 GLU B O 1
ATOM 5708 N N . GLN B 1 346 ? -19.234 22.781 -15.758 1 74.5 346 GLN B N 1
ATOM 5709 C CA . GLN B 1 346 ? -19.328 22.406 -14.352 1 74.5 346 GLN B CA 1
ATOM 5710 C C . GLN B 1 346 ? -18.359 23.234 -13.5 1 74.5 346 GLN B C 1
ATOM 5712 O O . GLN B 1 346 ? -17.281 23.609 -13.961 1 74.5 346 GLN B O 1
ATOM 5717 N N . SER B 1 347 ? -18.953 23.875 -12.5 1 87.38 347 SER B N 1
ATOM 5718 C CA . SER B 1 347 ? -18.141 24.625 -11.555 1 87.38 347 SER B CA 1
ATOM 5719 C C . SER B 1 347 ? -18.188 24.016 -10.164 1 87.38 347 SER B C 1
ATOM 5721 O O . SER B 1 347 ? -19.078 23.203 -9.867 1 87.38 347 SER B O 1
ATOM 5723 N N . ILE B 1 348 ? -17.172 24.25 -9.43 1 91.75 348 ILE B N 1
ATOM 5724 C CA . ILE B 1 348 ? -17.109 23.766 -8.055 1 91.75 348 ILE B CA 1
ATOM 5725 C C . ILE B 1 348 ? -18.312 24.281 -7.27 1 91.75 348 ILE B C 1
ATOM 5727 O O . ILE B 1 348 ? -18.891 23.547 -6.461 1 91.75 348 ILE B O 1
ATOM 5731 N N . THR B 1 349 ? -18.688 25.516 -7.574 1 92.06 349 THR B N 1
ATOM 5732 C CA . THR B 1 349 ? -19.812 26.141 -6.898 1 92.06 349 THR B CA 1
ATOM 5733 C C . THR B 1 349 ? -21.094 25.359 -7.16 1 92.06 349 THR B C 1
ATOM 5735 O O . THR B 1 349 ? -21.891 25.125 -6.238 1 92.06 349 THR B O 1
ATOM 5738 N N . MET B 1 350 ? -21.281 24.969 -8.344 1 90 350 MET B N 1
ATOM 5739 C CA . MET B 1 350 ? -22.469 24.203 -8.703 1 90 350 MET B CA 1
ATOM 5740 C C . MET B 1 350 ? -22.484 22.844 -8.008 1 90 350 MET B C 1
ATOM 5742 O O . MET B 1 350 ? -23.531 22.375 -7.57 1 90 350 MET B O 1
ATOM 5746 N N . LEU B 1 351 ? -21.328 22.25 -7.945 1 92.06 351 LEU B N 1
ATOM 5747 C CA . LEU B 1 351 ? -21.188 20.969 -7.285 1 92.06 351 LEU B CA 1
ATOM 5748 C C . LEU B 1 351 ? -21.562 21.062 -5.809 1 92.06 351 LEU B C 1
ATOM 5750 O O . LEU B 1 351 ? -22.281 20.203 -5.281 1 92.06 351 LEU B O 1
ATOM 5754 N N . ILE B 1 352 ? -21.078 22.078 -5.18 1 93.81 352 ILE B N 1
ATOM 5755 C CA . ILE B 1 352 ? -21.328 22.281 -3.756 1 93.81 352 ILE B CA 1
ATOM 5756 C C . ILE B 1 352 ? -22.812 22.609 -3.533 1 93.81 352 ILE B C 1
ATOM 5758 O O . ILE B 1 352 ? -23.422 22.109 -2.59 1 93.81 352 ILE B O 1
ATOM 5762 N N . LYS B 1 353 ? -23.312 23.469 -4.414 1 92.94 353 LYS B N 1
ATOM 5763 C CA . LYS B 1 353 ? -24.719 23.828 -4.305 1 92.94 353 LYS B CA 1
ATOM 5764 C C . LYS B 1 353 ? -25.625 22.609 -4.406 1 92.94 353 LYS B C 1
ATOM 5766 O O . LYS B 1 353 ? -26.547 22.438 -3.6 1 92.94 353 LYS B O 1
ATOM 5771 N N . ASP B 1 354 ? -25.328 21.812 -5.375 1 91.62 354 ASP B N 1
ATOM 5772 C CA . ASP B 1 354 ? -26.109 20.609 -5.574 1 91.62 354 ASP B CA 1
ATOM 5773 C C . ASP B 1 354 ? -26.047 19.703 -4.344 1 91.62 354 ASP B C 1
ATOM 5775 O O . ASP B 1 354 ? -27.062 19.109 -3.955 1 91.62 354 ASP B O 1
ATOM 5779 N N . ARG B 1 355 ? -24.938 19.578 -3.812 1 92.81 355 ARG B N 1
ATOM 5780 C CA . ARG B 1 355 ? -24.766 18.719 -2.652 1 92.81 355 ARG B CA 1
ATOM 5781 C C . ARG B 1 355 ? -25.469 19.281 -1.429 1 92.81 355 ARG B C 1
ATOM 5783 O O . ARG B 1 355 ? -26.062 18.531 -0.646 1 92.81 355 ARG B O 1
ATOM 5790 N N . ILE B 1 356 ? -25.375 20.594 -1.216 1 92 356 ILE B N 1
ATOM 5791 C CA . ILE B 1 356 ? -26.031 21.25 -0.092 1 92 356 ILE B CA 1
ATOM 5792 C C . ILE B 1 356 ? -27.547 21.031 -0.182 1 92 356 ILE B C 1
ATOM 5794 O O . ILE B 1 356 ? -28.188 20.719 0.816 1 92 356 ILE B O 1
ATOM 5798 N N . GLU B 1 357 ? -28.016 21.219 -1.324 1 89.06 357 GLU B N 1
ATOM 5799 C CA . GLU B 1 357 ? -29.438 21.047 -1.53 1 89.06 357 GLU B CA 1
ATOM 5800 C C . GLU B 1 357 ? -29.859 19.594 -1.25 1 89.06 357 GLU B C 1
ATOM 5802 O O . GLU B 1 357 ? -30.922 19.359 -0.668 1 89.06 357 GLU B O 1
ATOM 5807 N N . LYS B 1 358 ? -29.062 18.719 -1.664 1 89.31 358 LYS B N 1
ATOM 5808 C CA . LYS B 1 358 ? -29.344 17.312 -1.394 1 89.31 358 LYS B CA 1
ATOM 5809 C C . LYS B 1 358 ? -29.297 17.016 0.104 1 89.31 358 LYS B C 1
ATOM 5811 O O . LYS B 1 358 ? -30.141 16.281 0.625 1 89.31 358 LYS B O 1
ATOM 5816 N N . ASP B 1 359 ? -28.328 17.562 0.778 1 87.06 359 ASP B N 1
ATOM 5817 C CA . ASP B 1 359 ? -28.172 17.359 2.215 1 87.06 359 ASP B CA 1
ATOM 5818 C C . ASP B 1 359 ? -29.344 17.969 2.982 1 87.06 359 ASP B C 1
ATOM 5820 O O . ASP B 1 359 ? -29.797 17.406 3.98 1 87.06 359 ASP B O 1
ATOM 5824 N N . LEU B 1 360 ? -29.797 19.094 2.549 1 83.06 360 LEU B N 1
ATOM 5825 C CA . LEU B 1 360 ? -30.906 19.781 3.195 1 83.06 360 LEU B CA 1
ATOM 5826 C C . LEU B 1 360 ? -32.219 19.016 2.967 1 83.06 360 LEU B C 1
ATOM 5828 O O . LEU B 1 360 ? -33.062 18.969 3.852 1 83.06 360 LEU B O 1
ATOM 5832 N N . SER B 1 361 ? -32.281 18.453 1.823 1 83 361 SER B N 1
ATOM 5833 C CA . SER B 1 361 ? -33.469 17.672 1.514 1 83 361 SER B CA 1
ATOM 5834 C C . SER B 1 361 ? -33.531 16.375 2.322 1 83 361 SER B C 1
ATOM 5836 O O . SER B 1 361 ? -34.594 15.945 2.756 1 83 361 SER B O 1
ATOM 5838 N N . ASP B 1 362 ? -32.438 15.75 2.543 1 76.56 362 ASP B N 1
ATOM 5839 C CA . ASP B 1 362 ? -32.375 14.508 3.311 1 76.56 362 ASP B CA 1
ATOM 5840 C C . ASP B 1 362 ? -32.688 14.75 4.781 1 76.56 362 ASP B C 1
ATOM 5842 O O . ASP B 1 362 ? -33.312 13.906 5.43 1 76.56 362 ASP B O 1
ATOM 5846 N N . LYS B 1 363 ? -32.312 15.812 5.402 1 70.12 363 LYS B N 1
ATOM 5847 C CA . LYS B 1 363 ? -32.625 16.156 6.789 1 70.12 363 LYS B CA 1
ATOM 5848 C C . LYS B 1 363 ? -34.094 16.469 6.977 1 70.12 363 LYS B C 1
ATOM 5850 O O . LYS B 1 363 ? -34.688 16.172 8.023 1 70.12 363 LYS B O 1
ATOM 5855 N N . ALA B 1 364 ? -34.656 17.141 6 1 60.59 364 ALA B N 1
ATOM 5856 C CA . ALA B 1 364 ? -36.062 17.469 6.062 1 60.59 364 ALA B CA 1
ATOM 5857 C C . ALA B 1 364 ? -36.938 16.203 6.051 1 60.59 364 ALA B C 1
ATOM 5859 O O . ALA B 1 364 ? -37.938 16.125 6.742 1 60.59 364 ALA B O 1
ATOM 5860 N N . VAL B 1 365 ? -36.469 15.266 5.348 1 53.31 365 VAL B N 1
ATOM 5861 C CA . VAL B 1 365 ? -37.219 14.016 5.27 1 53.31 365 VAL B CA 1
ATOM 5862 C C . VAL B 1 365 ? -37.062 13.234 6.574 1 53.31 365 VAL B C 1
ATOM 5864 O O . VAL B 1 365 ? -38 12.594 7.043 1 53.31 365 VAL B O 1
ATOM 5867 N N . THR B 1 366 ? -35.906 13.289 7.188 1 52.47 366 THR B N 1
ATOM 5868 C CA . THR B 1 366 ? -35.656 12.57 8.438 1 52.47 366 THR B CA 1
ATOM 5869 C C . THR B 1 366 ? -36.375 13.266 9.594 1 52.47 366 THR B C 1
ATOM 5871 O O . THR B 1 366 ? -36.656 12.633 10.617 1 52.47 366 THR B O 1
ATOM 5874 N N . LYS B 1 367 ? -36.531 14.555 9.625 1 50.25 367 LYS B N 1
ATOM 5875 C CA . LYS B 1 367 ? -37.281 15.242 10.68 1 50.25 367 LYS B CA 1
ATOM 5876 C C . LYS B 1 367 ? -38.781 14.969 10.562 1 50.25 367 LYS B C 1
ATOM 5878 O O . LYS B 1 367 ? -39.531 15.125 11.539 1 50.25 367 LYS B O 1
ATOM 5883 N N . THR B 1 368 ? -39.188 14.633 9.414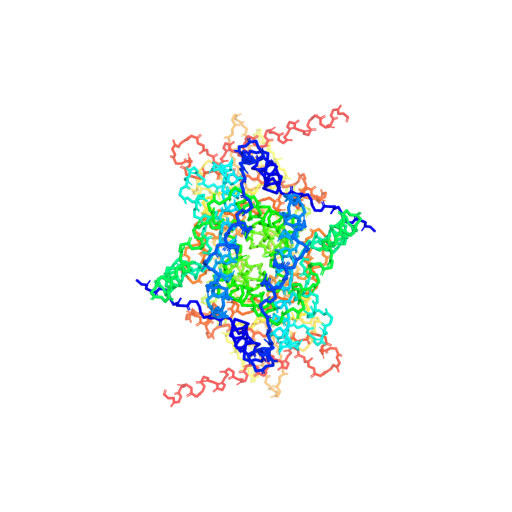 1 42.62 368 THR B N 1
ATOM 5884 C CA . THR B 1 368 ? -40.625 14.398 9.242 1 42.62 368 THR B CA 1
ATOM 5885 C C . THR B 1 368 ? -41 12.984 9.688 1 42.62 368 THR B C 1
ATOM 5887 O O . THR B 1 368 ? -42.188 12.633 9.758 1 42.62 368 THR B O 1
ATOM 5890 N N . PHE B 1 369 ? -40 12.219 9.859 1 32.5 369 PHE B N 1
ATOM 5891 C CA . PHE B 1 369 ? -40.406 10.969 10.492 1 32.5 369 PHE B CA 1
ATOM 5892 C C . PHE B 1 369 ? -40.156 11.023 11.992 1 32.5 369 PHE B C 1
ATOM 5894 O O . PHE B 1 369 ? -39.125 11.539 12.445 1 32.5 369 PHE B O 1
#

Organism: Magallana gigas (NCBI:txid29159)

Radius of gyration: 32.38 Å; Cα contacts (8 Å, |Δi|>4): 1000; chains: 2; bounding box: 80×98×66 Å

Solvent-accessible surface area (backbone atoms only — not comparable to full-atom values): 39100 Å² total; per-residue (Å²): 133,82,71,74,72,78,74,71,48,71,43,50,52,48,41,52,50,45,46,52,47,51,52,50,48,44,61,65,63,38,62,78,66,83,76,53,59,65,51,49,50,56,68,34,85,62,40,58,52,67,62,37,63,64,54,41,46,51,50,53,32,51,50,45,48,50,34,52,51,51,29,41,50,54,51,29,50,40,43,32,57,50,49,54,76,38,28,61,83,75,46,74,60,40,64,69,56,48,51,45,30,26,65,34,47,93,59,74,50,47,64,52,50,58,61,51,50,51,52,51,41,52,53,30,45,76,77,42,65,48,40,58,47,53,50,53,49,62,68,34,58,67,46,47,50,36,37,52,49,33,32,45,51,41,54,76,31,44,59,66,55,63,25,48,49,53,47,51,48,49,33,61,74,61,56,37,26,27,18,39,38,46,27,51,35,47,35,66,74,39,48,65,62,53,47,64,58,37,53,59,34,44,53,59,47,51,73,72,54,79,74,84,54,61,65,47,76,48,71,36,40,37,35,42,39,41,64,75,21,67,50,55,44,42,56,38,76,75,34,73,66,41,35,82,70,47,65,37,66,71,46,71,43,62,48,29,33,41,70,66,40,73,43,71,49,50,31,30,30,36,79,54,93,86,26,37,38,36,34,33,61,41,45,51,58,63,43,35,33,44,33,50,30,39,70,29,78,86,62,60,34,44,72,67,53,38,48,52,29,50,51,39,20,50,54,45,38,50,50,51,31,66,72,32,81,74,35,40,81,34,47,46,81,45,77,44,62,60,82,54,33,75,76,70,78,45,50,66,63,55,54,50,50,54,49,50,52,51,53,54,50,54,50,54,58,55,68,72,95,134,81,73,75,73,78,74,70,49,71,42,50,52,48,40,52,51,45,46,51,48,52,52,50,48,43,62,66,62,39,60,78,63,83,80,55,59,66,50,48,50,56,68,36,86,64,40,58,51,67,64,38,64,65,56,39,46,51,49,53,31,52,52,45,48,49,34,54,51,52,29,44,50,53,52,31,51,39,44,32,57,49,50,53,77,39,29,61,82,76,46,73,60,41,63,69,56,48,51,45,30,28,66,35,47,90,58,73,49,46,66,52,49,55,60,52,50,51,51,52,40,51,52,30,46,75,77,42,65,48,38,58,48,54,50,53,48,62,66,35,56,67,45,47,50,36,38,51,49,34,33,45,50,41,55,76,32,44,58,65,57,63,25,48,48,53,48,52,49,51,33,59,71,62,56,39,26,27,18,39,38,44,27,51,37,46,35,67,74,40,50,66,64,53,47,64,60,38,53,60,35,44,52,60,47,50,72,71,53,78,74,84,54,60,64,48,76,47,70,35,41,36,34,43,40,42,64,75,20,67,51,55,46,41,56,38,78,76,33,73,66,40,34,83,70,47,66,38,66,72,45,70,42,63,49,29,32,41,68,67,40,74,42,70,48,47,30,32,31,35,79,55,93,86,27,37,38,36,35,32,60,39,43,50,56,63,43,35,33,44,34,50,30,39,72,29,79,85,62,59,35,45,71,66,52,39,48,52,30,50,51,41,21,51,54,47,38,51,50,53,32,65,71,32,81,72,35,41,83,33,46,44,80,45,76,44,62,60,82,55,33,74,75,68,78,45,51,67,63,56,54,51,49,54,48,48,52,50,53,52,52,54,50,54,55,57,69,72,97

Secondary structure (DSSP, 8-state):
---------HHHHHHHHHHHHHHHHHHHHS---SS-HHHHHHHSGGGHHHHSHHHHHHHHHHHHHHHHHHHHHHHHHHHHHHHHTTHHHHSTT-HHHHHHHHH--S-SGGGGHHHHHHHHHHHHHHHSSHHHHHHHHHHSHHHHHHHHHHHHHHHHTTTTPPPHHHHHHHHHHHT-BHHHHHHHHHIIIIIHHHSTTHHHHHHHHHTTS-TTS-EEEEEEEEEEEETT----S-HHHH-TTSEEEEEPPPEEEEETTEEEEEE--EEEEEEETTEEEEEEEEE-HHHHHHHHHHT-TTT---HHHHHHHHHHHHHHHHHHHHH-HHHHTTEEEEEE-TTTTTTTS--HHHHHHHHHHHHHHHHHHHH--/---------HHHHHHHHHHHHHHHHHHHHS---SS-HHHHHHHSGGGHHHHSHHHHHHHHHHHHHHHHHHHHHHHHHHHHHHHHTTHHHHSTT-HHHHHHHHH--S-SGGGGHHHHHHHHHHHHHHSSSHHHHHHHHHHSHHHHHHHHHHHHHHHHTTTTPPPHHHHHHHHHHHT-BHHHHHHHHHIIIIIHHHSTTHHHHHHHHHTTS-TTS-EEEEEEEEEEEETT----S-HHHH-TTSEEEEEPPPEEEEETTEEEEEE--EEEEEEETTEEEEEEEEE-HHHHHHHHHHT-TTT---HHHHHHHHHHHHHHHHHHHHH-HHHHTTEEEEEE-TTTTTTTS--HHHHHHHHHHHHHHHHHHHH--

Sequence (738 aa):
MFRTCPKLSLSDRAMALGTIGILSMFSVTCKSTDNNFWKSTFTSNNVNLFGDELSYNLIFVTLGIIDIWVGEMIKRVFVFCGEFRFINSRYDGRISFVVQQSFCTKSNIPFLTLPILVAMLTYMNLHGDGMLLVWMILQTKWNCIIIVTISMIAHLLRLTDPTRSEMSRVMEEQKLNVGHGLAWSYYFGYLRLIIPGLQSRMDSWKKGIDTTRKSVVVPKLYILIPKSCYCPPSITAADPQLKVAGVTPSFVANRAGNQRREYKNTVYCFEADKTDYYCLVEYATPILSLYEMSNSEEAGLSSFDRLQQMRTFVATLQEIINSNPETKDNCSLLVYDDKKFGDGEQSITMLIKDRIEKDLSDKAVTKTFMFRTCPKLSLSDRAMALGTIGILSMFSVTCKSTDNNFWKSTFTSNNVNLFGDELSYNLIFVTLGIIDIWVGEMIKRVFVFCGEFRFINSRYDGRISFVVQQSFCTKSNIPFLTLPILVAMLTYMNLHGDGMLLVWMILQTKWNCIIIVTISMIAHLLRLTDPTRSEMSRVMEEQKLNVGHGLAWSYYFGYLRLIIPGLQSRMDSWKKGIDTTRKSVVVPKLYILIPKSCYCPPSITAADPQLKVAGVTPSFVANRAGNQRREYKNTVYCFEADKTDYYCLVEYATPILSLYEMSNSEEAGLSSFDRLQQMRTFVATLQEIINSNPETKDNCSLLVYDDKKFGDGEQSITMLIKDRIEKDLSDKAVTKTF

pLDDT: mean 79.71, std 13.73, range [19.64, 96.62]